Protein AF-A0A7V3FTE0-F1 (afdb_monomer_lite)

Radius of gyration: 25.21 Å; chains: 1; bounding box: 65×54×72 Å

Foldseek 3Di:
DDDLVVVCVVLVHDSVLSVVLVVLVVVVVVVQVDPPDDPVLLDADDFFKDKDKDKDADPVLVVVPDVLLVPQVDADPVRHRDDVVCCVPPPVPDRGPRMDMDIDPDMDGGKDWFQLQQAAAEDPSQPSGPAADAVLDDPRYYNDPSCVVGPQKYWHFDDFDPVDKFFAQLFADQCAPVQDAPVNLVVLCVQQVDSVNGDIDTAGAHSHPNPQWGGHNVLSKIKGKFAFDDRPRDYTYKTKMWGSHWHFFFKKKFWKQAFQQAHPNGDGLQKKWKKKWWQPDWDPSQKWAFQPDLQTAQDPPDDQDPVSSVVHDRITNTWMWIFMKAQFWQFAPPVLPPPEPDDGDGDPSNRAQKIKGKIKIQLRLRPNAQAADAGFYWDDDPRDIWGWHDHDSRGRMIMTIDIDRSCQQNVDSTKMWIWRADQFKTWTWIGRDPVGTDTRDMDGSNHGRRTRGIIMIMIIIDRDQCVVRVRHSDHSNSNYGYNRMRMMMINIIMTD

Structure (mmCIF, N/CA/C/O backbone):
data_AF-A0A7V3FTE0-F1
#
_entry.id   AF-A0A7V3FTE0-F1
#
loop_
_atom_site.group_PDB
_atom_site.id
_atom_site.type_symbol
_atom_site.label_atom_id
_atom_site.label_alt_id
_atom_site.label_comp_id
_atom_site.label_asym_id
_atom_site.label_entity_id
_atom_site.label_seq_id
_atom_site.pdbx_PDB_ins_code
_atom_site.Cartn_x
_atom_site.Cartn_y
_atom_site.Cartn_z
_atom_site.occupancy
_atom_site.B_iso_or_equiv
_atom_site.auth_seq_id
_atom_site.auth_comp_id
_atom_site.auth_asym_id
_atom_site.auth_atom_id
_atom_site.pdbx_PDB_model_num
ATOM 1 N N . MET A 1 1 ? 17.289 29.368 9.899 1.00 53.94 1 MET A N 1
ATOM 2 C CA . MET A 1 1 ? 16.329 29.056 8.816 1.00 53.94 1 MET A CA 1
ATOM 3 C C . MET A 1 1 ? 17.113 29.172 7.511 1.00 53.94 1 MET A C 1
ATOM 5 O O . MET A 1 1 ? 17.662 30.242 7.293 1.00 53.94 1 MET A O 1
ATOM 9 N N . LYS A 1 2 ? 17.293 28.088 6.738 1.00 73.38 2 LYS A N 1
ATOM 10 C CA . LYS A 1 2 ? 18.049 28.129 5.463 1.00 73.38 2 LYS A CA 1
ATOM 11 C C . LYS A 1 2 ? 17.337 29.049 4.461 1.00 73.38 2 LYS A C 1
ATOM 13 O O . LYS A 1 2 ? 16.102 29.071 4.447 1.00 73.38 2 LYS A O 1
ATOM 18 N N . SER A 1 3 ? 18.085 29.778 3.638 1.00 86.81 3 SER A N 1
ATOM 19 C CA . SER A 1 3 ? 17.516 30.578 2.547 1.00 86.81 3 SER A CA 1
ATOM 20 C C . SER A 1 3 ? 16.879 29.676 1.479 1.00 86.81 3 SER A C 1
ATOM 22 O O . SER A 1 3 ? 17.232 28.503 1.340 1.00 86.81 3 SER A O 1
ATOM 24 N N . ILE A 1 4 ? 15.922 30.205 0.709 1.00 86.44 4 ILE A N 1
ATOM 25 C CA . ILE A 1 4 ? 15.242 29.443 -0.356 1.00 86.44 4 ILE A CA 1
ATOM 26 C C . ILE A 1 4 ? 16.246 28.962 -1.413 1.00 86.44 4 ILE A C 1
ATOM 28 O O . ILE A 1 4 ? 16.144 27.830 -1.874 1.00 86.44 4 ILE A O 1
ATOM 32 N N . THR A 1 5 ? 17.248 29.779 -1.740 1.00 86.88 5 THR A N 1
ATOM 33 C CA . THR A 1 5 ? 18.313 29.430 -2.689 1.00 86.88 5 THR A CA 1
ATOM 34 C C . THR A 1 5 ? 19.170 28.264 -2.196 1.00 86.88 5 THR A C 1
ATOM 36 O O . THR A 1 5 ? 19.509 27.378 -2.977 1.00 86.88 5 THR A O 1
ATOM 39 N N . GLU A 1 6 ? 19.496 28.225 -0.900 1.00 85.69 6 GLU A N 1
ATOM 40 C CA . GLU A 1 6 ? 20.232 27.102 -0.302 1.00 85.69 6 GLU A CA 1
ATOM 41 C C . GLU A 1 6 ? 19.412 25.813 -0.338 1.00 85.69 6 GLU A C 1
ATOM 43 O O . GLU A 1 6 ? 19.941 24.780 -0.742 1.00 85.69 6 GLU A O 1
ATOM 48 N N . LYS A 1 7 ? 18.118 25.884 0.007 1.00 83.56 7 LYS A N 1
ATOM 49 C CA . LYS A 1 7 ? 17.207 24.733 -0.088 1.00 83.56 7 LYS A CA 1
ATOM 50 C C . LYS A 1 7 ? 17.083 24.228 -1.524 1.00 83.56 7 LYS A C 1
ATOM 52 O O . LYS A 1 7 ? 17.249 23.043 -1.760 1.00 83.56 7 LYS A O 1
ATOM 57 N N . ALA A 1 8 ? 16.870 25.119 -2.493 1.00 82.81 8 ALA A N 1
ATOM 58 C CA . ALA A 1 8 ? 16.752 24.737 -3.900 1.00 82.81 8 ALA A CA 1
ATOM 59 C C . ALA A 1 8 ? 18.010 24.006 -4.411 1.00 82.81 8 ALA A C 1
ATOM 61 O O . ALA A 1 8 ? 17.913 23.027 -5.151 1.00 82.81 8 ALA A O 1
ATOM 62 N N . LYS A 1 9 ? 19.198 24.446 -3.971 1.00 84.75 9 LYS A N 1
ATOM 63 C CA . LYS A 1 9 ? 20.474 23.799 -4.300 1.00 84.75 9 LYS A CA 1
ATOM 64 C C . LYS A 1 9 ? 20.607 22.409 -3.668 1.00 84.75 9 LYS A C 1
ATOM 66 O O . LYS A 1 9 ? 21.081 21.495 -4.336 1.00 84.75 9 LYS A O 1
ATOM 71 N N . GLU A 1 10 ? 20.213 22.264 -2.406 1.00 82.31 10 GLU A N 1
ATOM 72 C CA . GLU A 1 10 ? 20.212 20.992 -1.668 1.00 82.31 10 GLU A CA 1
ATOM 73 C C . GLU A 1 10 ? 19.251 19.979 -2.307 1.00 82.31 10 GLU A C 1
ATOM 75 O O . GLU A 1 10 ? 19.654 18.865 -2.628 1.00 82.31 10 GLU A O 1
ATOM 80 N N . GLU A 1 11 ? 18.034 20.421 -2.626 1.00 76.81 11 GLU A N 1
ATOM 81 C CA . GLU A 1 11 ? 16.956 19.619 -3.226 1.00 76.81 11 GLU A CA 1
ATOM 82 C C . GLU A 1 11 ? 17.102 19.417 -4.749 1.00 76.81 11 GLU A C 1
ATOM 84 O O . GLU A 1 11 ? 16.218 18.861 -5.415 1.00 76.81 11 GLU A O 1
ATOM 89 N N . LYS A 1 12 ? 18.212 19.898 -5.335 1.00 81.19 12 LYS A N 1
ATOM 90 C CA . LYS A 1 12 ? 18.517 19.819 -6.775 1.00 81.19 12 LYS A CA 1
ATOM 91 C C . LYS A 1 12 ? 17.317 20.265 -7.630 1.00 81.19 12 LYS A C 1
ATOM 93 O O . LYS A 1 12 ? 16.850 19.545 -8.520 1.00 81.19 12 LYS A O 1
ATOM 98 N N . THR A 1 13 ? 16.776 21.442 -7.324 1.00 79.44 13 THR A N 1
ATOM 99 C CA . THR A 1 13 ? 15.596 22.020 -7.979 1.00 79.44 13 THR A CA 1
ATOM 100 C C . THR A 1 13 ? 15.776 23.517 -8.254 1.00 79.44 13 THR A C 1
ATOM 102 O O . THR A 1 13 ? 16.773 24.111 -7.839 1.00 79.44 13 THR A O 1
ATOM 105 N N . SER A 1 14 ? 14.856 24.142 -8.996 1.00 84.69 14 SER A N 1
ATOM 106 C CA . SER A 1 14 ? 14.912 25.591 -9.231 1.00 84.69 14 SER A CA 1
ATOM 107 C C . SER A 1 14 ? 14.412 26.374 -8.016 1.00 84.69 14 SER A C 1
ATOM 109 O O . SER A 1 14 ? 13.675 25.857 -7.173 1.00 84.69 14 SER A O 1
ATOM 111 N N . VAL A 1 15 ? 14.799 27.647 -7.920 1.00 84.88 15 VAL A N 1
ATOM 112 C CA . VAL A 1 15 ? 14.326 28.534 -6.847 1.00 84.88 15 VAL A CA 1
ATOM 113 C C . VAL A 1 15 ? 12.809 28.704 -6.933 1.00 84.88 15 VAL A C 1
ATOM 115 O O . VAL A 1 15 ? 12.132 28.653 -5.911 1.00 84.88 15 VAL A O 1
ATOM 118 N N . GLU A 1 16 ? 12.267 28.839 -8.141 1.00 84.69 16 GLU A N 1
ATOM 119 C CA . GLU A 1 16 ? 10.833 28.971 -8.399 1.00 84.69 16 GLU A CA 1
ATOM 120 C C . GLU A 1 16 ? 10.062 27.727 -7.946 1.00 84.69 16 GLU A C 1
ATOM 122 O O . GLU A 1 16 ? 9.052 27.850 -7.252 1.00 84.69 16 GLU A O 1
ATOM 127 N N . GLU A 1 17 ? 10.570 26.532 -8.266 1.00 82.50 17 GLU A N 1
ATOM 128 C CA . GLU A 1 17 ? 9.991 25.272 -7.799 1.00 82.50 17 GLU A CA 1
ATOM 129 C C . GLU A 1 17 ? 10.036 25.206 -6.268 1.00 82.50 17 GLU A C 1
ATOM 13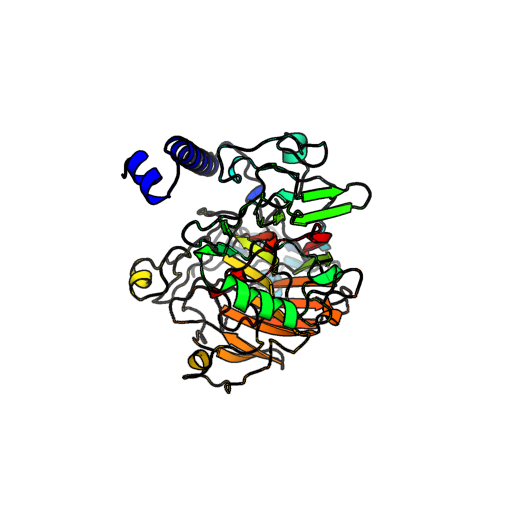1 O O . GLU A 1 17 ? 9.035 24.903 -5.627 1.00 82.50 17 GLU A O 1
ATOM 136 N N . GLN A 1 18 ? 11.160 25.579 -5.649 1.00 83.69 18 GLN A N 1
ATOM 137 C CA . GLN A 1 18 ? 11.281 25.569 -4.192 1.00 83.69 18 GLN A CA 1
ATOM 138 C C . GLN A 1 18 ? 10.329 26.562 -3.502 1.00 83.69 18 GLN A C 1
ATOM 140 O O . GLN A 1 18 ? 9.809 26.262 -2.423 1.00 83.69 18 GLN A O 1
ATOM 145 N N . ILE A 1 19 ? 10.090 27.739 -4.094 1.00 83.81 19 ILE A N 1
ATOM 146 C CA . ILE A 1 19 ? 9.088 28.704 -3.610 1.00 83.81 19 ILE A CA 1
ATOM 147 C C . ILE A 1 19 ? 7.699 28.070 -3.655 1.00 83.81 19 ILE A C 1
ATOM 149 O O . ILE A 1 19 ? 6.973 28.131 -2.662 1.00 83.81 19 ILE A O 1
ATOM 153 N N . TYR A 1 20 ? 7.350 27.441 -4.779 1.00 82.38 20 TYR A N 1
ATOM 154 C CA . TYR A 1 20 ? 6.069 26.766 -4.956 1.00 82.38 20 TYR A CA 1
ATOM 155 C C . TYR A 1 20 ? 5.856 25.669 -3.905 1.00 82.38 20 TYR A C 1
ATOM 157 O O . TYR A 1 20 ? 4.846 25.687 -3.202 1.00 82.38 20 TYR A O 1
ATOM 165 N N . LEU A 1 21 ? 6.837 24.783 -3.710 1.00 80.81 21 LEU A N 1
ATOM 166 C CA . LEU A 1 21 ? 6.766 23.710 -2.712 1.00 80.81 21 LEU A CA 1
ATOM 167 C C . LEU A 1 21 ? 6.628 24.245 -1.279 1.00 80.81 21 LEU A C 1
ATOM 169 O O . LEU A 1 21 ? 5.820 23.736 -0.499 1.00 80.81 21 LEU A O 1
ATOM 173 N N . ASN A 1 22 ? 7.352 25.314 -0.932 1.00 78.88 22 ASN A N 1
ATOM 174 C CA . ASN A 1 22 ? 7.208 25.961 0.375 1.00 78.88 22 ASN A CA 1
ATOM 175 C C . ASN A 1 22 ? 5.813 26.591 0.556 1.00 78.88 22 ASN A C 1
ATOM 177 O O . ASN A 1 22 ? 5.267 26.553 1.660 1.00 78.88 22 ASN A O 1
ATOM 181 N N . ALA A 1 23 ? 5.226 27.159 -0.503 1.00 80.69 23 ALA A N 1
ATOM 182 C CA . ALA A 1 23 ? 3.877 27.719 -0.463 1.00 80.69 23 ALA A CA 1
ATOM 183 C C . ALA A 1 23 ? 2.812 26.625 -0.288 1.00 80.69 23 ALA A C 1
ATOM 185 O O . ALA A 1 23 ? 1.914 26.783 0.539 1.00 80.69 23 ALA A O 1
ATOM 186 N N . LEU A 1 24 ? 2.940 25.495 -0.997 1.00 77.75 24 LEU A N 1
ATOM 187 C CA . LEU A 1 24 ? 2.077 24.324 -0.802 1.00 77.75 24 LEU A CA 1
ATOM 188 C C . LEU A 1 24 ? 2.119 23.831 0.649 1.00 77.75 24 LEU A C 1
ATOM 190 O O . LEU A 1 24 ? 1.070 23.590 1.248 1.00 77.75 24 LEU A O 1
ATOM 194 N N . TRP A 1 25 ? 3.321 23.740 1.227 1.00 77.38 25 TRP A N 1
ATOM 195 C CA . TRP A 1 25 ? 3.509 23.367 2.629 1.00 77.38 25 TRP A CA 1
ATOM 196 C C . TRP A 1 25 ? 2.811 24.347 3.586 1.00 77.38 25 TRP A C 1
ATOM 198 O O . TRP A 1 25 ? 2.084 23.914 4.480 1.00 77.38 25 TRP A O 1
ATOM 208 N N . GLY A 1 26 ? 2.957 25.660 3.361 1.00 75.56 26 GLY A N 1
ATOM 209 C CA . GLY A 1 26 ? 2.301 26.694 4.170 1.00 75.56 26 GLY A CA 1
ATOM 210 C C . GLY A 1 26 ? 0.771 26.629 4.113 1.00 75.56 26 GLY A C 1
ATOM 211 O O . GLY A 1 26 ? 0.114 26.667 5.151 1.00 75.56 26 GLY A O 1
ATOM 212 N N . ILE A 1 27 ? 0.199 26.441 2.918 1.00 77.00 27 ILE A N 1
ATOM 213 C CA . ILE A 1 27 ? -1.252 26.262 2.733 1.00 77.00 27 ILE A CA 1
ATOM 214 C C . ILE A 1 27 ? -1.741 25.001 3.464 1.00 77.00 27 ILE A C 1
ATOM 216 O O . ILE A 1 27 ? -2.809 25.007 4.083 1.00 77.00 27 ILE A O 1
ATOM 220 N N . GLY A 1 28 ? -0.962 23.916 3.408 1.00 72.50 28 GLY A N 1
ATOM 221 C CA . GLY A 1 28 ? -1.243 22.684 4.144 1.00 72.50 28 GLY A CA 1
ATOM 222 C C . GLY A 1 28 ? -1.301 22.901 5.660 1.00 72.50 28 GLY A C 1
ATOM 223 O O . GLY A 1 28 ? -2.259 22.470 6.303 1.00 72.50 28 GLY A O 1
ATOM 224 N N . ASP A 1 29 ? -0.326 23.619 6.223 1.00 70.38 29 ASP A N 1
ATOM 225 C CA . ASP A 1 29 ? -0.271 23.947 7.657 1.00 70.38 29 ASP A CA 1
ATOM 226 C C . ASP A 1 29 ? -1.434 24.865 8.088 1.00 70.38 29 ASP A C 1
ATOM 228 O O . ASP A 1 29 ? -2.090 24.610 9.103 1.00 70.38 29 ASP A O 1
ATOM 232 N N . GLU A 1 30 ? -1.793 25.877 7.291 1.00 69.62 30 GLU A N 1
ATOM 233 C CA . GLU A 1 30 ? -2.951 26.739 7.575 1.00 69.62 30 GLU A CA 1
ATOM 234 C C . GLU A 1 30 ? -4.277 25.966 7.582 1.00 69.62 30 GLU A C 1
ATOM 236 O O . GLU A 1 30 ? -5.108 26.146 8.483 1.00 69.62 30 GLU A O 1
ATOM 241 N N . LYS A 1 31 ? -4.463 25.048 6.622 1.00 70.62 31 LYS A N 1
ATOM 242 C CA . LYS A 1 31 ? -5.631 24.156 6.569 1.00 70.62 31 LYS A CA 1
ATOM 243 C C . LYS A 1 31 ? -5.780 23.343 7.859 1.00 70.62 31 LYS A C 1
ATOM 245 O O . LYS A 1 31 ? -6.907 23.101 8.290 1.00 70.62 31 LYS A O 1
ATOM 250 N N . GLN A 1 32 ? -4.677 22.953 8.503 1.00 65.44 32 GLN A N 1
ATOM 251 C CA . GLN A 1 32 ? -4.719 22.227 9.776 1.00 65.44 32 GLN A CA 1
ATOM 252 C C . GLN A 1 32 ? -5.134 23.093 10.964 1.00 65.44 32 GLN A C 1
ATOM 254 O O . GLN A 1 32 ? -5.821 22.605 11.866 1.00 65.44 32 GLN A O 1
ATOM 259 N N . ARG A 1 33 ? -4.734 24.367 10.972 1.00 64.88 33 ARG A N 1
ATOM 260 C CA . ARG A 1 33 ? -4.964 25.290 12.094 1.00 64.88 33 ARG A CA 1
ATOM 261 C C . ARG A 1 33 ? -6.344 25.939 12.063 1.00 64.88 33 ARG A C 1
ATOM 263 O O . ARG A 1 33 ? -6.845 26.365 13.107 1.00 64.88 33 ARG A O 1
ATOM 270 N N . SER A 1 34 ? -6.978 26.006 10.893 1.00 61.53 34 SER A N 1
ATOM 271 C CA . SER A 1 34 ? -8.284 26.643 10.745 1.00 61.53 34 SER A CA 1
ATOM 272 C C . SER A 1 34 ? -9.402 25.846 11.429 1.00 61.53 34 SER A C 1
ATOM 274 O O . SER A 1 34 ? -9.851 24.800 10.955 1.00 61.53 34 SER A O 1
ATOM 276 N N . LYS A 1 35 ? -9.910 26.384 12.545 1.00 60.22 35 LYS A N 1
ATOM 277 C CA . LYS A 1 35 ? -11.116 25.886 13.236 1.00 60.22 35 LYS A CA 1
ATOM 278 C C . LYS A 1 35 ? -12.422 26.267 12.523 1.00 60.22 35 LYS A C 1
ATOM 280 O O . LYS A 1 35 ? -13.477 25.767 12.896 1.00 60.22 35 LYS A O 1
ATOM 285 N N . ALA A 1 36 ? -12.360 27.142 11.515 1.00 57.59 36 ALA A N 1
ATOM 286 C CA . ALA A 1 36 ? -13.529 27.658 10.798 1.00 57.59 36 ALA A CA 1
ATOM 287 C C . ALA A 1 36 ? -14.113 26.663 9.774 1.00 57.59 36 ALA A C 1
ATOM 289 O O . ALA A 1 36 ? -15.206 26.884 9.257 1.00 57.59 36 ALA A O 1
ATOM 290 N N . VAL A 1 37 ? -13.408 25.564 9.478 1.00 61.91 37 VAL A N 1
ATOM 291 C CA . VAL A 1 37 ? -13.810 24.575 8.469 1.00 61.91 37 VAL A CA 1
ATOM 292 C C . VAL A 1 37 ? -14.254 23.273 9.139 1.00 61.91 37 VAL A C 1
ATOM 294 O O . VAL A 1 37 ? -13.552 22.703 9.974 1.00 61.91 37 VAL A O 1
ATOM 297 N N . ASN A 1 38 ? -15.428 22.762 8.753 1.00 64.69 38 ASN A N 1
ATOM 298 C CA . ASN A 1 38 ? -15.899 21.444 9.180 1.00 64.69 38 ASN A CA 1
ATOM 299 C C . ASN A 1 38 ? -15.010 20.346 8.572 1.00 64.69 38 ASN A C 1
ATOM 301 O O . ASN A 1 38 ? -15.183 19.949 7.419 1.00 64.69 38 ASN A O 1
ATOM 305 N N . ASN A 1 39 ? -14.083 19.827 9.373 1.00 71.25 39 ASN A N 1
ATOM 306 C CA . ASN A 1 39 ? -13.119 18.805 8.976 1.00 71.25 39 ASN A CA 1
ATOM 307 C C . ASN A 1 39 ? -13.742 17.396 8.934 1.00 71.25 39 ASN A C 1
ATOM 309 O O . ASN A 1 39 ? -13.311 16.491 9.647 1.00 71.25 39 ASN A O 1
ATOM 313 N N . ARG A 1 40 ? -14.772 17.192 8.100 1.00 73.00 40 ARG A N 1
ATOM 314 C CA . ARG A 1 40 ? -15.473 15.896 7.971 1.00 73.00 40 ARG A CA 1
ATOM 315 C C . ARG A 1 40 ? -14.528 14.738 7.644 1.00 73.00 40 ARG A C 1
ATOM 317 O O . ARG A 1 40 ? -14.759 13.637 8.118 1.00 73.00 40 ARG A O 1
ATOM 324 N N . PHE A 1 41 ? -13.453 15.005 6.905 1.00 73.94 41 PHE A N 1
ATOM 325 C CA . PHE A 1 41 ? -12.423 14.024 6.553 1.00 73.94 41 PHE A CA 1
ATOM 326 C C . PHE A 1 41 ? -11.646 13.464 7.758 1.00 73.94 41 PHE A C 1
ATOM 328 O O . PHE A 1 41 ? -11.025 12.419 7.621 1.00 73.94 41 PHE A O 1
ATOM 335 N N . LYS A 1 42 ? -11.675 14.133 8.923 1.00 82.12 42 LYS A N 1
ATOM 336 C CA . LYS A 1 42 ? -11.067 13.653 10.182 1.00 82.12 42 LYS A CA 1
ATOM 337 C C . LYS A 1 42 ? -11.977 12.691 10.950 1.00 82.12 42 LYS A C 1
ATOM 339 O O . LYS A 1 42 ? -11.596 12.179 11.996 1.00 82.12 42 LYS A O 1
ATOM 344 N N . ARG A 1 43 ? -13.221 12.507 10.498 1.00 82.25 43 ARG A N 1
ATOM 345 C CA . ARG A 1 43 ? -14.167 11.582 11.124 1.00 82.25 43 ARG A CA 1
ATOM 346 C C . ARG A 1 43 ? -13.908 10.195 10.556 1.00 82.25 43 ARG A C 1
ATOM 348 O O . ARG A 1 43 ? -13.986 10.032 9.344 1.00 82.25 43 ARG A O 1
ATOM 355 N N . ASN A 1 44 ? -13.679 9.225 11.432 1.00 84.88 44 ASN A N 1
ATOM 356 C CA . ASN A 1 44 ? -13.585 7.817 11.064 1.00 84.88 44 ASN A CA 1
ATOM 357 C C . ASN A 1 44 ? -15.001 7.238 10.868 1.00 84.88 44 ASN A C 1
ATOM 359 O O . ASN A 1 44 ? -15.733 7.122 11.863 1.00 84.88 44 ASN A O 1
ATOM 363 N N . PRO A 1 45 ? -15.424 6.886 9.639 1.00 87.88 45 PRO A N 1
ATOM 364 C CA . PRO A 1 45 ? -16.683 6.187 9.434 1.00 87.88 45 PRO A CA 1
ATOM 365 C C . PRO A 1 45 ? -16.590 4.799 10.074 1.00 87.88 45 PRO A C 1
ATOM 367 O O . PRO A 1 45 ? -15.675 4.029 9.801 1.00 87.88 45 PRO A O 1
ATOM 370 N N . ARG A 1 46 ? -17.535 4.478 10.956 1.00 86.81 46 ARG A N 1
ATOM 371 C CA . ARG A 1 46 ? -17.522 3.216 11.695 1.00 86.81 46 ARG A CA 1
ATOM 372 C C . ARG A 1 46 ? -18.316 2.157 10.927 1.00 86.81 46 ARG A C 1
ATOM 374 O O . ARG A 1 46 ? -19.525 2.298 10.744 1.00 86.81 46 ARG A O 1
ATOM 381 N N . VAL A 1 47 ? -17.628 1.111 10.491 1.00 91.94 47 VAL A N 1
ATOM 382 C CA . VAL A 1 47 ? -18.208 -0.092 9.876 1.00 91.94 47 VAL A CA 1
ATOM 383 C C . VAL A 1 47 ? -18.246 -1.234 10.894 1.00 91.94 47 VAL A C 1
ATOM 385 O O . VAL A 1 47 ? -17.694 -1.105 11.990 1.00 91.94 47 VAL A O 1
ATOM 388 N N . GLY A 1 48 ? -18.951 -2.309 10.561 1.00 91.25 48 GLY A N 1
ATOM 389 C CA . GLY A 1 48 ? -19.019 -3.524 11.361 1.00 91.25 48 GLY A CA 1
ATOM 390 C C . GLY A 1 48 ? -20.430 -3.864 11.821 1.00 91.25 48 GLY A C 1
ATOM 391 O O . GLY A 1 48 ? -21.432 -3.374 11.293 1.00 91.25 48 GLY A O 1
ATOM 392 N N . VAL A 1 49 ? -20.500 -4.748 12.812 1.00 92.56 49 VAL A N 1
ATOM 393 C CA . VAL A 1 49 ? -21.755 -5.245 13.380 1.00 92.56 49 VAL A CA 1
ATOM 394 C C . VAL A 1 49 ? -22.028 -4.534 14.700 1.00 92.56 49 VAL A C 1
ATOM 396 O O . VAL A 1 49 ? -21.215 -4.586 15.619 1.00 92.56 49 VAL A O 1
ATOM 399 N N . TYR A 1 50 ? -23.184 -3.884 14.790 1.00 92.56 50 TYR A N 1
ATOM 400 C CA . TYR A 1 50 ? -23.632 -3.146 15.962 1.00 92.56 50 TYR A CA 1
ATOM 401 C C . TYR A 1 50 ? -24.691 -3.936 16.718 1.00 92.56 50 TYR A C 1
ATOM 403 O O . TYR A 1 50 ? -25.717 -4.327 16.148 1.00 92.56 50 TYR A O 1
ATOM 411 N N . ASP A 1 51 ? -24.440 -4.111 18.011 1.00 94.00 51 ASP A N 1
ATOM 412 C CA . ASP A 1 51 ? -25.399 -4.609 18.987 1.00 94.00 51 ASP A CA 1
ATOM 413 C C . ASP A 1 51 ? -26.137 -3.434 19.645 1.00 94.00 51 ASP A C 1
ATOM 415 O O . ASP A 1 51 ? -25.571 -2.357 19.847 1.00 94.00 51 ASP A O 1
ATOM 419 N N . PHE A 1 52 ? -27.407 -3.641 19.998 1.00 95.19 52 PHE A N 1
ATOM 420 C CA . PHE A 1 52 ? -28.242 -2.621 20.637 1.00 95.19 52 PHE A CA 1
ATOM 421 C C . PHE A 1 52 ? -28.708 -3.101 22.003 1.00 95.19 52 PHE A C 1
ATOM 423 O O . PHE A 1 52 ? -29.279 -4.183 22.121 1.00 95.19 52 PHE A O 1
ATOM 430 N N . MET A 1 53 ? -28.508 -2.268 23.020 1.00 94.44 53 MET A N 1
ATOM 431 C CA . MET A 1 53 ? -28.972 -2.512 24.380 1.00 94.44 53 MET A CA 1
ATOM 432 C C . MET A 1 53 ? -29.858 -1.348 24.818 1.00 94.44 53 MET A C 1
ATOM 434 O O . MET A 1 53 ? -29.446 -0.190 24.745 1.00 94.44 53 MET A O 1
ATOM 438 N N . LEU A 1 54 ? -31.073 -1.660 25.263 1.00 94.44 54 LEU A N 1
ATOM 439 C CA . LEU A 1 54 ? -31.975 -0.708 25.895 1.00 94.44 54 LEU A CA 1
ATOM 440 C C . LEU A 1 54 ? -31.882 -0.886 27.407 1.00 94.44 54 LEU A C 1
ATOM 442 O O . LEU A 1 54 ? -32.094 -1.982 27.923 1.00 94.44 54 LEU A O 1
ATOM 446 N N . VAL A 1 55 ? -31.600 0.208 28.105 1.00 92.69 55 VAL A N 1
ATOM 447 C CA . VAL A 1 55 ? -31.617 0.258 29.564 1.00 92.69 55 VAL A CA 1
ATOM 448 C C . VAL A 1 55 ? -32.743 1.187 29.986 1.00 92.69 55 VAL A C 1
ATOM 450 O O . VAL A 1 55 ? -32.744 2.366 29.634 1.00 92.69 55 VAL A O 1
ATOM 453 N N . VAL A 1 56 ? -33.705 0.650 30.730 1.00 93.06 56 VAL A N 1
ATOM 454 C CA . VAL A 1 56 ? -34.803 1.412 31.329 1.00 93.06 56 VAL A CA 1
ATOM 455 C C . VAL A 1 56 ? -34.600 1.396 32.833 1.00 93.06 56 VAL A C 1
ATOM 457 O O . VAL A 1 56 ? -34.526 0.328 33.429 1.00 93.06 56 VAL A O 1
ATOM 460 N N . THR A 1 57 ? -34.486 2.570 33.444 1.00 91.69 57 THR A N 1
ATOM 461 C CA . THR A 1 57 ? -34.189 2.718 34.874 1.00 91.69 57 THR A CA 1
ATOM 462 C C . THR A 1 57 ? -35.134 3.725 35.520 1.00 91.69 57 THR A C 1
ATOM 464 O O . THR A 1 57 ? -35.684 4.598 34.840 1.00 91.69 57 THR A O 1
ATOM 467 N N . SER A 1 58 ? -35.340 3.607 36.830 1.00 92.00 58 SER A N 1
ATOM 468 C CA . SER A 1 58 ? -36.111 4.578 37.603 1.00 92.00 58 SER A CA 1
ATOM 469 C C . SER A 1 58 ? -35.263 5.808 37.975 1.00 92.00 58 SER A C 1
ATOM 471 O O . SER A 1 58 ? -34.030 5.741 37.993 1.00 92.00 58 SER A O 1
ATOM 473 N N . PRO A 1 59 ? -35.890 6.941 38.347 1.00 90.62 59 PRO A N 1
ATOM 474 C CA . PRO A 1 59 ? -35.169 8.084 38.912 1.00 90.62 59 PRO A CA 1
ATOM 475 C C . PRO A 1 59 ? -34.383 7.769 40.195 1.00 90.62 59 PRO A C 1
ATOM 477 O O . PRO A 1 59 ? -33.442 8.486 40.520 1.00 90.62 59 PRO A O 1
ATOM 480 N N . GLU A 1 60 ? -34.759 6.724 40.935 1.00 89.25 60 GLU A N 1
ATOM 481 C CA . GLU A 1 60 ? -34.019 6.283 42.121 1.00 89.25 60 GLU A CA 1
ATOM 482 C C . GLU A 1 60 ? -32.708 5.593 41.723 1.00 89.25 60 GLU A C 1
ATOM 484 O O . GLU A 1 60 ? -31.637 5.914 42.239 1.00 89.25 60 GLU A O 1
ATOM 489 N N . ASP A 1 61 ? -32.781 4.670 40.767 1.00 91.00 61 ASP A N 1
ATOM 490 C CA . ASP A 1 61 ? -31.640 3.859 40.354 1.00 91.00 61 ASP A CA 1
ATOM 491 C C . ASP A 1 61 ? -30.664 4.624 39.462 1.00 91.00 61 ASP A C 1
ATOM 493 O O . ASP A 1 61 ? -29.458 4.398 39.543 1.00 91.00 61 ASP A O 1
ATOM 497 N N . ILE A 1 62 ? -31.133 5.603 38.681 1.00 89.94 62 ILE A N 1
ATOM 498 C CA . ILE A 1 62 ? -30.241 6.427 37.853 1.00 89.94 62 ILE A CA 1
ATOM 499 C C . ILE A 1 62 ? -29.192 7.188 38.681 1.00 89.94 62 ILE A C 1
ATOM 501 O O . ILE A 1 62 ? -28.110 7.494 38.176 1.00 89.94 62 ILE A O 1
ATOM 505 N N . GLY A 1 63 ? -29.496 7.492 39.949 1.00 88.69 63 GLY A N 1
ATOM 506 C CA . GLY A 1 63 ? -28.563 8.113 40.892 1.00 88.69 63 GLY A CA 1
ATOM 507 C C . GLY A 1 63 ? -27.483 7.159 41.411 1.00 88.69 63 GLY A C 1
ATOM 508 O O . GLY A 1 63 ? -26.430 7.623 41.840 1.00 88.69 63 GLY A O 1
ATOM 509 N N . LYS A 1 64 ? -27.726 5.845 41.344 1.00 90.88 64 LYS A N 1
ATOM 510 C CA . LYS A 1 64 ? -26.795 4.784 41.764 1.00 90.88 64 LYS A CA 1
ATOM 511 C C . LYS A 1 64 ? -25.848 4.369 40.632 1.00 90.88 64 LYS A C 1
ATOM 513 O O . LYS A 1 64 ? -24.774 3.838 40.893 1.00 90.88 64 LYS A O 1
ATOM 518 N N . ILE A 1 65 ? -26.220 4.630 39.376 1.00 91.75 65 ILE A N 1
ATOM 519 C CA . ILE A 1 65 ? -25.359 4.376 38.215 1.00 91.75 65 ILE A CA 1
ATOM 520 C C . ILE A 1 65 ? -24.164 5.350 38.252 1.00 91.75 65 ILE A C 1
ATOM 522 O O . ILE A 1 65 ? -24.389 6.566 38.269 1.00 91.75 65 ILE A O 1
ATOM 526 N N . PRO A 1 66 ? -22.907 4.859 38.201 1.00 91.88 66 PRO A N 1
ATOM 527 C CA . PRO A 1 66 ? -21.723 5.713 38.180 1.00 91.88 66 PRO A CA 1
ATOM 528 C C . PRO A 1 66 ? -21.773 6.758 37.060 1.00 91.88 66 PRO A C 1
ATOM 530 O O . PRO A 1 66 ? -22.221 6.480 35.942 1.00 91.88 66 PRO A O 1
ATOM 533 N N . MET A 1 67 ? -21.295 7.971 37.341 1.00 92.69 67 MET A N 1
ATOM 534 C CA . MET A 1 67 ? -21.347 9.072 36.373 1.00 92.69 67 MET A CA 1
ATOM 535 C C . MET A 1 67 ? -20.550 8.762 35.108 1.00 92.69 67 MET A C 1
ATOM 537 O O . MET A 1 67 ? -20.991 9.114 34.023 1.00 92.69 67 MET A O 1
ATOM 541 N N . GLU A 1 68 ? -19.444 8.039 35.226 1.00 93.44 68 GLU A N 1
ATOM 542 C CA . GLU A 1 68 ? -18.619 7.572 34.112 1.00 93.44 68 GLU A CA 1
ATOM 543 C C . GLU A 1 68 ? -19.280 6.488 33.239 1.00 93.44 68 GLU A C 1
ATOM 545 O O . GLU A 1 68 ? -18.833 6.240 32.122 1.00 93.44 68 GLU A O 1
ATOM 550 N N . VAL A 1 69 ? -20.365 5.859 33.707 1.00 91.88 69 VAL A N 1
ATOM 551 C CA . VAL A 1 69 ? -21.219 4.982 32.882 1.00 91.88 69 VAL A CA 1
ATOM 552 C C . VAL A 1 69 ? -22.278 5.804 32.144 1.00 91.88 69 VAL A C 1
ATOM 554 O O . VAL A 1 69 ? -22.624 5.497 31.003 1.00 91.88 69 VAL A O 1
ATOM 557 N N . ARG A 1 70 ? -22.800 6.855 32.791 1.00 89.88 70 ARG A N 1
ATOM 558 C CA . ARG A 1 70 ? -23.822 7.760 32.233 1.00 89.88 70 ARG A CA 1
ATOM 559 C C . ARG A 1 70 ? -23.242 8.732 31.207 1.00 89.88 70 ARG A C 1
ATOM 561 O O . ARG A 1 70 ? -23.906 9.058 30.228 1.00 89.88 70 ARG A O 1
ATOM 568 N N . ASP A 1 71 ? -22.019 9.184 31.445 1.00 91.56 71 ASP A N 1
ATOM 569 C CA . ASP A 1 71 ? -21.233 10.047 30.577 1.00 91.56 71 ASP A CA 1
ATOM 570 C C . ASP A 1 71 ? -19.889 9.375 30.277 1.00 91.56 71 ASP A C 1
ATOM 572 O O . ASP A 1 71 ? -18.937 9.434 31.058 1.00 91.56 71 ASP A O 1
ATOM 576 N N . ILE A 1 72 ? -19.819 8.753 29.099 1.00 91.12 72 ILE A N 1
ATOM 577 C CA . ILE A 1 72 ? -18.650 8.005 28.616 1.00 91.12 72 ILE A CA 1
ATOM 578 C C . ILE A 1 72 ? -17.414 8.880 28.355 1.00 91.12 72 ILE A C 1
ATOM 580 O O . ILE A 1 72 ? -16.367 8.362 27.968 1.00 91.12 72 ILE A O 1
ATOM 584 N N . GLN A 1 73 ? -17.521 10.202 28.514 1.00 92.81 73 GLN A N 1
ATOM 585 C CA . GLN A 1 73 ? -16.377 11.112 28.445 1.00 92.81 73 GLN A CA 1
ATOM 586 C C . GLN A 1 73 ? -15.588 11.146 29.758 1.00 92.81 73 GLN A C 1
ATOM 588 O O . GLN A 1 73 ? -14.435 11.585 29.768 1.00 92.81 73 GLN A O 1
ATOM 593 N N . LEU A 1 74 ? -16.185 10.685 30.860 1.00 94.06 74 LEU A N 1
ATOM 594 C CA . LEU A 1 74 ? -15.565 10.690 32.176 1.00 94.06 74 LEU A CA 1
ATOM 595 C C . LEU A 1 74 ? -14.782 9.398 32.425 1.00 94.06 74 LEU A C 1
ATOM 597 O O . LEU A 1 74 ? -15.131 8.312 31.964 1.00 94.06 74 LEU A O 1
ATOM 601 N N . LYS A 1 75 ? -13.699 9.536 33.187 1.00 93.25 75 LYS A N 1
ATOM 602 C CA . LYS A 1 75 ? -12.911 8.416 33.701 1.00 93.25 75 LYS A CA 1
ATOM 603 C C . LYS A 1 75 ? -13.290 8.149 35.151 1.00 93.25 75 LYS A C 1
ATOM 605 O O . LYS A 1 75 ? -13.634 9.077 35.882 1.00 93.25 75 LYS A O 1
ATOM 610 N N . ASN A 1 76 ? -13.165 6.896 35.568 1.00 90.25 76 ASN A N 1
ATOM 611 C CA . ASN A 1 76 ? -13.285 6.514 36.967 1.00 90.25 76 ASN A CA 1
ATOM 612 C C . ASN A 1 76 ? -12.064 6.993 37.786 1.00 90.25 76 ASN A C 1
ATOM 614 O O . ASN A 1 76 ? -11.122 7.595 37.260 1.00 90.25 76 ASN A O 1
ATOM 618 N N . LYS A 1 77 ? -12.059 6.692 39.090 1.00 91.69 77 LYS A N 1
ATOM 619 C CA . LYS A 1 77 ? -10.982 7.081 40.025 1.00 91.69 77 LYS A CA 1
ATOM 620 C C . LYS A 1 77 ? -9.604 6.521 39.652 1.00 91.69 77 LYS A C 1
ATOM 622 O O . LYS A 1 77 ? -8.597 7.152 39.955 1.00 91.69 77 LYS A O 1
ATOM 627 N N . ASP A 1 78 ? -9.567 5.403 38.934 1.00 92.19 78 ASP A N 1
ATOM 628 C CA . ASP A 1 78 ? -8.340 4.759 38.452 1.00 92.19 78 ASP A CA 1
ATOM 629 C C . ASP A 1 78 ? -7.911 5.279 37.069 1.00 92.19 78 ASP A C 1
ATOM 631 O O . ASP A 1 78 ? -7.054 4.693 36.411 1.00 92.19 78 ASP A O 1
ATOM 635 N N . SER A 1 79 ? -8.504 6.385 36.601 1.00 89.62 79 SER A N 1
ATOM 636 C CA . SER A 1 79 ? -8.257 6.979 35.280 1.00 89.62 79 SER A CA 1
ATOM 637 C C . SER A 1 79 ? -8.626 6.081 34.088 1.00 89.62 79 SER A C 1
ATOM 639 O O . SER A 1 79 ? -8.142 6.307 32.969 1.00 89.62 79 SER A O 1
ATOM 641 N N . ASN A 1 80 ? -9.527 5.119 34.301 1.00 89.62 80 ASN A N 1
ATOM 642 C CA . ASN A 1 80 ? -10.036 4.203 33.285 1.00 89.62 80 ASN A CA 1
ATOM 643 C C . ASN A 1 80 ? -11.419 4.633 32.782 1.00 89.62 80 ASN A C 1
ATOM 645 O O . ASN A 1 80 ? -12.234 5.162 33.535 1.00 89.62 80 ASN A O 1
ATOM 649 N N . PHE A 1 81 ? -11.702 4.374 31.507 1.00 92.50 81 PHE A N 1
ATOM 650 C CA . PHE A 1 81 ? -13.057 4.493 30.967 1.00 92.50 81 PHE A CA 1
ATOM 651 C C . PHE A 1 81 ? -13.863 3.236 31.304 1.00 92.50 81 PHE A C 1
ATOM 653 O O . PHE A 1 81 ? -13.336 2.126 31.211 1.00 92.50 81 PHE A O 1
ATOM 660 N N . ILE A 1 82 ? -15.141 3.399 31.654 1.00 90.94 82 ILE A N 1
ATOM 661 C CA . ILE A 1 82 ? -16.053 2.273 31.878 1.00 90.94 82 ILE A CA 1
ATOM 662 C C . ILE A 1 82 ? -16.905 2.072 30.628 1.00 90.94 82 ILE A C 1
ATOM 664 O O . ILE A 1 82 ? -17.506 3.009 30.114 1.00 90.94 82 ILE A O 1
ATOM 668 N N . ASN A 1 83 ? -16.954 0.838 30.125 1.00 91.38 83 ASN A N 1
ATOM 669 C CA . ASN A 1 83 ? -17.818 0.480 29.006 1.00 91.38 83 ASN A CA 1
ATOM 670 C C . ASN A 1 83 ? -19.259 0.266 29.515 1.00 91.38 83 ASN A C 1
ATOM 672 O O . ASN A 1 83 ? -19.477 -0.701 30.253 1.00 91.38 83 ASN A O 1
ATOM 676 N N . PRO A 1 84 ? -20.251 1.077 29.092 1.00 92.38 84 PRO A N 1
ATOM 677 C CA . PRO A 1 84 ? -21.629 0.922 29.555 1.00 92.38 84 PRO A CA 1
ATOM 678 C C . PRO A 1 84 ? -22.233 -0.450 29.238 1.00 92.38 84 PRO A C 1
ATOM 680 O O . PRO A 1 84 ? -22.952 -1.000 30.065 1.00 92.38 84 PRO A O 1
ATOM 683 N N . PHE A 1 85 ? -21.897 -1.047 28.087 1.00 92.50 85 PHE A N 1
ATOM 684 C CA . PHE A 1 85 ? -22.325 -2.412 27.749 1.00 92.50 85 PHE A CA 1
ATOM 685 C C . PHE A 1 85 ? -21.831 -3.423 28.783 1.00 92.50 85 PHE A C 1
ATOM 687 O O . PHE A 1 85 ? -22.605 -4.234 29.281 1.00 92.50 85 PHE A O 1
ATOM 694 N N . GLY A 1 86 ? -20.545 -3.352 29.134 1.00 91.44 86 GLY A N 1
ATOM 695 C CA . GLY A 1 86 ? -19.956 -4.242 30.132 1.00 91.44 86 GLY A CA 1
ATOM 696 C C . GLY A 1 86 ? -20.560 -4.042 31.524 1.00 91.44 86 GLY A C 1
ATOM 697 O O . GLY A 1 86 ? -20.818 -5.020 32.224 1.00 91.44 86 GLY A O 1
ATOM 698 N N . TYR A 1 87 ? -20.836 -2.791 31.900 1.00 92.50 87 TYR A N 1
ATOM 699 C CA . TYR A 1 87 ? -21.440 -2.462 33.189 1.00 92.50 87 TYR A CA 1
ATOM 700 C C . TYR A 1 87 ? -22.833 -3.088 33.350 1.00 92.50 87 TYR A C 1
ATOM 702 O O . TYR A 1 87 ? -23.052 -3.853 34.287 1.00 92.50 87 TYR A O 1
ATOM 710 N N . PHE A 1 88 ? -23.754 -2.827 32.417 1.00 92.31 88 PHE A N 1
ATOM 711 C CA . PHE A 1 88 ? -25.141 -3.301 32.523 1.00 92.31 88 PHE A CA 1
ATOM 712 C C . PHE A 1 88 ? -25.311 -4.806 32.288 1.00 92.31 88 PHE A C 1
ATOM 714 O O . PHE A 1 88 ? -26.297 -5.380 32.737 1.00 92.31 88 PHE A O 1
ATOM 721 N N . LEU A 1 89 ? -24.383 -5.458 31.582 1.00 89.38 89 LEU A N 1
ATOM 722 C CA . LEU A 1 89 ? -24.457 -6.905 31.357 1.00 89.38 89 LEU A CA 1
ATOM 723 C C . LEU A 1 89 ? -23.835 -7.723 32.494 1.00 89.38 89 LEU A C 1
ATOM 725 O O . LEU A 1 89 ? -24.279 -8.844 32.738 1.00 89.38 89 LEU A O 1
ATOM 729 N N . TYR A 1 90 ? -22.806 -7.199 33.171 1.00 85.69 90 TYR A N 1
ATOM 730 C CA . TYR A 1 90 ? -21.982 -8.013 34.074 1.00 85.69 90 TYR A CA 1
ATOM 731 C C . TYR A 1 90 ? -21.766 -7.421 35.469 1.00 85.69 90 TYR A C 1
ATOM 733 O O . TYR A 1 90 ? -21.446 -8.172 36.387 1.00 85.69 90 TYR A O 1
ATOM 741 N N . GLN A 1 91 ? -21.905 -6.105 35.652 1.00 76.62 91 GLN A N 1
ATOM 742 C CA . GLN A 1 91 ? -21.530 -5.416 36.898 1.00 76.62 91 GLN A CA 1
ATOM 743 C C . GLN A 1 91 ? -22.718 -4.809 37.652 1.00 76.62 91 GLN A C 1
ATOM 745 O O . GLN A 1 91 ? -22.598 -4.541 38.842 1.00 76.62 91 GLN A O 1
ATOM 750 N N . SER A 1 92 ? -23.872 -4.621 37.007 1.00 69.94 92 SER A N 1
ATOM 751 C CA . SER A 1 92 ? -25.077 -4.042 37.627 1.00 69.94 92 SER A CA 1
ATOM 752 C C . SER A 1 92 ? -25.779 -4.960 38.633 1.00 69.94 92 SER A C 1
ATOM 754 O O . SER A 1 92 ? -26.750 -4.547 39.271 1.00 69.94 92 SER A O 1
ATOM 756 N N . ASN A 1 93 ? -25.333 -6.210 38.764 1.00 59.22 93 ASN A N 1
ATOM 757 C CA . ASN A 1 93 ? -26.037 -7.242 39.516 1.00 59.22 93 ASN A CA 1
ATOM 758 C C . ASN A 1 93 ? -25.849 -7.054 41.027 1.00 59.22 93 ASN A C 1
ATOM 760 O O . ASN A 1 93 ? -24.940 -7.643 41.609 1.00 59.22 93 ASN A O 1
ATOM 764 N N . ASN A 1 94 ? -26.696 -6.194 41.614 1.00 58.78 94 ASN A N 1
ATOM 765 C CA . ASN A 1 94 ? -27.390 -6.334 42.913 1.00 58.78 94 ASN A CA 1
ATOM 766 C C . ASN A 1 94 ? -27.892 -4.990 43.492 1.00 58.78 94 ASN A C 1
ATOM 768 O O . ASN A 1 94 ? -28.592 -5.001 44.501 1.00 58.78 94 ASN A O 1
ATOM 772 N N . GLU A 1 95 ? -27.566 -3.841 42.886 1.00 73.12 95 GLU A N 1
ATOM 773 C CA . GLU A 1 95 ? -27.911 -2.517 43.450 1.00 73.12 95 GLU A CA 1
ATOM 774 C C . GLU A 1 95 ? -29.020 -1.762 42.691 1.00 73.12 95 GLU A C 1
ATOM 776 O O . GLU A 1 95 ? -29.615 -0.827 43.235 1.00 73.12 95 GLU A O 1
ATOM 781 N N . LEU A 1 96 ? -29.329 -2.170 41.455 1.00 86.69 96 LEU A N 1
ATOM 782 C CA . LEU A 1 96 ? -30.287 -1.499 40.567 1.00 86.69 96 LEU A CA 1
ATOM 783 C C . LEU A 1 96 ? -31.599 -2.295 40.431 1.00 86.69 96 LEU A C 1
ATOM 785 O O . LEU A 1 96 ? -31.906 -2.850 39.375 1.00 86.69 96 LEU A O 1
ATOM 789 N N . ASN A 1 97 ? -32.365 -2.375 41.522 1.00 84.50 97 ASN A N 1
ATOM 790 C CA . ASN A 1 97 ? -33.571 -3.213 41.629 1.00 84.50 97 ASN A CA 1
ATOM 791 C C . ASN A 1 97 ? -34.702 -2.839 40.651 1.00 84.50 97 ASN A C 1
ATOM 793 O O . ASN A 1 97 ? -35.548 -3.673 40.343 1.00 84.50 97 ASN A O 1
ATOM 797 N N . ASN A 1 98 ? -34.721 -1.597 40.170 1.00 89.44 98 ASN A N 1
ATOM 798 C CA . ASN A 1 98 ? -35.718 -1.027 39.265 1.00 89.44 98 ASN A CA 1
ATOM 799 C C . ASN A 1 98 ? -35.104 -0.671 37.901 1.00 89.44 98 ASN A C 1
ATOM 801 O O . ASN A 1 98 ? -35.543 0.272 37.232 1.00 89.44 98 ASN A O 1
ATOM 805 N N . THR A 1 99 ? -34.065 -1.403 37.495 1.00 90.81 99 THR A N 1
ATOM 806 C CA . THR A 1 99 ? -33.418 -1.249 36.192 1.00 90.81 99 THR A CA 1
ATOM 807 C C . THR A 1 99 ? -33.576 -2.513 35.364 1.00 90.81 99 THR A C 1
ATOM 809 O O . THR A 1 99 ? -33.178 -3.602 35.766 1.00 90.81 99 THR A O 1
ATOM 812 N N . HIS A 1 100 ? -34.134 -2.353 34.169 1.00 91.50 100 HIS A N 1
ATOM 813 C CA . HIS A 1 100 ? -34.309 -3.418 33.197 1.00 91.50 100 HIS A CA 1
ATOM 814 C C . HIS A 1 100 ? -33.355 -3.216 32.027 1.00 91.50 100 HIS A C 1
ATOM 816 O O . HIS A 1 100 ? -33.289 -2.136 31.434 1.00 91.50 100 HIS A O 1
ATOM 822 N N . VAL A 1 101 ? -32.641 -4.282 31.682 1.00 92.50 101 VAL A N 1
ATOM 823 C CA . VAL A 1 101 ? -31.703 -4.320 30.563 1.00 92.50 101 VAL A CA 1
ATOM 824 C C . VAL A 1 101 ? -32.249 -5.288 29.524 1.00 92.50 101 VAL A C 1
ATOM 826 O O . VAL A 1 101 ? -32.503 -6.452 29.825 1.00 92.50 101 VAL A O 1
ATOM 829 N N . LEU A 1 102 ? -32.434 -4.805 28.299 1.00 93.81 102 LEU A N 1
ATOM 830 C CA . LEU A 1 102 ? -32.845 -5.614 27.159 1.00 93.81 102 LEU A CA 1
ATOM 831 C C . LEU A 1 102 ? -31.773 -5.530 26.075 1.00 93.81 102 LEU A C 1
ATOM 833 O O . LEU A 1 102 ? -31.520 -4.458 25.523 1.00 93.81 102 LEU A O 1
ATOM 837 N N . LEU A 1 103 ? -31.171 -6.669 25.744 1.00 94.38 103 LEU A N 1
ATOM 838 C CA . LEU A 1 103 ? -30.281 -6.791 24.596 1.00 94.38 103 LEU A CA 1
ATOM 839 C C . LEU A 1 103 ? -31.097 -7.214 23.370 1.00 94.38 103 LEU A C 1
ATOM 841 O O . LEU A 1 103 ? -31.831 -8.198 23.411 1.00 94.38 103 LEU A O 1
ATOM 845 N N . SER A 1 104 ? -30.983 -6.463 22.279 1.00 95.38 104 SER A N 1
ATOM 846 C CA . SER A 1 104 ? -31.626 -6.798 21.009 1.00 95.38 104 SER A CA 1
ATOM 847 C C . SER A 1 104 ? -30.967 -8.021 20.374 1.00 95.38 104 SER A C 1
ATOM 849 O O . SER A 1 104 ? -29.752 -8.052 20.197 1.00 95.38 104 SER A O 1
ATOM 851 N N . GLU A 1 105 ? -31.772 -8.985 19.925 1.00 95.06 105 GLU A N 1
ATOM 852 C CA . GLU A 1 105 ? -31.300 -10.084 19.069 1.00 95.06 105 GLU A CA 1
ATOM 853 C C . GLU A 1 105 ? -30.972 -9.606 17.644 1.00 95.06 105 GLU A C 1
ATOM 855 O O . GLU A 1 105 ? -30.163 -10.210 16.938 1.00 95.06 105 GLU A O 1
ATOM 860 N N . LYS A 1 106 ? -31.591 -8.500 17.204 1.00 95.81 106 LYS A N 1
ATOM 861 C CA . LYS A 1 106 ? -31.301 -7.879 15.908 1.00 95.81 106 LYS A CA 1
ATOM 862 C C . LYS A 1 106 ? -30.016 -7.069 15.996 1.00 95.81 106 LYS A C 1
ATOM 864 O O . LYS A 1 106 ? -29.894 -6.198 16.860 1.00 95.81 106 LYS A O 1
ATOM 869 N N . LYS A 1 107 ? -29.128 -7.301 15.032 1.00 95.56 107 LYS A N 1
ATOM 870 C CA . LYS A 1 107 ? -27.878 -6.563 14.840 1.00 95.56 107 LYS A CA 1
ATOM 871 C C . LYS A 1 107 ? -27.951 -5.716 13.575 1.00 95.56 107 LYS A C 1
ATOM 873 O O . LYS A 1 107 ? -28.608 -6.103 12.608 1.00 95.56 107 LYS A O 1
ATOM 878 N N . LEU A 1 108 ? -27.264 -4.578 13.567 1.00 94.50 108 LEU A N 1
ATOM 879 C CA . LEU A 1 108 ? -27.094 -3.757 12.367 1.00 94.50 108 LEU A CA 1
ATOM 880 C C . LEU A 1 108 ? -25.704 -4.014 11.789 1.00 94.50 108 LEU A C 1
ATOM 882 O O . LEU A 1 108 ? -24.710 -3.731 12.447 1.00 94.50 108 LEU A O 1
ATOM 886 N N . GLN A 1 109 ? -25.630 -4.515 10.559 1.00 94.44 109 GLN A N 1
ATOM 887 C CA . GLN A 1 109 ? -24.372 -4.622 9.823 1.00 94.44 109 GLN A CA 1
ATOM 888 C C . GLN A 1 109 ? -24.212 -3.397 8.922 1.00 94.44 109 GLN A C 1
ATOM 890 O O . GLN A 1 109 ? -25.069 -3.116 8.084 1.00 94.44 109 GLN A O 1
ATOM 895 N N . VAL A 1 110 ? -23.114 -2.668 9.098 1.00 94.75 110 VAL A N 1
ATOM 896 C CA . VAL A 1 110 ? -22.773 -1.483 8.309 1.00 94.75 110 VAL A CA 1
ATOM 897 C C . VAL A 1 110 ? -21.490 -1.763 7.547 1.00 94.75 110 VAL A C 1
ATOM 899 O O . VAL A 1 110 ? -20.485 -2.130 8.146 1.00 94.75 110 VAL A O 1
ATOM 902 N N . LYS A 1 111 ? -21.506 -1.528 6.236 1.00 95.69 111 LYS A N 1
ATOM 903 C CA . LYS A 1 111 ? -20.309 -1.565 5.395 1.00 95.69 111 LYS A CA 1
ATOM 904 C C . LYS A 1 111 ? -20.189 -0.298 4.564 1.00 95.69 111 LYS A C 1
ATOM 906 O O . LYS A 1 111 ? -21.198 0.286 4.166 1.00 95.69 111 LYS A O 1
ATOM 911 N N . ALA A 1 112 ? -18.960 0.109 4.278 1.00 96.06 112 ALA A N 1
ATOM 912 C CA . ALA A 1 112 ? -18.677 1.161 3.315 1.00 96.06 112 ALA A CA 1
ATOM 913 C C . ALA A 1 112 ? -18.450 0.525 1.941 1.00 96.06 112 ALA A C 1
ATOM 915 O O . ALA A 1 112 ? -17.600 -0.348 1.804 1.00 96.06 112 ALA A O 1
ATOM 916 N N . VAL A 1 113 ? -19.194 0.963 0.925 1.00 96.94 113 VAL A N 1
ATOM 917 C CA . VAL A 1 113 ? -19.001 0.544 -0.473 1.00 96.94 113 VAL A CA 1
ATOM 918 C C . VAL A 1 113 ? -18.619 1.772 -1.279 1.00 96.94 113 VAL A C 1
ATOM 920 O O . VAL A 1 113 ? -19.332 2.777 -1.250 1.00 96.94 113 VAL A O 1
ATOM 923 N N . PHE A 1 114 ? -17.492 1.697 -1.979 1.00 97.06 114 PHE A N 1
ATOM 924 C CA . PHE A 1 114 ? -16.978 2.829 -2.735 1.00 97.06 114 PHE A CA 1
ATOM 925 C C . PHE A 1 114 ? -17.548 2.860 -4.158 1.00 97.06 114 PHE A C 1
ATOM 927 O O . PHE A 1 114 ? -17.505 1.867 -4.883 1.00 97.06 114 PHE A O 1
ATOM 934 N N . ASP A 1 115 ? -18.039 4.023 -4.589 1.00 97.50 115 ASP A N 1
ATOM 935 C CA . ASP A 1 115 ? -18.464 4.267 -5.966 1.00 97.50 115 ASP A CA 1
ATOM 936 C C . ASP A 1 115 ? -17.254 4.609 -6.842 1.00 97.50 115 ASP A C 1
ATOM 938 O O . ASP A 1 115 ? -16.837 5.766 -6.962 1.00 97.50 115 ASP A O 1
ATOM 942 N N . LEU A 1 116 ? -16.716 3.584 -7.500 1.00 98.12 116 LEU A N 1
ATOM 943 C CA . LEU A 1 116 ? -15.605 3.687 -8.451 1.00 98.12 116 LEU A CA 1
ATOM 944 C C . LEU A 1 116 ? -15.937 4.543 -9.690 1.00 98.12 116 LEU A C 1
ATOM 946 O O . LEU A 1 116 ? -15.035 4.963 -10.412 1.00 98.12 116 LEU A O 1
ATOM 950 N N . GLY A 1 117 ? -17.223 4.809 -9.942 1.00 97.50 117 GLY A N 1
ATOM 951 C CA . GLY A 1 117 ? -17.719 5.668 -11.017 1.00 97.50 117 GLY A CA 1
ATOM 952 C C . GLY A 1 117 ? -17.922 7.135 -10.627 1.00 97.50 117 GLY A C 1
ATOM 953 O O . GLY A 1 117 ? -18.307 7.937 -11.478 1.00 97.50 117 GLY A O 1
ATOM 954 N N . SER A 1 118 ? -17.681 7.499 -9.362 1.00 97.00 118 SER A N 1
ATOM 955 C CA . SER A 1 118 ? -17.885 8.865 -8.846 1.00 97.00 118 SER A CA 1
ATOM 956 C C . SER A 1 118 ? -16.862 9.892 -9.360 1.00 97.00 118 SER A C 1
ATOM 958 O O . SER A 1 118 ? -17.003 11.090 -9.100 1.00 97.00 118 SER A O 1
ATOM 960 N N . GLY A 1 119 ? -15.868 9.440 -10.126 1.00 98.12 119 GLY A N 1
ATOM 961 C CA . GLY A 1 119 ? -14.777 10.243 -10.656 1.00 98.12 119 GLY A CA 1
ATOM 962 C C . GLY A 1 119 ? -13.531 10.247 -9.768 1.00 98.12 119 GLY A C 1
ATOM 963 O O . GLY A 1 119 ? -13.492 9.646 -8.693 1.00 98.12 119 GLY A O 1
ATOM 964 N N . ILE A 1 120 ? -12.494 10.933 -10.242 1.00 98.56 120 ILE A N 1
ATOM 965 C CA . ILE A 1 120 ? -11.188 11.078 -9.595 1.00 98.56 120 ILE A CA 1
ATOM 966 C C . ILE A 1 120 ? -10.908 12.567 -9.412 1.00 98.56 120 ILE A C 1
ATOM 968 O O . ILE A 1 120 ? -10.801 13.321 -10.375 1.00 98.56 120 ILE A O 1
ATOM 972 N N . TYR A 1 121 ? -10.766 13.008 -8.169 1.00 98.00 121 TYR A N 1
ATOM 973 C CA . TYR A 1 121 ? -10.388 14.387 -7.888 1.00 98.00 121 TYR A CA 1
ATOM 974 C C . TYR A 1 121 ? -8.873 14.589 -8.047 1.00 98.00 121 TYR A C 1
ATOM 976 O O . TYR A 1 121 ? -8.073 13.804 -7.536 1.00 98.00 121 TYR A O 1
ATOM 984 N N . VAL A 1 122 ? -8.467 15.670 -8.708 1.00 96.75 122 VAL A N 1
ATOM 985 C CA . VAL A 1 122 ? -7.063 16.092 -8.777 1.00 96.75 122 VAL A CA 1
ATOM 986 C C . VAL A 1 122 ? -6.790 17.088 -7.655 1.00 96.75 122 VAL A C 1
ATOM 988 O O . VAL A 1 122 ? -7.210 18.244 -7.707 1.00 96.75 122 VAL A O 1
ATOM 991 N N . ASP A 1 123 ? -6.071 16.637 -6.627 1.00 91.25 123 ASP A N 1
ATOM 992 C CA . ASP A 1 123 ? -5.616 17.501 -5.540 1.00 91.25 123 ASP A CA 1
ATOM 993 C C . ASP A 1 123 ? -4.312 18.199 -5.931 1.00 91.25 123 ASP A C 1
ATOM 995 O O . ASP A 1 123 ? -3.235 17.608 -5.851 1.00 91.25 123 ASP A O 1
ATOM 999 N N . LYS A 1 124 ? -4.402 19.469 -6.335 1.00 86.00 124 LYS A N 1
ATOM 1000 C CA . LYS A 1 124 ? -3.232 20.273 -6.727 1.00 86.00 124 LYS A CA 1
ATOM 1001 C C . LYS A 1 124 ? -2.138 20.306 -5.672 1.00 86.00 124 LYS A C 1
ATOM 1003 O O . LYS A 1 124 ? -0.973 20.361 -6.035 1.00 86.00 124 LYS A O 1
ATOM 1008 N N . LEU A 1 125 ? -2.502 20.272 -4.389 1.00 83.31 125 LEU A N 1
ATOM 1009 C CA . LEU A 1 125 ? -1.522 20.332 -3.305 1.00 83.31 125 LEU A CA 1
ATOM 1010 C C . LEU A 1 125 ? -0.679 19.054 -3.220 1.00 83.31 125 LEU A C 1
ATOM 1012 O O . LEU A 1 125 ? 0.390 19.067 -2.624 1.00 83.31 125 LEU A O 1
ATOM 1016 N N . SER A 1 126 ? -1.154 17.960 -3.821 1.00 85.31 126 SER A N 1
ATOM 1017 C CA . SER A 1 126 ? -0.417 16.698 -3.908 1.00 85.31 126 SER A CA 1
ATOM 1018 C C . SER A 1 126 ? 0.483 16.600 -5.142 1.00 85.31 126 SER A C 1
ATOM 1020 O O . SER A 1 126 ? 1.308 15.694 -5.218 1.00 85.31 126 SER A O 1
ATOM 1022 N N . ILE A 1 127 ? 0.362 17.524 -6.102 1.00 86.88 127 ILE A N 1
ATOM 1023 C CA . ILE A 1 127 ? 1.229 17.560 -7.281 1.00 86.88 127 ILE A CA 1
ATOM 1024 C C . ILE A 1 127 ? 2.539 18.232 -6.868 1.00 86.88 127 ILE A C 1
ATOM 1026 O O . ILE A 1 127 ? 2.628 19.452 -6.776 1.00 86.88 127 ILE A O 1
ATOM 1030 N N . ASN A 1 128 ? 3.572 17.430 -6.624 1.00 76.44 128 ASN A N 1
ATOM 1031 C CA . ASN A 1 128 ? 4.898 17.895 -6.200 1.00 76.44 128 ASN A CA 1
ATOM 1032 C C . ASN A 1 128 ? 5.720 18.498 -7.368 1.00 76.44 128 ASN A C 1
ATOM 1034 O O . ASN A 1 128 ? 6.881 18.135 -7.562 1.00 76.44 128 ASN A O 1
ATOM 1038 N N . LYS A 1 129 ? 5.072 19.304 -8.227 1.00 79.88 129 LYS A N 1
ATOM 1039 C CA . LYS A 1 129 ? 5.638 19.952 -9.424 1.00 79.88 129 LYS A CA 1
ATOM 1040 C C . LYS A 1 129 ? 4.892 21.256 -9.733 1.00 79.88 129 LYS A C 1
ATOM 1042 O O . LYS A 1 129 ? 3.665 21.237 -9.829 1.00 79.88 129 LYS A O 1
ATOM 1047 N N . SER A 1 130 ? 5.606 22.354 -9.989 1.00 75.38 130 SER A N 1
ATOM 1048 C CA . SER A 1 130 ? 4.988 23.633 -10.398 1.00 75.38 130 SER A CA 1
ATOM 1049 C C . SER A 1 130 ? 4.459 23.637 -11.837 1.00 75.38 130 SER A C 1
ATOM 1051 O O . SER A 1 130 ? 3.541 24.394 -12.157 1.00 75.38 130 SER A O 1
ATOM 1053 N N . GLN A 1 131 ? 5.016 22.788 -12.706 1.00 81.00 131 GLN A N 1
ATOM 1054 C CA . GLN A 1 131 ? 4.638 22.687 -14.115 1.00 81.00 131 GLN A CA 1
ATOM 1055 C C . GLN A 1 131 ? 3.894 21.379 -14.393 1.00 81.00 131 GLN A C 1
ATOM 1057 O O . GLN A 1 131 ? 4.458 20.291 -14.281 1.00 81.00 131 GLN A O 1
ATOM 1062 N N . PHE A 1 132 ? 2.628 21.501 -14.786 1.00 89.75 132 PHE A N 1
ATOM 1063 C CA . PHE A 1 132 ? 1.798 20.407 -15.283 1.00 89.75 132 PHE A CA 1
ATOM 1064 C C . PHE A 1 132 ? 0.748 20.950 -16.260 1.00 89.75 132 PHE A C 1
ATOM 1066 O O . PHE A 1 132 ? 0.355 22.117 -16.190 1.00 89.75 132 PHE A O 1
ATOM 1073 N N . THR A 1 133 ? 0.288 20.104 -17.178 1.00 92.75 133 THR A N 1
ATOM 1074 C CA . THR A 1 133 ? -0.765 20.447 -18.146 1.00 92.75 133 THR A CA 1
ATOM 1075 C C . THR A 1 133 ? -2.119 19.921 -17.678 1.00 92.75 133 THR A C 1
ATOM 1077 O O . THR A 1 133 ? -2.192 19.040 -16.823 1.00 92.75 133 THR A O 1
ATOM 1080 N N . LYS A 1 134 ? -3.211 20.456 -18.231 1.00 94.56 134 LYS A N 1
ATOM 1081 C CA . LYS A 1 134 ? -4.585 20.024 -17.912 1.00 94.56 134 LYS A CA 1
ATOM 1082 C C . LYS A 1 134 ? -5.281 19.351 -19.094 1.00 94.56 134 LYS A C 1
ATOM 1084 O O . LYS A 1 134 ? -6.491 19.163 -19.062 1.00 94.56 134 LYS A O 1
ATOM 1089 N N . ASP A 1 135 ? -4.526 18.984 -20.124 1.00 97.25 135 ASP A N 1
ATOM 1090 C CA . ASP A 1 135 ? -5.065 18.533 -21.413 1.00 97.25 135 ASP A CA 1
ATOM 1091 C C . ASP A 1 135 ? -5.870 17.230 -21.301 1.00 97.25 135 ASP A C 1
ATOM 1093 O O . ASP A 1 135 ? -6.780 16.994 -22.089 1.00 97.25 135 ASP A O 1
ATOM 1097 N N . ALA A 1 136 ? -5.573 16.396 -20.298 1.00 97.25 136 ALA A N 1
ATOM 1098 C CA . ALA A 1 136 ? -6.302 15.159 -20.024 1.00 97.25 136 ALA A CA 1
ATOM 1099 C C . ALA A 1 136 ? -7.503 15.331 -19.071 1.00 97.25 136 ALA A C 1
ATOM 1101 O O . ALA A 1 136 ? -8.176 14.346 -18.750 1.00 97.25 136 ALA A O 1
ATOM 1102 N N . TYR A 1 137 ? -7.795 16.552 -18.603 1.00 97.50 137 TYR A N 1
ATOM 1103 C CA . TYR A 1 137 ? -8.954 16.792 -17.744 1.00 97.50 137 TYR A CA 1
ATOM 1104 C C . TYR A 1 137 ? -10.244 16.485 -18.495 1.00 97.50 137 TYR A C 1
ATOM 1106 O O . TYR A 1 137 ? -10.437 16.856 -19.650 1.00 97.50 137 TYR A O 1
ATOM 1114 N N . ASN A 1 138 ? -11.169 15.838 -17.801 1.00 96.62 138 ASN A N 1
ATOM 1115 C CA . ASN A 1 138 ? -12.479 15.507 -18.337 1.00 96.62 138 ASN A CA 1
ATOM 1116 C C . ASN A 1 138 ? -13.527 15.514 -17.218 1.00 96.62 138 ASN A C 1
ATOM 1118 O O . ASN A 1 138 ? -13.225 15.803 -16.062 1.00 96.62 138 ASN A O 1
ATOM 1122 N N . THR A 1 139 ? -14.780 15.200 -17.537 1.00 96.00 139 THR A N 1
ATOM 1123 C CA . THR A 1 139 ? -15.893 15.240 -16.570 1.00 96.00 139 THR A CA 1
ATOM 1124 C C . THR A 1 139 ? -15.750 14.241 -15.417 1.00 96.00 139 THR A C 1
ATOM 1126 O O . THR A 1 139 ? -16.322 14.454 -14.350 1.00 96.00 139 THR A O 1
ATOM 1129 N N . SER A 1 140 ? -14.978 13.169 -15.605 1.00 97.06 140 SER A N 1
ATOM 1130 C CA . SER A 1 140 ? -14.730 12.131 -14.600 1.00 97.06 140 SER A CA 1
ATOM 1131 C C . SER A 1 140 ? -13.404 12.297 -13.856 1.00 97.06 140 SER A C 1
ATOM 1133 O O . SER A 1 140 ? -13.200 11.632 -12.845 1.00 97.06 140 SER A O 1
ATOM 1135 N N . CYS A 1 141 ? -12.512 13.181 -14.308 1.00 98.25 141 CYS A N 1
ATOM 1136 C CA . CYS A 1 141 ? -11.253 13.464 -13.629 1.00 98.25 141 CYS A CA 1
ATOM 1137 C C . CYS A 1 141 ? -10.798 14.909 -13.866 1.00 98.25 141 CYS A C 1
ATOM 1139 O O . CYS A 1 141 ? -10.526 15.298 -15.002 1.00 98.25 141 CYS A O 1
ATOM 1141 N N . ASN A 1 142 ? -10.752 15.707 -12.795 1.00 96.81 142 ASN A N 1
ATOM 1142 C CA . ASN A 1 142 ? -10.311 17.106 -12.769 1.00 96.81 142 ASN A CA 1
ATOM 1143 C C . ASN A 1 142 ? -10.245 17.635 -11.314 1.00 96.81 142 ASN A C 1
ATOM 1145 O O . ASN A 1 142 ? -10.490 16.913 -10.347 1.00 96.81 142 ASN A O 1
ATOM 1149 N N . GLU A 1 143 ? -9.926 18.919 -11.158 1.00 94.00 143 GLU A N 1
ATOM 1150 C CA . GLU A 1 143 ? -9.801 19.648 -9.878 1.00 94.00 143 GLU A CA 1
ATOM 1151 C C . GLU A 1 143 ? -11.065 20.438 -9.462 1.00 94.00 143 GLU A C 1
ATOM 1153 O O . GLU A 1 143 ? -11.019 21.286 -8.573 1.00 94.00 143 GLU A O 1
ATOM 1158 N N . GLY A 1 144 ? -12.183 20.238 -10.156 1.00 90.56 144 GLY A N 1
ATOM 1159 C CA . GLY A 1 144 ? -13.405 21.021 -10.016 1.00 90.56 144 GLY A CA 1
ATOM 1160 C C . GLY A 1 144 ? -14.205 20.705 -8.751 1.00 90.56 144 GLY A C 1
ATOM 1161 O O . GLY A 1 144 ? -14.116 19.621 -8.171 1.00 90.56 144 GLY A O 1
ATOM 1162 N N . VAL A 1 145 ? -15.053 21.658 -8.353 1.00 88.56 145 VAL A N 1
ATOM 1163 C CA . VAL A 1 145 ? -15.885 21.586 -7.135 1.00 88.56 145 VAL A CA 1
ATOM 1164 C C . VAL A 1 145 ? -16.816 20.370 -7.133 1.00 88.56 145 VAL A C 1
ATOM 1166 O O . VAL A 1 145 ? -17.052 19.770 -6.086 1.00 88.56 145 VAL A O 1
ATOM 1169 N N . GLU A 1 146 ? -17.329 19.973 -8.298 1.00 93.25 146 GLU A N 1
ATOM 1170 C CA . GLU A 1 146 ? -18.190 18.796 -8.410 1.00 93.25 146 GLU A CA 1
ATOM 1171 C C . GLU A 1 146 ? -17.456 17.523 -7.963 1.00 93.25 146 GLU A C 1
ATOM 1173 O O . GLU A 1 146 ? -17.922 16.831 -7.056 1.00 93.25 146 GLU A O 1
ATOM 1178 N N . LEU A 1 147 ? -16.276 17.248 -8.533 1.00 95.00 147 LEU A N 1
ATOM 1179 C CA . LEU A 1 147 ? -15.455 16.100 -8.141 1.00 95.00 147 LEU A CA 1
ATOM 1180 C C . LEU A 1 147 ? -14.923 16.246 -6.718 1.00 95.00 147 LEU A C 1
ATOM 1182 O O . LEU A 1 147 ? -14.905 15.265 -5.979 1.00 95.00 147 LEU A O 1
ATOM 1186 N N . TYR A 1 148 ? -14.588 17.457 -6.274 1.00 91.38 148 TYR A N 1
ATOM 1187 C CA . TYR A 1 148 ? -14.238 17.691 -4.876 1.00 91.38 148 TYR A CA 1
ATOM 1188 C C . TYR A 1 148 ? -15.342 17.221 -3.912 1.00 91.38 148 TYR A C 1
ATOM 1190 O O . TYR A 1 148 ? -15.030 16.650 -2.866 1.00 91.38 148 TYR A O 1
ATOM 1198 N N . ASN A 1 149 ? -16.617 17.397 -4.260 1.00 87.31 149 ASN A N 1
ATOM 1199 C CA . ASN A 1 149 ? -17.733 17.020 -3.393 1.00 87.31 149 ASN A CA 1
ATOM 1200 C C . ASN A 1 149 ? -18.149 15.548 -3.517 1.00 87.31 149 ASN A C 1
ATOM 1202 O O . ASN A 1 149 ? -18.549 14.962 -2.513 1.00 87.31 149 ASN A O 1
ATOM 1206 N N . LYS A 1 150 ? -18.076 14.954 -4.717 1.00 93.31 150 LYS A N 1
ATOM 1207 C CA . LYS A 1 150 ? -18.615 13.602 -4.963 1.00 93.31 150 LYS A CA 1
ATOM 1208 C C . LYS A 1 150 ? -17.567 12.499 -5.117 1.00 93.31 150 LYS A C 1
ATOM 1210 O O . LYS A 1 150 ? -17.863 11.357 -4.779 1.00 93.31 150 LYS A O 1
ATOM 1215 N N . ALA A 1 151 ? -16.376 12.809 -5.638 1.00 96.56 151 ALA A N 1
ATOM 1216 C CA . ALA A 1 151 ? -15.382 11.789 -5.956 1.00 96.56 151 ALA A CA 1
ATOM 1217 C C . ALA A 1 151 ? -14.860 11.149 -4.673 1.00 96.56 151 ALA A C 1
ATOM 1219 O O . ALA A 1 151 ? -14.433 11.842 -3.748 1.00 96.56 151 ALA A O 1
ATOM 1220 N N . GLN A 1 152 ? -14.843 9.825 -4.625 1.00 96.25 152 GLN A N 1
ATOM 1221 C CA . GLN A 1 152 ? -14.322 9.096 -3.468 1.00 96.25 152 GLN A CA 1
ATOM 1222 C C . GLN A 1 152 ? -12.837 8.749 -3.602 1.00 96.25 152 GLN A C 1
ATOM 1224 O O . GLN A 1 152 ? -12.236 8.259 -2.647 1.00 96.25 152 GLN A O 1
ATOM 1229 N N . PHE A 1 153 ? -12.244 9.061 -4.756 1.00 98.25 153 PHE A N 1
ATOM 1230 C CA . PHE A 1 153 ? -10.840 8.832 -5.072 1.00 98.25 153 PHE A CA 1
ATOM 1231 C C . PHE A 1 153 ? -10.159 10.111 -5.540 1.00 98.25 153 PHE A C 1
ATOM 1233 O O . PHE A 1 153 ? -10.799 11.048 -6.029 1.00 98.25 153 PHE A O 1
ATOM 1240 N N . LYS A 1 154 ? -8.840 10.133 -5.390 1.00 97.56 154 LYS A N 1
ATOM 1241 C CA . LYS A 1 154 ? -7.942 11.124 -5.973 1.00 97.56 154 LYS A CA 1
ATOM 1242 C C . LYS A 1 154 ? -6.781 10.432 -6.676 1.00 97.56 154 LYS A C 1
ATOM 1244 O O . LYS A 1 154 ? -6.414 9.315 -6.310 1.00 97.56 154 LYS A O 1
ATOM 1249 N N . GLN A 1 155 ? -6.193 11.101 -7.662 1.00 97.62 155 GLN A N 1
ATOM 1250 C CA . GLN A 1 155 ? -4.926 10.642 -8.225 1.00 97.62 155 GLN A CA 1
ATOM 1251 C C . GLN A 1 155 ? -3.841 10.740 -7.148 1.00 97.62 155 GLN A C 1
ATOM 1253 O O . GLN A 1 155 ? -3.758 11.745 -6.441 1.00 97.62 155 GLN A O 1
ATOM 1258 N N . TYR A 1 156 ? -3.033 9.691 -7.011 1.00 96.62 156 TYR A N 1
ATOM 1259 C CA . TYR A 1 156 ? -1.892 9.686 -6.108 1.00 96.62 156 TYR A CA 1
ATOM 1260 C C . TYR A 1 156 ? -0.610 9.993 -6.878 1.00 96.62 156 TYR A C 1
ATOM 1262 O O . TYR A 1 156 ? -0.228 9.277 -7.807 1.00 96.62 156 TYR A O 1
ATOM 1270 N N . PHE A 1 157 ? 0.052 11.074 -6.478 1.00 94.56 157 PHE A N 1
ATOM 1271 C CA . PHE A 1 157 ? 1.357 11.462 -6.988 1.00 94.56 157 PHE A CA 1
ATOM 1272 C C . PHE A 1 157 ? 2.414 11.022 -5.980 1.00 94.56 157 PHE A C 1
ATOM 1274 O O . PHE A 1 157 ? 2.509 11.569 -4.884 1.00 94.56 157 PHE A O 1
ATOM 1281 N N . HIS A 1 158 ? 3.188 10.011 -6.362 1.00 92.38 158 HIS A N 1
ATOM 1282 C CA . HIS A 1 158 ? 4.298 9.497 -5.572 1.00 92.38 158 HIS A CA 1
ATOM 1283 C C . HIS A 1 158 ? 5.332 10.594 -5.322 1.00 92.38 158 HIS A C 1
ATOM 1285 O O . HIS A 1 158 ? 5.617 11.409 -6.209 1.00 92.38 158 HIS A O 1
ATOM 1291 N N . ASN A 1 159 ? 5.929 10.575 -4.132 1.00 86.88 159 ASN A N 1
ATOM 1292 C CA . ASN A 1 159 ? 7.145 11.333 -3.905 1.00 86.88 159 ASN A CA 1
ATOM 1293 C C . ASN A 1 159 ? 8.297 10.637 -4.639 1.00 86.88 159 ASN A C 1
ATOM 1295 O O . ASN A 1 159 ? 8.517 9.445 -4.444 1.00 86.88 159 ASN A O 1
ATOM 1299 N N . ILE A 1 160 ? 9.007 11.372 -5.491 1.00 85.25 160 ILE A N 1
ATOM 1300 C CA . ILE A 1 160 ? 10.135 10.833 -6.249 1.00 85.25 160 ILE A CA 1
ATOM 1301 C C . ILE A 1 160 ? 11.418 11.180 -5.512 1.00 85.25 160 ILE A C 1
ATOM 1303 O O . ILE A 1 160 ? 11.774 12.354 -5.404 1.00 85.25 160 ILE A O 1
ATOM 1307 N N . ASP A 1 161 ? 12.126 10.155 -5.056 1.00 78.31 161 ASP A N 1
ATOM 1308 C CA . ASP A 1 161 ? 13.454 10.316 -4.486 1.00 78.31 161 ASP A CA 1
ATOM 1309 C C . ASP A 1 161 ? 14.477 10.617 -5.597 1.00 78.31 161 ASP A C 1
ATOM 1311 O O . ASP A 1 161 ? 14.747 9.798 -6.481 1.00 78.31 161 ASP A O 1
ATOM 1315 N N . LYS A 1 162 ? 15.029 11.834 -5.569 1.00 79.00 162 LYS A N 1
ATOM 1316 C CA . LYS A 1 162 ? 15.995 12.329 -6.560 1.00 79.00 162 LYS A CA 1
ATOM 1317 C C . LYS A 1 162 ? 17.436 11.899 -6.279 1.00 79.00 162 LYS A C 1
ATOM 1319 O O . LYS A 1 162 ? 18.315 12.173 -7.106 1.00 79.00 162 LYS A O 1
ATOM 1324 N N . ASP A 1 163 ? 17.702 11.230 -5.164 1.00 74.75 163 ASP A N 1
ATOM 1325 C CA . ASP A 1 163 ? 19.007 10.624 -4.916 1.00 74.75 163 ASP A CA 1
ATOM 1326 C C . ASP A 1 163 ? 19.165 9.301 -5.676 1.00 74.75 163 ASP A C 1
ATOM 1328 O O . ASP A 1 163 ? 20.282 8.928 -6.048 1.00 74.75 163 ASP A O 1
ATOM 1332 N N . PHE A 1 164 ? 18.053 8.682 -6.085 1.00 77.38 164 PHE A N 1
ATOM 1333 C CA . PHE A 1 164 ? 18.053 7.500 -6.942 1.00 77.38 164 PHE A CA 1
ATOM 1334 C C . PHE A 1 164 ? 17.928 7.857 -8.426 1.00 77.38 164 PHE A C 1
ATOM 1336 O O . PHE A 1 164 ? 16.851 8.068 -8.980 1.00 77.38 164 PHE A O 1
ATOM 1343 N N . THR A 1 165 ? 19.072 7.886 -9.113 1.00 84.81 165 THR A N 1
ATOM 1344 C CA . THR A 1 165 ? 19.110 7.978 -10.579 1.00 84.81 165 THR A CA 1
ATOM 1345 C C . THR A 1 165 ? 19.058 6.590 -11.210 1.00 84.81 165 THR A C 1
ATOM 1347 O O . THR A 1 165 ? 19.905 5.743 -10.922 1.00 84.81 165 THR A O 1
ATOM 1350 N N . VAL A 1 166 ? 18.141 6.390 -12.155 1.00 87.25 166 VAL A N 1
ATOM 1351 C CA . VAL A 1 166 ? 18.041 5.164 -12.952 1.00 87.25 166 VAL A CA 1
ATOM 1352 C C . VAL A 1 166 ? 18.888 5.304 -14.217 1.00 87.25 166 VAL A C 1
ATOM 1354 O O . VAL A 1 166 ? 18.859 6.327 -14.903 1.00 87.25 166 VAL A O 1
ATOM 1357 N N . TYR A 1 167 ? 19.639 4.255 -14.543 1.00 92.19 167 TYR A N 1
ATOM 1358 C CA . TYR A 1 167 ? 20.395 4.149 -15.790 1.00 92.19 167 TYR A CA 1
ATOM 1359 C C . TYR A 1 167 ? 19.809 2.984 -16.574 1.00 92.19 167 TYR A C 1
ATOM 1361 O O . TYR A 1 167 ? 20.314 1.869 -16.473 1.00 92.19 167 TYR A O 1
ATOM 1369 N N . ASN A 1 168 ? 18.728 3.233 -17.312 1.00 94.25 168 ASN A N 1
ATOM 1370 C CA . ASN A 1 168 ? 17.942 2.184 -17.952 1.00 94.25 168 ASN A CA 1
ATOM 1371 C C . ASN A 1 168 ? 18.484 1.823 -19.339 1.00 94.25 168 ASN A C 1
ATOM 1373 O O . ASN A 1 168 ? 18.941 2.693 -20.081 1.00 94.25 168 ASN A O 1
ATOM 1377 N N . VAL A 1 169 ? 18.378 0.559 -19.743 1.00 95.75 169 VAL A N 1
ATOM 1378 C CA . VAL A 1 169 ? 18.640 0.160 -21.134 1.00 95.75 169 VAL A CA 1
ATOM 1379 C C . VAL A 1 169 ? 17.732 0.949 -22.094 1.00 95.75 169 VAL A C 1
ATOM 1381 O O . VAL A 1 169 ? 16.523 1.023 -21.853 1.00 95.75 169 VAL A O 1
ATOM 1384 N N . PRO A 1 170 ? 18.272 1.566 -23.163 1.00 95.81 170 PRO A N 1
ATOM 1385 C CA . PRO A 1 170 ? 17.514 2.392 -24.106 1.00 95.81 170 PRO A CA 1
ATOM 1386 C C . PRO A 1 170 ? 16.793 1.524 -25.151 1.00 95.81 170 PRO A C 1
ATOM 1388 O O . PRO A 1 170 ? 16.918 1.727 -26.356 1.00 95.81 170 PRO A O 1
ATOM 1391 N N . GLU A 1 171 ? 16.077 0.507 -24.683 1.00 96.94 171 GLU A N 1
ATOM 1392 C CA . GLU A 1 171 ? 15.360 -0.474 -25.497 1.00 96.94 171 GLU A CA 1
ATOM 1393 C C . GLU A 1 171 ? 13.877 -0.444 -25.122 1.00 96.94 171 GLU A C 1
ATOM 1395 O O . GLU A 1 171 ? 13.535 -0.267 -23.953 1.00 96.94 171 GLU A O 1
ATOM 1400 N N . ILE A 1 172 ? 12.998 -0.627 -26.107 1.00 97.38 172 ILE A N 1
ATOM 1401 C CA . ILE A 1 172 ? 11.540 -0.653 -25.923 1.00 97.38 172 ILE A CA 1
ATOM 1402 C C . ILE A 1 172 ? 11.041 -2.050 -26.270 1.00 97.38 172 ILE A C 1
ATOM 1404 O O . ILE A 1 172 ? 11.297 -2.526 -27.380 1.00 97.38 172 ILE A O 1
ATOM 1408 N N . ARG A 1 173 ? 10.353 -2.717 -25.340 1.00 97.31 173 ARG A N 1
ATOM 1409 C CA . ARG A 1 173 ? 9.783 -4.061 -25.540 1.00 97.31 173 ARG A CA 1
ATOM 1410 C C . ARG A 1 173 ? 8.444 -4.198 -24.825 1.00 97.31 173 ARG A C 1
ATOM 1412 O O . ARG A 1 173 ? 8.198 -3.550 -23.810 1.00 97.31 173 ARG A O 1
ATOM 1419 N N . ASP A 1 174 ? 7.580 -5.051 -25.359 1.00 96.31 174 ASP A N 1
ATOM 1420 C CA . ASP A 1 174 ? 6.403 -5.544 -24.643 1.00 96.31 174 ASP A CA 1
ATOM 1421 C C . ASP A 1 174 ? 6.802 -6.833 -23.909 1.00 96.31 174 ASP A C 1
ATOM 1423 O O . ASP A 1 174 ? 6.740 -7.921 -24.474 1.00 96.31 174 ASP A O 1
ATOM 1427 N N . VAL A 1 175 ? 7.309 -6.704 -22.676 1.00 96.69 175 VAL A N 1
ATOM 1428 C CA . VAL A 1 175 ? 7.949 -7.823 -21.954 1.00 96.69 175 VAL A CA 1
ATOM 1429 C C . VAL A 1 175 ? 7.029 -9.037 -21.843 1.00 96.69 175 VAL A C 1
ATOM 1431 O O . VAL A 1 175 ? 7.449 -10.156 -22.140 1.00 96.69 175 VAL A O 1
ATOM 1434 N N . THR A 1 176 ? 5.777 -8.821 -21.447 1.00 94.44 176 THR A N 1
ATOM 1435 C CA . THR A 1 176 ? 4.803 -9.899 -21.265 1.00 94.44 176 THR A CA 1
ATOM 1436 C C . THR A 1 176 ? 4.155 -10.301 -22.589 1.00 94.44 176 THR A C 1
ATOM 1438 O O . THR A 1 176 ? 4.100 -11.491 -22.899 1.00 94.44 176 THR A O 1
ATOM 1441 N N . GLY A 1 177 ? 3.736 -9.339 -23.421 1.00 93.56 177 GLY A N 1
ATOM 1442 C CA . GLY A 1 177 ? 2.985 -9.621 -24.646 1.00 93.56 177 GLY A CA 1
ATOM 1443 C C . GLY A 1 177 ? 3.813 -10.171 -25.813 1.00 93.56 177 GLY A C 1
ATOM 1444 O O . GLY A 1 177 ? 3.302 -10.986 -26.581 1.00 93.56 177 GLY A O 1
ATOM 1445 N N . GLU A 1 178 ? 5.083 -9.776 -25.952 1.00 94.69 178 GLU A N 1
ATOM 1446 C CA . GLU A 1 178 ? 6.007 -10.300 -26.980 1.00 94.69 178 GLU A CA 1
ATOM 1447 C C . GLU A 1 178 ? 6.881 -11.450 -26.463 1.00 94.69 178 GLU A C 1
ATOM 1449 O O . GLU A 1 178 ? 7.637 -12.038 -27.233 1.00 94.69 178 GLU A O 1
ATOM 1454 N N . ASN A 1 179 ? 6.745 -11.806 -25.181 1.00 94.62 179 ASN A N 1
ATOM 1455 C CA . ASN A 1 179 ? 7.561 -12.802 -24.496 1.00 94.62 179 ASN A CA 1
ATOM 1456 C C . ASN A 1 179 ? 9.068 -12.489 -24.529 1.00 94.62 179 ASN A C 1
ATOM 1458 O O . ASN A 1 179 ? 9.863 -13.252 -25.076 1.00 94.62 179 ASN A O 1
ATOM 1462 N N . PHE A 1 180 ? 9.463 -11.383 -23.900 1.00 96.81 180 PHE A N 1
ATOM 1463 C CA . PHE A 1 180 ? 10.874 -11.059 -23.703 1.00 96.81 180 PHE A CA 1
ATOM 1464 C C . PHE A 1 180 ? 11.568 -12.147 -22.871 1.00 96.81 180 PHE A C 1
ATOM 1466 O O . PHE A 1 180 ? 11.113 -12.510 -21.780 1.00 96.81 180 PHE A O 1
ATOM 1473 N N . THR A 1 181 ? 12.657 -12.680 -23.412 1.00 97.31 181 THR A N 1
ATOM 1474 C CA . THR A 1 181 ? 13.328 -13.882 -22.907 1.00 97.31 181 THR A CA 1
ATOM 1475 C C . THR A 1 181 ? 14.510 -13.564 -21.996 1.00 97.31 181 THR A C 1
ATOM 1477 O O . THR A 1 181 ? 15.120 -12.492 -22.059 1.00 97.31 181 THR A O 1
ATOM 1480 N N . LYS A 1 182 ? 14.913 -14.539 -21.178 1.00 96.56 182 LYS A N 1
ATOM 1481 C CA . LYS A 1 182 ? 16.135 -14.471 -20.365 1.00 96.56 182 LYS A CA 1
ATOM 1482 C C . LYS A 1 182 ? 17.383 -14.270 -21.225 1.00 96.56 182 LYS A C 1
ATOM 1484 O O . LYS A 1 182 ? 18.286 -13.528 -20.845 1.00 96.56 182 LYS A O 1
ATOM 1489 N N . ALA A 1 183 ? 17.429 -14.878 -22.412 1.00 97.19 183 ALA A N 1
ATOM 1490 C CA . ALA A 1 183 ? 18.536 -14.708 -23.352 1.00 97.19 183 ALA A CA 1
ATOM 1491 C C . ALA A 1 183 ? 18.650 -13.259 -23.859 1.00 97.19 183 ALA A C 1
ATOM 1493 O O . ALA A 1 183 ? 19.756 -12.718 -23.964 1.00 97.19 183 ALA A O 1
ATOM 1494 N N . GLU A 1 184 ? 17.522 -12.604 -24.132 1.00 97.69 184 GLU A N 1
ATOM 1495 C CA . GLU A 1 184 ? 17.503 -11.186 -24.493 1.00 97.69 184 GLU A CA 1
ATOM 1496 C C . GLU A 1 184 ? 17.889 -10.295 -23.309 1.00 97.69 184 GLU A C 1
ATOM 1498 O O . GLU A 1 184 ? 18.694 -9.379 -23.482 1.00 97.69 184 GLU A O 1
ATOM 1503 N N . TYR A 1 185 ? 17.403 -10.597 -22.101 1.00 97.25 185 TYR A N 1
ATOM 1504 C CA . TYR A 1 185 ? 17.824 -9.907 -20.878 1.00 97.25 185 TYR A CA 1
ATOM 1505 C C . TYR A 1 185 ? 19.347 -9.969 -20.682 1.00 97.25 185 TYR A C 1
ATOM 1507 O O . TYR A 1 185 ? 19.997 -8.941 -20.481 1.00 97.25 185 TYR A O 1
ATOM 1515 N N . GLU A 1 186 ? 19.952 -11.149 -20.824 1.00 97.50 186 GLU A N 1
ATOM 1516 C CA . GLU A 1 186 ? 21.407 -11.308 -20.733 1.00 97.50 186 GLU A CA 1
ATOM 1517 C C . GLU A 1 186 ? 22.151 -10.618 -21.885 1.00 97.50 186 GLU A C 1
ATOM 1519 O O . GLU A 1 186 ? 23.244 -10.078 -21.694 1.00 97.50 186 GLU A O 1
ATOM 1524 N N . THR A 1 187 ? 21.550 -10.563 -23.075 1.00 97.75 187 THR A N 1
ATOM 1525 C CA . THR A 1 187 ? 22.083 -9.783 -24.201 1.00 97.75 187 THR A CA 1
ATOM 1526 C C . THR A 1 187 ? 22.104 -8.294 -23.868 1.00 97.75 187 THR A C 1
ATOM 1528 O O . THR A 1 187 ? 23.119 -7.633 -24.093 1.00 97.75 187 THR A O 1
ATOM 1531 N N . PHE A 1 188 ? 21.036 -7.761 -23.269 1.00 97.50 188 PHE A N 1
ATOM 1532 C CA . PHE A 1 188 ? 20.989 -6.375 -22.807 1.00 97.50 188 PHE A CA 1
ATOM 1533 C C . PHE A 1 188 ? 22.012 -6.116 -21.704 1.00 97.50 188 PHE A C 1
ATOM 1535 O O . PHE A 1 188 ? 22.731 -5.121 -21.774 1.00 97.50 188 PHE A O 1
ATOM 1542 N N . ARG A 1 189 ? 22.155 -7.022 -20.731 1.00 96.44 189 ARG A N 1
ATOM 1543 C CA . ARG A 1 189 ? 23.164 -6.891 -19.669 1.00 96.44 189 ARG A CA 1
ATOM 1544 C C . ARG A 1 189 ? 24.584 -6.794 -20.207 1.00 96.44 189 ARG A C 1
ATOM 1546 O O . ARG A 1 189 ? 25.346 -5.951 -19.740 1.00 96.44 189 ARG A O 1
ATOM 1553 N N . LYS A 1 190 ? 24.928 -7.622 -21.196 1.00 97.19 190 LYS A N 1
ATOM 1554 C CA . LYS A 1 190 ? 26.251 -7.614 -21.837 1.00 97.19 190 LYS A CA 1
ATOM 1555 C C . LYS A 1 190 ? 26.452 -6.369 -22.703 1.00 97.19 190 LYS A C 1
ATOM 1557 O O . LYS A 1 190 ? 27.468 -5.693 -22.573 1.00 97.19 190 LYS A O 1
ATOM 1562 N N . LYS A 1 191 ? 25.473 -6.041 -23.555 1.00 97.62 191 LYS A N 1
ATOM 1563 C CA . LYS A 1 191 ? 25.521 -4.889 -24.474 1.00 97.62 191 LYS A CA 1
ATOM 1564 C C . LYS A 1 191 ? 25.595 -3.556 -23.725 1.00 97.62 191 LYS A C 1
ATOM 1566 O O . LYS A 1 191 ? 26.328 -2.667 -24.144 1.00 97.62 191 LYS A O 1
ATOM 1571 N N . TYR A 1 192 ? 24.866 -3.433 -22.615 1.00 96.69 192 TYR A N 1
ATOM 1572 C CA . TYR A 1 192 ? 24.702 -2.195 -21.851 1.00 96.69 192 TYR A CA 1
ATOM 1573 C C . TYR A 1 192 ? 25.383 -2.230 -20.478 1.00 96.69 192 TYR A C 1
ATOM 1575 O O . TYR A 1 192 ? 24.864 -1.695 -19.492 1.00 96.69 192 TYR A O 1
ATOM 1583 N N . GLN A 1 193 ? 26.532 -2.900 -20.381 1.00 94.38 193 GLN A N 1
ATOM 1584 C CA . GLN A 1 193 ? 27.230 -3.100 -19.109 1.00 94.38 193 GLN A CA 1
ATOM 1585 C C . GLN A 1 193 ? 27.649 -1.776 -18.438 1.00 94.38 193 GLN A C 1
ATOM 1587 O O . GLN A 1 193 ? 27.547 -1.645 -17.215 1.00 94.38 193 GLN A O 1
ATOM 1592 N N . THR A 1 194 ? 28.044 -0.765 -19.222 1.00 93.69 194 THR A N 1
ATOM 1593 C CA . THR A 1 194 ? 28.500 0.541 -18.715 1.00 93.69 194 THR A CA 1
ATOM 1594 C C . THR A 1 194 ? 27.341 1.524 -18.526 1.00 93.69 194 THR A C 1
ATOM 1596 O O . THR A 1 194 ? 26.327 1.445 -19.222 1.00 93.69 194 THR A O 1
ATOM 1599 N N . LYS A 1 195 ? 27.468 2.477 -17.591 1.00 91.12 195 LYS A N 1
ATOM 1600 C CA . LYS A 1 195 ? 26.411 3.471 -17.316 1.00 91.12 195 LYS A CA 1
ATOM 1601 C C . LYS A 1 195 ? 26.181 4.410 -18.502 1.00 91.12 195 LYS A C 1
ATOM 1603 O O . LYS A 1 195 ? 25.048 4.800 -18.748 1.00 91.12 195 LYS A O 1
ATOM 1608 N N . GLU A 1 196 ? 27.234 4.722 -19.250 1.00 93.69 196 GLU A N 1
ATOM 1609 C CA . GLU A 1 196 ? 27.242 5.646 -20.391 1.00 93.69 196 GLU A CA 1
ATOM 1610 C C . GLU A 1 196 ? 26.468 5.085 -21.588 1.00 93.69 196 GLU A C 1
ATOM 1612 O O . GLU A 1 196 ? 25.961 5.835 -22.415 1.00 93.69 196 GLU A O 1
ATOM 1617 N N . SER A 1 197 ? 26.342 3.758 -21.665 1.00 93.94 197 SER A N 1
ATOM 1618 C CA . SER A 1 197 ? 25.543 3.078 -22.687 1.00 93.94 197 SER A CA 1
ATOM 1619 C C . SER A 1 197 ? 24.035 3.075 -22.385 1.00 93.94 197 SER A C 1
ATOM 1621 O O . SER A 1 197 ? 23.242 2.600 -23.199 1.00 93.94 197 SER A O 1
ATOM 1623 N N . ARG A 1 198 ? 23.627 3.583 -21.213 1.00 94.38 198 ARG A N 1
ATOM 1624 C CA . ARG A 1 198 ? 22.251 3.546 -20.704 1.00 94.38 198 ARG A CA 1
ATOM 1625 C C . ARG A 1 198 ? 21.635 4.943 -20.645 1.00 94.38 198 ARG A C 1
ATOM 1627 O O . ARG A 1 198 ? 22.322 5.942 -20.448 1.00 94.38 198 ARG A O 1
ATOM 1634 N N . ALA A 1 199 ? 20.316 5.013 -20.788 1.00 92.81 199 ALA A N 1
ATOM 1635 C CA . ALA A 1 199 ? 19.564 6.250 -20.640 1.00 92.81 199 ALA A CA 1
ATOM 1636 C C . ALA A 1 199 ? 19.498 6.643 -19.157 1.00 92.81 199 ALA A C 1
ATOM 1638 O O . ALA A 1 199 ? 18.883 5.949 -18.344 1.00 92.81 199 ALA A O 1
ATOM 1639 N N . LYS A 1 200 ? 20.140 7.761 -18.807 1.00 92.00 200 LYS A N 1
ATOM 1640 C CA . LYS A 1 200 ? 20.046 8.365 -17.475 1.00 92.00 200 LYS A CA 1
ATOM 1641 C C . LYS A 1 200 ? 18.694 9.057 -17.322 1.00 92.00 200 LYS A C 1
ATOM 1643 O O . LYS A 1 200 ? 18.349 9.916 -18.129 1.00 92.00 200 LYS A O 1
ATOM 1648 N N . MET A 1 201 ? 17.958 8.721 -16.271 1.00 90.31 201 MET A N 1
ATOM 1649 C CA . MET A 1 201 ? 16.645 9.294 -15.986 1.00 90.31 201 MET A CA 1
ATOM 1650 C C . MET A 1 201 ? 16.285 9.160 -14.503 1.00 90.31 201 MET A C 1
ATOM 1652 O O . MET A 1 201 ? 16.929 8.427 -13.754 1.00 90.31 201 MET A O 1
ATOM 1656 N N . TYR A 1 202 ? 15.213 9.831 -14.101 1.00 88.88 202 TYR A N 1
ATOM 1657 C CA . TYR A 1 202 ? 14.509 9.562 -12.851 1.00 88.88 202 TYR A CA 1
ATOM 1658 C C . TYR A 1 202 ? 13.184 8.886 -13.182 1.00 88.88 202 TYR A C 1
ATOM 1660 O O . TYR A 1 202 ? 12.575 9.197 -14.212 1.00 88.88 202 TYR A O 1
ATOM 1668 N N . VAL A 1 203 ? 12.723 7.978 -12.321 1.00 90.31 203 VAL A N 1
ATOM 1669 C CA . VAL A 1 203 ? 11.309 7.595 -12.380 1.00 90.31 203 VAL A CA 1
ATOM 1670 C C . VAL A 1 203 ? 10.486 8.837 -12.051 1.00 90.31 203 VAL A C 1
ATOM 1672 O O . VAL A 1 203 ? 10.924 9.718 -11.319 1.00 90.31 203 VAL A O 1
ATOM 1675 N N . SER A 1 204 ? 9.321 8.964 -12.664 1.00 91.00 204 SER A N 1
ATOM 1676 C CA . SER A 1 204 ? 8.514 10.173 -12.576 1.00 91.00 204 SER A CA 1
ATOM 1677 C C . SER A 1 204 ? 7.070 9.849 -12.223 1.00 91.00 204 SER A C 1
ATOM 1679 O O . SER A 1 204 ? 6.662 8.695 -12.167 1.00 91.00 204 SER A O 1
ATOM 1681 N N . THR A 1 205 ? 6.289 10.884 -11.968 1.00 93.12 205 THR A N 1
ATOM 1682 C CA . THR A 1 205 ? 4.827 10.849 -12.000 1.00 93.12 205 THR A CA 1
ATOM 1683 C C . THR A 1 205 ? 4.347 11.670 -13.190 1.00 93.12 205 THR A C 1
ATOM 1685 O O . THR A 1 205 ? 5.082 12.548 -13.665 1.00 93.12 205 THR A O 1
ATOM 1688 N N . SER A 1 206 ? 3.123 11.407 -13.651 1.00 91.94 206 SER A N 1
ATOM 1689 C CA . SER A 1 206 ? 2.547 12.101 -14.804 1.00 91.94 206 SER A CA 1
ATOM 1690 C C . SER A 1 206 ? 2.586 13.625 -14.646 1.00 91.94 206 SER A C 1
ATOM 1692 O O . SER A 1 206 ? 2.254 14.164 -13.591 1.00 91.94 206 SER A O 1
ATOM 1694 N N . ASP A 1 207 ? 2.983 14.313 -15.712 1.00 90.06 207 ASP A N 1
ATOM 1695 C CA . ASP A 1 207 ? 2.956 15.773 -15.867 1.00 90.06 207 ASP A CA 1
ATOM 1696 C C . ASP A 1 207 ? 1.607 16.293 -16.400 1.00 90.06 207 ASP A C 1
ATOM 1698 O O . ASP A 1 207 ? 1.414 17.496 -16.576 1.00 90.06 207 ASP A O 1
ATOM 1702 N N . CYS A 1 208 ? 0.665 15.386 -16.652 1.00 94.38 208 CYS A N 1
ATOM 1703 C CA . CYS A 1 208 ? -0.683 15.666 -17.117 1.00 94.38 208 CYS A CA 1
ATOM 1704 C C . CYS A 1 208 ? -1.656 14.840 -16.257 1.00 94.38 208 CYS A C 1
ATOM 1706 O O . CYS A 1 208 ? -1.904 13.670 -16.567 1.00 94.38 208 CYS A O 1
ATOM 1708 N N . PRO A 1 209 ? -2.168 15.377 -15.131 1.00 95.50 209 PRO A N 1
ATOM 1709 C CA . PRO A 1 209 ? -3.115 14.649 -14.292 1.00 95.50 209 PRO A CA 1
ATOM 1710 C C . PRO A 1 209 ? -4.303 14.140 -15.111 1.00 95.50 209 PRO A C 1
ATOM 1712 O O . PRO A 1 209 ? -4.672 14.749 -16.113 1.00 95.50 209 PRO A O 1
ATOM 1715 N N . CYS A 1 210 ? -4.897 13.026 -14.684 1.00 97.19 210 CYS A N 1
ATOM 1716 C CA . CYS A 1 210 ? -5.946 12.289 -15.405 1.00 97.19 210 CYS A CA 1
ATOM 1717 C C . CYS A 1 210 ? -5.500 11.554 -16.676 1.00 97.19 210 CYS A C 1
ATOM 1719 O O . CYS A 1 210 ? -6.279 10.786 -17.230 1.00 97.19 210 CYS A O 1
ATOM 1721 N N . LYS A 1 211 ? -4.252 11.715 -17.133 1.00 97.00 211 LYS A N 1
ATOM 1722 C CA . LYS A 1 211 ? -3.744 10.959 -18.286 1.00 97.00 211 LYS A CA 1
ATOM 1723 C C . LYS A 1 211 ? -3.546 9.475 -17.981 1.00 97.00 211 LYS A C 1
ATOM 1725 O O . LYS A 1 211 ? -3.808 8.628 -18.825 1.00 97.00 211 LYS A O 1
ATOM 1730 N N . THR A 1 212 ? -3.046 9.168 -16.787 1.00 97.69 212 THR A N 1
ATOM 1731 C CA . THR A 1 212 ? -2.667 7.807 -16.374 1.00 97.69 212 THR A CA 1
ATOM 1732 C C . THR A 1 212 ? -3.703 7.143 -15.476 1.00 97.69 212 THR A C 1
ATOM 1734 O O . THR A 1 212 ? -3.515 6.000 -15.065 1.00 97.69 212 THR A O 1
ATOM 1737 N N . VAL A 1 213 ? -4.801 7.832 -15.163 1.00 98.44 213 VAL A N 1
ATOM 1738 C CA . VAL A 1 213 ? -5.883 7.303 -14.332 1.00 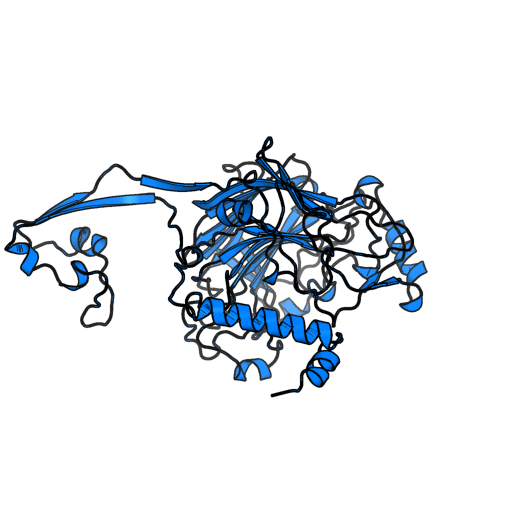98.44 213 VAL A CA 1
ATOM 1739 C C . VAL A 1 213 ? -7.236 7.663 -14.922 1.00 98.44 213 VAL A C 1
ATOM 1741 O O . VAL A 1 213 ? -7.427 8.770 -15.413 1.00 98.44 213 VAL A O 1
ATOM 1744 N N . ASN A 1 214 ? -8.194 6.745 -14.852 1.00 98.25 214 ASN A N 1
ATOM 1745 C CA . ASN A 1 214 ? -9.529 6.961 -15.403 1.00 98.25 214 ASN A CA 1
ATOM 1746 C C . ASN A 1 214 ? -10.614 6.369 -14.500 1.00 98.25 214 ASN A C 1
ATOM 1748 O O . ASN A 1 214 ? -10.417 5.304 -13.919 1.00 98.25 214 ASN A O 1
ATOM 1752 N N . SER A 1 215 ? -11.771 7.032 -14.430 1.00 98.31 215 SER A N 1
ATOM 1753 C CA . SER A 1 215 ? -12.975 6.525 -13.766 1.00 98.31 215 SER A CA 1
ATOM 1754 C C . SER A 1 215 ? -14.087 6.347 -14.789 1.00 98.31 215 SER A C 1
ATOM 1756 O O . SER A 1 215 ? -14.483 7.285 -15.475 1.00 98.31 215 SER A O 1
ATOM 1758 N N . ASN A 1 216 ? -14.601 5.125 -14.902 1.00 97.62 216 ASN A N 1
ATOM 1759 C CA . ASN A 1 216 ? -15.712 4.811 -15.786 1.00 97.62 216 ASN A CA 1
ATOM 1760 C C . ASN A 1 216 ? -16.992 4.634 -14.964 1.00 97.62 216 ASN A C 1
ATOM 1762 O O . ASN A 1 216 ? -17.135 3.668 -14.213 1.00 97.62 216 ASN A O 1
ATOM 1766 N N . ASN A 1 217 ? -17.935 5.562 -15.133 1.00 95.12 217 ASN A N 1
ATOM 1767 C CA . ASN A 1 217 ? -19.203 5.539 -14.410 1.00 95.12 217 ASN A CA 1
ATOM 1768 C C . ASN A 1 217 ? -20.142 4.406 -14.862 1.00 95.12 217 ASN A C 1
ATOM 1770 O O . ASN A 1 217 ? -20.870 3.854 -14.043 1.00 95.12 217 ASN A O 1
ATOM 1774 N N . THR A 1 218 ? -20.110 4.024 -16.140 1.00 95.69 218 THR A N 1
ATOM 1775 C CA . THR A 1 218 ? -20.969 2.962 -16.684 1.00 95.69 218 THR A CA 1
ATOM 1776 C C . THR A 1 218 ? -20.541 1.590 -16.182 1.00 95.69 218 THR A C 1
ATOM 1778 O O . THR A 1 218 ? -21.372 0.817 -15.720 1.00 95.69 218 THR A O 1
ATOM 1781 N N . SER A 1 219 ? -19.242 1.290 -16.237 1.00 96.00 219 SER A N 1
ATOM 1782 C CA . SER A 1 219 ? -18.704 0.005 -15.782 1.00 96.00 219 SER A CA 1
ATOM 1783 C C . SER A 1 219 ? -18.319 -0.006 -14.302 1.00 96.00 219 SER A C 1
ATOM 1785 O O . SER A 1 219 ? -17.793 -1.015 -13.847 1.00 96.00 219 SER A O 1
ATOM 1787 N N . LYS A 1 220 ? -18.495 1.115 -13.584 1.00 97.31 220 LYS A N 1
ATOM 1788 C CA . LYS A 1 220 ? -18.093 1.306 -12.179 1.00 97.31 220 LYS A CA 1
ATOM 1789 C C . LYS A 1 220 ? -16.674 0.792 -11.903 1.00 97.31 220 LYS A C 1
ATOM 1791 O O . LYS A 1 220 ? -16.464 -0.061 -11.051 1.00 97.31 220 LYS A O 1
ATOM 1796 N N . LYS A 1 221 ? -15.700 1.317 -12.653 1.00 98.00 221 LYS A N 1
ATOM 1797 C CA . LYS A 1 221 ? -14.301 0.858 -12.647 1.00 98.00 221 LYS A CA 1
ATOM 1798 C C . LYS A 1 221 ? -13.330 2.029 -12.575 1.00 98.00 221 LYS A C 1
ATOM 1800 O O . LYS A 1 221 ? -13.549 3.040 -13.244 1.00 98.00 221 LYS A O 1
ATOM 1805 N N . LEU A 1 222 ? -12.229 1.844 -11.851 1.00 98.75 222 LEU A N 1
ATOM 1806 C CA . LEU A 1 222 ? -11.045 2.698 -11.957 1.00 98.75 222 LEU A CA 1
ATOM 1807 C C . LEU A 1 222 ? -9.946 1.967 -12.730 1.00 98.75 222 LEU A C 1
ATOM 1809 O O . LEU A 1 222 ? -9.770 0.761 -12.563 1.00 98.75 222 LEU A O 1
ATOM 1813 N N . SER A 1 223 ? -9.190 2.695 -13.544 1.00 98.56 223 SER A N 1
ATOM 1814 C CA . SER A 1 223 ? -8.034 2.162 -14.269 1.00 98.56 223 SER A CA 1
ATOM 1815 C C . SER A 1 223 ? -6.791 2.992 -13.974 1.00 98.56 223 SER A C 1
ATOM 1817 O O . SER A 1 223 ? -6.877 4.216 -13.874 1.00 98.56 223 SER A O 1
ATOM 1819 N N . MET A 1 224 ? -5.649 2.319 -13.869 1.00 98.56 224 MET A N 1
ATOM 1820 C CA . MET A 1 224 ? -4.311 2.896 -13.760 1.00 98.56 224 MET A CA 1
ATOM 1821 C C . MET A 1 224 ? -3.499 2.438 -14.970 1.00 98.56 224 MET A C 1
ATOM 1823 O O . MET A 1 224 ? -3.524 1.264 -15.320 1.00 98.56 224 MET A O 1
ATOM 1827 N N . THR A 1 225 ? -2.835 3.368 -15.648 1.00 98.38 225 THR A N 1
ATOM 1828 C CA . THR A 1 225 ? -2.124 3.115 -16.904 1.00 98.38 225 THR A CA 1
ATOM 1829 C C . THR A 1 225 ? -0.704 3.632 -16.803 1.00 98.38 225 THR A C 1
ATOM 1831 O O . THR A 1 225 ? -0.484 4.843 -16.811 1.00 98.38 225 THR A O 1
ATOM 1834 N N . VAL A 1 226 ? 0.262 2.717 -16.744 1.00 97.81 226 VAL A N 1
ATOM 1835 C CA . VAL A 1 226 ? 1.667 3.060 -16.975 1.00 97.81 226 VAL A CA 1
ATOM 1836 C C . VAL A 1 226 ? 1.857 3.188 -18.490 1.00 97.81 226 VAL A C 1
ATOM 1838 O O . VAL A 1 226 ? 1.658 2.196 -19.196 1.00 97.81 226 VAL A O 1
ATOM 1841 N N . PRO A 1 227 ? 2.197 4.383 -19.003 1.00 96.88 227 PRO A N 1
ATOM 1842 C CA . PRO A 1 227 ? 2.152 4.656 -20.432 1.00 96.88 227 PRO A CA 1
ATOM 1843 C C . PRO A 1 227 ? 3.293 3.975 -21.193 1.00 96.88 227 PRO A C 1
ATOM 1845 O O . PRO A 1 227 ? 4.423 3.890 -20.705 1.00 96.88 227 PRO A O 1
ATOM 1848 N N . ALA A 1 228 ? 3.007 3.582 -22.431 1.00 96.81 228 ALA A N 1
ATOM 1849 C CA . ALA A 1 228 ? 4.004 3.201 -23.417 1.00 96.81 228 ALA A CA 1
ATOM 1850 C C . ALA A 1 228 ? 5.003 4.338 -23.694 1.00 96.81 228 ALA A C 1
ATOM 1852 O O . ALA A 1 228 ? 4.721 5.532 -23.523 1.00 96.81 228 ALA A O 1
ATOM 1853 N N . VAL A 1 229 ? 6.188 3.953 -24.164 1.00 95.75 229 VAL A N 1
ATOM 1854 C CA . VAL A 1 229 ? 7.308 4.860 -24.422 1.00 95.75 229 VAL A CA 1
ATOM 1855 C C . VAL A 1 229 ? 7.696 4.830 -25.894 1.00 95.75 229 VAL A C 1
ATOM 1857 O O . VAL A 1 229 ? 7.852 3.769 -26.495 1.00 95.75 229 VAL A O 1
ATOM 1860 N N . GLU A 1 230 ? 7.902 6.016 -26.461 1.00 92.81 230 GLU A N 1
ATOM 1861 C CA . GLU A 1 230 ? 8.438 6.199 -27.810 1.00 92.81 230 GLU A CA 1
ATOM 1862 C C . GLU A 1 230 ? 9.971 6.343 -27.777 1.00 92.81 230 GLU A C 1
ATOM 1864 O O . GLU A 1 230 ? 10.515 6.893 -26.809 1.00 92.81 230 GLU A O 1
ATOM 1869 N N . PRO A 1 231 ? 10.689 5.915 -28.835 1.00 90.62 231 PRO A N 1
ATOM 1870 C CA . PRO A 1 231 ? 12.132 6.110 -28.931 1.00 90.62 231 PRO A CA 1
ATOM 1871 C C . PRO A 1 231 ? 12.529 7.576 -28.721 1.00 90.62 231 PRO A C 1
ATOM 1873 O O . PRO A 1 231 ? 11.949 8.484 -29.312 1.00 90.62 231 PRO A O 1
ATOM 1876 N N . GLY A 1 232 ? 13.524 7.813 -27.865 1.00 86.44 232 GLY A N 1
ATOM 1877 C CA . GLY A 1 232 ? 14.000 9.162 -27.537 1.00 86.44 232 GLY A CA 1
ATOM 1878 C C . GLY A 1 232 ? 13.182 9.900 -26.470 1.00 86.44 232 GLY A C 1
ATOM 1879 O O . GLY A 1 232 ? 13.646 10.921 -25.971 1.00 86.44 232 GLY A O 1
ATOM 1880 N N . LYS A 1 233 ? 12.021 9.375 -26.050 1.00 91.00 233 LYS A N 1
ATOM 1881 C CA . LYS A 1 233 ? 11.197 9.923 -24.955 1.00 91.00 233 LYS A CA 1
ATOM 1882 C C . LYS A 1 233 ? 11.273 9.042 -23.705 1.00 91.00 233 LYS A C 1
ATOM 1884 O O . LYS A 1 233 ? 10.257 8.598 -23.178 1.00 91.00 233 LYS A O 1
ATOM 1889 N N . TRP A 1 234 ? 12.494 8.764 -23.252 1.00 92.00 234 TRP A N 1
ATOM 1890 C CA . TRP A 1 234 ? 12.795 7.828 -22.165 1.00 92.00 234 TRP A CA 1
ATOM 1891 C C . TRP A 1 234 ? 12.172 8.251 -20.835 1.00 92.00 234 TRP A C 1
ATOM 1893 O O . TRP A 1 234 ? 12.662 9.160 -20.166 1.00 92.00 234 TRP A O 1
ATOM 1903 N N . ARG A 1 235 ? 11.097 7.569 -20.436 1.00 91.62 235 ARG A N 1
ATOM 1904 C CA . ARG A 1 235 ? 10.435 7.795 -19.151 1.00 91.62 235 ARG A CA 1
ATOM 1905 C C . ARG A 1 235 ? 9.829 6.517 -18.595 1.00 91.62 235 ARG A C 1
ATOM 1907 O O . ARG A 1 235 ? 9.425 5.630 -19.333 1.00 91.62 235 ARG A O 1
ATOM 1914 N N . LYS A 1 236 ? 9.736 6.463 -17.277 1.00 93.56 236 LYS A N 1
ATOM 1915 C CA . LYS A 1 236 ? 9.022 5.456 -16.500 1.00 93.56 236 LYS A CA 1
ATOM 1916 C C . LYS A 1 236 ? 8.204 6.246 -15.491 1.00 93.56 236 LYS A C 1
ATOM 1918 O O . LYS A 1 236 ? 8.730 7.172 -14.866 1.00 93.56 236 LYS A O 1
ATOM 1923 N N . GLU A 1 237 ? 6.917 5.942 -15.407 1.00 94.44 237 GLU A N 1
ATOM 1924 C CA . GLU A 1 237 ? 5.988 6.649 -14.531 1.00 94.44 237 GLU A CA 1
ATOM 1925 C C . GLU A 1 237 ? 5.466 5.694 -13.456 1.00 94.44 237 GLU A C 1
ATOM 1927 O O . GLU A 1 237 ? 4.974 4.616 -13.791 1.00 94.44 237 GLU A O 1
ATOM 1932 N N . HIS A 1 238 ? 5.583 6.085 -12.184 1.00 95.50 238 HIS A N 1
ATOM 1933 C CA . HIS A 1 238 ? 4.761 5.523 -11.116 1.00 95.50 238 HIS A CA 1
ATOM 1934 C C . HIS A 1 238 ? 3.337 6.053 -11.279 1.00 95.50 238 HIS A C 1
ATOM 1936 O O . HIS A 1 238 ? 3.128 7.248 -11.531 1.00 95.50 238 HIS A O 1
ATOM 1942 N N . VAL A 1 239 ? 2.352 5.181 -11.102 1.00 97.25 239 VAL A N 1
ATOM 1943 C CA . VAL A 1 239 ? 0.933 5.527 -11.236 1.00 97.25 239 VAL A CA 1
ATOM 1944 C C . VAL A 1 239 ? 0.198 5.056 -9.999 1.00 97.25 239 VAL A C 1
ATOM 1946 O O . VAL A 1 239 ? 0.465 3.965 -9.505 1.00 97.25 239 VAL A O 1
ATOM 1949 N N . GLY A 1 240 ? -0.712 5.880 -9.481 1.00 97.62 240 GLY A N 1
ATOM 1950 C CA . GLY A 1 240 ? -1.479 5.499 -8.309 1.00 97.62 240 GLY A CA 1
ATOM 1951 C C . GLY A 1 240 ? -2.801 6.230 -8.142 1.00 97.62 240 GLY A C 1
ATOM 1952 O O . GLY A 1 240 ? -3.024 7.325 -8.668 1.00 97.62 240 GLY A O 1
ATOM 1953 N N . LEU A 1 241 ? -3.664 5.611 -7.348 1.00 98.38 241 LEU A N 1
ATOM 1954 C CA . LEU A 1 241 ? -4.935 6.139 -6.874 1.00 98.38 241 LEU A CA 1
ATOM 1955 C C . LEU A 1 241 ? -4.979 6.034 -5.352 1.00 98.38 241 LEU A C 1
ATOM 1957 O O . LEU A 1 241 ? -4.483 5.075 -4.770 1.00 98.38 241 LEU A O 1
ATOM 1961 N N . SER A 1 242 ? -5.611 7.014 -4.716 1.00 97.88 242 SER A N 1
ATOM 1962 C CA . SER A 1 242 ? -5.869 7.014 -3.279 1.00 97.88 242 SER A CA 1
ATOM 1963 C C . SER A 1 242 ? -7.354 7.222 -3.027 1.00 97.88 242 SER A C 1
ATOM 1965 O O . SER A 1 242 ? -8.004 7.977 -3.760 1.00 97.88 242 SER A O 1
ATOM 1967 N N . SER A 1 243 ? -7.911 6.601 -1.988 1.00 97.19 243 SER A N 1
ATOM 1968 C CA . SER A 1 243 ? -9.224 7.005 -1.491 1.00 97.19 243 SER A CA 1
ATOM 1969 C C . SER A 1 243 ? -9.186 8.466 -1.012 1.00 97.19 243 SER A C 1
ATOM 1971 O O . SER A 1 243 ? -8.139 9.096 -0.869 1.00 97.19 243 SER A O 1
ATOM 1973 N N . ARG A 1 244 ? -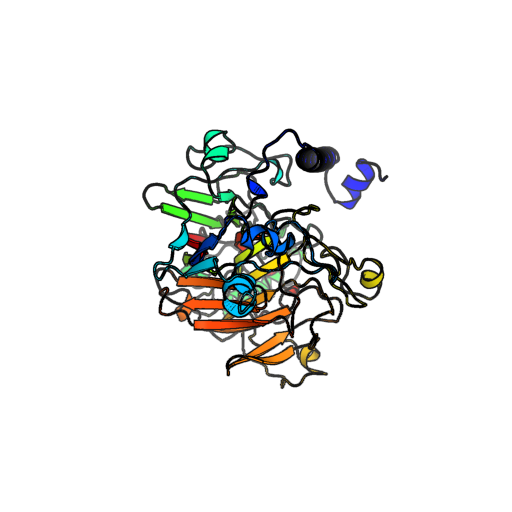10.355 9.057 -0.769 1.00 93.62 244 ARG A N 1
ATOM 1974 C CA . ARG A 1 244 ? -10.501 10.367 -0.100 1.00 93.62 244 ARG A CA 1
ATOM 1975 C C . ARG A 1 244 ? -11.129 10.262 1.287 1.00 93.62 244 ARG A C 1
ATOM 1977 O O . ARG A 1 244 ? -11.244 11.264 1.988 1.00 93.62 244 ARG A O 1
ATOM 1984 N N . ILE A 1 245 ? -11.507 9.048 1.668 1.00 92.94 245 ILE A N 1
ATOM 1985 C CA . ILE A 1 245 ? -12.104 8.699 2.949 1.00 92.94 245 ILE A CA 1
ATOM 1986 C C . ILE A 1 245 ? -11.159 7.717 3.631 1.00 92.94 245 ILE A C 1
ATOM 1988 O O . ILE A 1 245 ? -10.801 6.697 3.032 1.00 92.94 245 ILE A O 1
ATOM 1992 N N . GLY A 1 246 ? -10.755 8.056 4.852 1.00 94.50 246 GLY A N 1
ATOM 1993 C CA . GLY A 1 246 ? -9.888 7.225 5.671 1.00 94.50 246 GLY A CA 1
ATOM 1994 C C . GLY A 1 246 ? -10.667 6.507 6.755 1.00 94.50 246 GLY A C 1
ATOM 1995 O O . GLY A 1 246 ? -11.727 6.962 7.185 1.00 94.50 246 GLY A O 1
ATOM 1996 N N . PHE A 1 247 ? -10.122 5.378 7.182 1.00 96.62 247 PHE A N 1
ATOM 1997 C CA . PHE A 1 247 ? -10.726 4.497 8.170 1.00 96.62 247 PHE A CA 1
ATOM 1998 C C . PHE A 1 247 ? -9.695 4.136 9.233 1.00 96.62 247 PHE A C 1
ATOM 2000 O O . PHE A 1 247 ? -8.487 4.149 8.987 1.00 96.62 247 PHE A O 1
ATOM 2007 N N . THR A 1 248 ? -10.175 3.814 10.429 1.00 95.69 248 THR A N 1
ATOM 2008 C CA . THR A 1 248 ? -9.370 3.135 11.447 1.00 95.69 248 THR A CA 1
ATOM 2009 C C . THR A 1 248 ? -9.959 1.759 11.688 1.00 95.69 248 THR A C 1
ATOM 2011 O O . THR A 1 248 ? -11.090 1.677 12.177 1.00 95.69 248 THR A O 1
ATOM 2014 N N . TYR A 1 249 ? -9.160 0.727 11.407 1.00 96.25 249 TYR A N 1
ATOM 2015 C CA . TYR A 1 249 ? -9.539 -0.687 11.394 1.00 96.25 249 TYR A CA 1
ATOM 2016 C C . TYR A 1 249 ? -10.572 -1.048 10.319 1.00 96.25 249 TYR A C 1
ATOM 2018 O O . TYR A 1 249 ? -11.124 -0.180 9.643 1.00 96.25 249 TYR A O 1
ATOM 2026 N N . GLY A 1 250 ? -10.812 -2.350 10.177 1.00 96.06 250 GLY A N 1
ATOM 2027 C CA . GLY A 1 250 ? -11.806 -2.928 9.275 1.00 96.06 250 GLY A CA 1
ATOM 2028 C C . GLY A 1 250 ? -11.203 -3.959 8.329 1.00 96.06 250 GLY A C 1
ATOM 2029 O O . GLY A 1 250 ? -9.983 -4.141 8.260 1.00 96.06 250 GLY A O 1
ATOM 2030 N N . LYS A 1 251 ? -12.076 -4.635 7.584 1.00 97.31 251 LYS A N 1
ATOM 2031 C CA . LYS A 1 251 ? -11.701 -5.533 6.488 1.00 97.31 251 LYS A CA 1
ATOM 2032 C C . LYS A 1 251 ? -11.774 -4.783 5.173 1.00 97.31 251 LYS A C 1
ATOM 2034 O O . LYS A 1 251 ? -12.849 -4.621 4.606 1.00 97.31 251 LYS A O 1
ATOM 2039 N N . PHE A 1 252 ? -10.627 -4.333 4.688 1.00 98.50 252 PHE A N 1
ATOM 2040 C CA . PHE A 1 252 ? -10.499 -3.633 3.418 1.00 98.50 252 PHE A CA 1
ATOM 2041 C C . PHE A 1 252 ? -10.416 -4.667 2.309 1.00 98.50 252 PHE A C 1
ATOM 2043 O O . PHE A 1 252 ? -9.397 -5.343 2.185 1.00 98.50 252 PHE A O 1
ATOM 2050 N N . ARG A 1 253 ? -11.478 -4.801 1.514 1.00 98.25 253 ARG A N 1
ATOM 2051 C CA . ARG A 1 253 ? -11.568 -5.811 0.463 1.00 98.25 253 ARG A CA 1
ATOM 2052 C C . ARG A 1 253 ? -11.712 -5.156 -0.902 1.00 98.25 253 ARG A C 1
ATOM 2054 O O . ARG A 1 253 ? -12.676 -4.436 -1.156 1.00 98.25 253 ARG A O 1
ATOM 2061 N N . ALA A 1 254 ? -10.770 -5.443 -1.792 1.00 98.38 254 ALA A N 1
ATOM 2062 C CA . ALA A 1 254 ? -10.731 -4.897 -3.140 1.00 98.38 254 ALA A CA 1
ATOM 2063 C C . ALA A 1 254 ? -10.737 -6.016 -4.185 1.00 98.38 254 ALA A C 1
ATOM 2065 O O . ALA A 1 254 ? -9.978 -6.976 -4.075 1.00 98.38 254 ALA A O 1
ATOM 2066 N N . LYS A 1 255 ? -11.572 -5.875 -5.216 1.00 98.38 255 LYS A N 1
ATOM 2067 C CA . LYS A 1 255 ? -11.548 -6.717 -6.419 1.00 98.38 255 LYS A CA 1
ATOM 2068 C C . LYS A 1 255 ? -10.669 -6.026 -7.451 1.00 98.38 255 LYS A C 1
ATOM 2070 O O . LYS A 1 255 ? -11.034 -4.955 -7.940 1.00 98.38 255 LYS A O 1
ATOM 2075 N N . ILE A 1 256 ? -9.520 -6.610 -7.762 1.00 98.19 256 ILE A N 1
ATOM 2076 C CA . ILE A 1 256 ? -8.476 -5.967 -8.561 1.00 98.19 256 ILE A CA 1
ATOM 2077 C C . ILE A 1 256 ? -8.050 -6.895 -9.694 1.00 98.19 256 ILE A C 1
ATOM 2079 O O . ILE A 1 256 ? -7.875 -8.098 -9.504 1.00 98.19 256 ILE A O 1
ATOM 2083 N N . LYS A 1 257 ? -7.845 -6.318 -10.874 1.00 97.56 257 LYS A N 1
ATOM 2084 C CA . LYS A 1 257 ? -7.113 -6.933 -11.975 1.00 97.56 257 LYS A CA 1
ATOM 2085 C C . LYS A 1 257 ? -5.791 -6.195 -12.131 1.00 97.56 257 LYS A C 1
ATOM 2087 O O . LYS A 1 257 ? -5.728 -5.157 -12.789 1.00 97.56 257 LYS A O 1
ATOM 2092 N N . PHE A 1 258 ? -4.744 -6.703 -11.492 1.00 96.06 258 PHE A N 1
ATOM 2093 C CA . PHE A 1 258 ? -3.397 -6.199 -11.735 1.00 96.06 258 PHE A CA 1
ATOM 2094 C C . PHE A 1 258 ? -2.865 -6.705 -13.086 1.00 96.06 258 PHE A C 1
ATOM 2096 O O . PHE A 1 258 ? -3.260 -7.787 -13.529 1.00 96.06 258 PHE A O 1
ATOM 2103 N N . PRO A 1 259 ? -1.990 -5.939 -13.758 1.00 95.06 259 PRO A N 1
ATOM 2104 C CA . PRO A 1 259 ? -1.345 -6.376 -14.988 1.00 95.06 259 PRO A CA 1
ATOM 2105 C C . PRO A 1 259 ? -0.425 -7.572 -14.732 1.00 95.06 259 PRO A C 1
ATOM 2107 O O . PRO A 1 259 ? 0.264 -7.628 -13.712 1.00 95.06 259 PRO A O 1
ATOM 2110 N N . GLU A 1 260 ? -0.352 -8.488 -15.698 1.00 94.00 260 GLU A N 1
ATOM 2111 C CA . GLU A 1 260 ? 0.648 -9.556 -15.689 1.00 94.00 260 GLU A CA 1
ATOM 2112 C C . GLU A 1 260 ? 2.064 -8.979 -15.562 1.00 94.00 260 GLU A C 1
ATOM 2114 O O . GLU A 1 260 ? 2.428 -8.017 -16.240 1.00 94.00 260 GLU A O 1
ATOM 2119 N N . MET A 1 261 ? 2.867 -9.587 -14.688 1.00 93.75 261 MET A N 1
ATOM 2120 C CA . MET A 1 261 ? 4.223 -9.134 -14.377 1.00 93.75 261 MET A CA 1
ATOM 2121 C C . MET A 1 261 ? 5.339 -9.934 -15.054 1.00 93.75 261 MET A C 1
ATOM 2123 O O . MET A 1 261 ? 6.441 -9.404 -15.181 1.00 93.75 261 MET A O 1
ATOM 2127 N N . LEU A 1 262 ? 5.095 -11.189 -15.449 1.00 95.56 262 LEU A N 1
ATOM 2128 C CA . LEU A 1 262 ? 6.120 -12.085 -15.992 1.00 95.56 262 LEU A CA 1
ATOM 2129 C C . LEU A 1 262 ? 5.850 -12.428 -17.461 1.00 95.56 262 LEU A C 1
ATOM 2131 O O . LEU A 1 262 ? 4.706 -12.633 -17.857 1.00 95.56 262 LEU A O 1
ATOM 2135 N N . SER A 1 263 ? 6.913 -12.511 -18.262 1.00 95.75 263 SER A N 1
ATOM 2136 C CA . SER A 1 263 ? 6.875 -13.158 -19.577 1.00 95.75 263 SER A CA 1
ATOM 2137 C C . SER A 1 263 ? 6.726 -14.681 -19.437 1.00 95.75 263 SER A C 1
ATOM 2139 O O . SER A 1 263 ? 6.883 -15.233 -18.346 1.00 95.75 263 SER A O 1
ATOM 2141 N N . LYS A 1 264 ? 6.484 -15.397 -20.545 1.00 93.88 264 LYS A N 1
ATOM 2142 C CA . LYS A 1 264 ? 6.430 -16.875 -20.534 1.00 93.88 264 LYS A CA 1
ATOM 2143 C C . LYS A 1 264 ? 7.781 -17.509 -20.198 1.00 93.88 264 LYS A C 1
ATOM 2145 O O . LYS A 1 264 ? 7.823 -18.667 -19.800 1.00 93.88 264 LYS A O 1
ATOM 2150 N N . ASP A 1 265 ? 8.870 -16.758 -20.356 1.00 95.25 265 ASP A N 1
ATOM 2151 C CA . ASP A 1 265 ? 10.214 -17.139 -19.919 1.00 95.25 265 ASP A CA 1
ATOM 2152 C C . ASP A 1 265 ? 10.570 -16.536 -18.543 1.00 95.25 265 ASP A C 1
ATOM 2154 O O . ASP A 1 265 ? 11.738 -16.353 -18.214 1.00 95.25 265 ASP A O 1
ATOM 2158 N N . ASN A 1 266 ? 9.564 -16.217 -17.720 1.00 94.88 266 ASN A N 1
ATOM 2159 C CA . ASN A 1 266 ? 9.693 -15.759 -16.332 1.00 94.88 266 ASN A CA 1
ATOM 2160 C C . ASN A 1 266 ? 10.471 -14.446 -16.140 1.00 94.88 266 ASN A C 1
ATOM 2162 O O . ASN A 1 266 ? 10.983 -14.189 -15.044 1.00 94.88 266 ASN A O 1
ATOM 2166 N N . VAL A 1 267 ? 10.562 -13.601 -17.172 1.00 95.75 267 VAL A N 1
ATOM 2167 C CA . VAL A 1 267 ? 11.219 -12.292 -17.071 1.00 95.75 267 VAL A CA 1
ATOM 2168 C C . VAL A 1 267 ? 10.235 -11.246 -16.572 1.00 95.75 267 VAL A C 1
ATOM 2170 O O . VAL A 1 267 ? 9.141 -11.101 -17.113 1.00 95.75 267 VAL A O 1
ATOM 2173 N N . TRP A 1 268 ? 10.631 -10.506 -15.540 1.00 95.00 268 TRP A N 1
ATOM 2174 C CA . TRP A 1 268 ? 9.820 -9.443 -14.952 1.00 95.00 268 TRP A CA 1
ATOM 2175 C C . TRP A 1 268 ? 9.728 -8.213 -15.860 1.00 95.00 268 TRP A C 1
ATOM 2177 O O . TRP A 1 268 ? 10.726 -7.770 -16.424 1.00 95.00 268 TRP A O 1
ATOM 2187 N N . ASN A 1 269 ? 8.539 -7.620 -15.959 1.00 94.38 269 ASN A N 1
ATOM 2188 C CA . ASN A 1 269 ? 8.302 -6.382 -16.706 1.00 94.38 269 ASN A CA 1
ATOM 2189 C C . ASN A 1 269 ? 8.734 -5.100 -15.970 1.00 94.38 269 ASN A C 1
ATOM 2191 O O . ASN A 1 269 ? 8.642 -4.019 -16.548 1.00 94.38 269 ASN A O 1
ATOM 2195 N N . GLY A 1 270 ? 9.219 -5.207 -14.728 1.00 92.56 270 GLY A N 1
ATOM 2196 C CA . GLY A 1 270 ? 9.741 -4.087 -13.938 1.00 92.56 270 GLY A CA 1
ATOM 2197 C C . GLY A 1 270 ? 8.710 -3.351 -13.078 1.00 92.56 270 GLY A C 1
ATOM 2198 O O . GLY A 1 270 ? 9.092 -2.401 -12.392 1.00 92.56 270 GLY A O 1
ATOM 2199 N N . ILE A 1 271 ? 7.435 -3.759 -13.109 1.00 93.94 271 ILE A N 1
ATOM 2200 C CA . ILE A 1 271 ? 6.359 -3.169 -12.302 1.00 93.94 271 ILE A CA 1
ATOM 2201 C C . ILE A 1 271 ? 6.096 -4.006 -11.054 1.00 93.94 271 ILE A C 1
ATOM 2203 O O . ILE A 1 271 ? 5.842 -5.205 -11.156 1.00 93.94 271 ILE A O 1
ATOM 2207 N N . THR A 1 272 ? 6.094 -3.350 -9.900 1.00 94.25 272 THR A N 1
ATOM 2208 C CA . THR A 1 272 ? 5.472 -3.817 -8.661 1.00 94.25 272 THR A CA 1
ATOM 2209 C C . THR A 1 272 ? 4.037 -3.318 -8.608 1.00 94.25 272 THR A C 1
ATOM 2211 O O . THR A 1 272 ? 3.772 -2.153 -8.903 1.00 94.25 272 THR A O 1
ATOM 2214 N N . ASN A 1 273 ? 3.112 -4.190 -8.225 1.00 96.38 273 ASN A N 1
ATOM 2215 C CA . ASN A 1 273 ? 1.720 -3.823 -7.989 1.00 96.38 273 ASN A CA 1
ATOM 2216 C C . ASN A 1 273 ? 1.440 -3.829 -6.489 1.00 96.38 273 ASN A C 1
ATOM 2218 O O . ASN A 1 273 ? 1.839 -4.782 -5.821 1.00 96.38 273 ASN A O 1
ATOM 2222 N N . ALA A 1 274 ? 0.722 -2.831 -5.972 1.00 96.69 274 ALA A N 1
ATOM 2223 C CA . ALA A 1 274 ? 0.373 -2.795 -4.555 1.00 96.69 274 ALA A CA 1
ATOM 2224 C C . ALA A 1 274 ? -1.067 -2.340 -4.289 1.00 96.69 274 ALA A C 1
ATOM 2226 O O . ALA A 1 274 ? -1.619 -1.469 -4.971 1.00 96.69 274 ALA A O 1
ATOM 2227 N N . PHE A 1 275 ? -1.656 -2.935 -3.251 1.00 97.88 275 PHE A N 1
ATOM 2228 C CA . PHE A 1 275 ? -2.882 -2.503 -2.584 1.00 97.88 275 PHE A CA 1
ATOM 2229 C C . PHE A 1 275 ? -2.553 -2.294 -1.108 1.00 97.88 275 PHE A C 1
ATOM 2231 O O . PHE A 1 275 ? -2.238 -3.243 -0.406 1.00 97.88 275 PHE A O 1
ATOM 2238 N N . TRP A 1 276 ? -2.573 -1.063 -0.627 1.00 97.62 276 TRP A N 1
ATOM 2239 C CA . TRP A 1 276 ? -1.970 -0.757 0.668 1.00 97.62 276 TRP A CA 1
ATOM 2240 C C . TRP A 1 276 ? -2.736 0.327 1.411 1.00 97.62 276 TRP A C 1
ATOM 2242 O O . TRP A 1 276 ? -3.607 0.996 0.849 1.00 97.62 276 TRP A O 1
ATOM 2252 N N . LEU A 1 277 ? -2.460 0.458 2.706 1.00 98.69 277 LEU A N 1
ATOM 2253 C CA . LEU A 1 277 ? -3.041 1.481 3.566 1.00 98.69 277 LEU A CA 1
ATOM 2254 C C . LEU A 1 277 ? -1.945 2.452 3.988 1.00 98.69 277 LEU A C 1
ATOM 2256 O O . LEU A 1 277 ? -0.918 2.017 4.493 1.00 98.69 277 LEU A O 1
ATOM 2260 N N . LEU A 1 278 ? -2.179 3.752 3.830 1.00 97.94 278 LEU A N 1
ATOM 2261 C CA . LEU A 1 278 ? -1.228 4.806 4.185 1.00 97.94 278 LEU A CA 1
ATOM 2262 C C . LEU A 1 278 ? -1.884 5.805 5.135 1.00 97.94 278 LEU A C 1
ATOM 2264 O O . LEU A 1 278 ? -3.020 6.216 4.899 1.00 97.94 278 LEU A O 1
ATOM 2268 N N . PHE A 1 279 ? -1.186 6.229 6.189 1.00 96.50 279 PHE A N 1
ATOM 2269 C CA . PHE A 1 279 ? -1.666 7.279 7.093 1.00 96.50 279 PHE A CA 1
ATOM 2270 C C . PHE A 1 279 ? -2.229 8.475 6.318 1.00 96.50 279 PHE A C 1
ATOM 2272 O O . PHE A 1 279 ? -1.657 8.948 5.337 1.00 96.50 279 PHE A O 1
ATOM 2279 N N . GLN A 1 280 ? -3.391 8.959 6.748 1.00 93.31 280 GLN A N 1
ATOM 2280 C CA . GLN A 1 280 ? -4.101 9.971 5.976 1.00 93.31 280 GLN A CA 1
ATOM 2281 C C . GLN A 1 280 ? -3.362 11.305 5.900 1.00 93.31 280 GLN A C 1
ATOM 2283 O O . GLN A 1 280 ? -3.433 11.993 4.880 1.00 93.31 280 GLN A O 1
ATOM 2288 N N . GLU A 1 281 ? -2.716 11.695 6.995 1.00 89.44 281 GLU A N 1
ATOM 2289 C CA . GLU A 1 281 ? -2.022 12.970 7.106 1.00 89.44 281 GLU A CA 1
ATOM 2290 C C . GLU A 1 281 ? -1.095 13.000 8.323 1.00 89.44 281 GLU A C 1
ATOM 2292 O O . GLU A 1 281 ? -1.385 12.356 9.338 1.00 89.44 281 GLU A O 1
ATOM 2297 N N . ASP A 1 282 ? -0.011 13.777 8.231 1.00 89.62 282 ASP A N 1
ATOM 2298 C CA . ASP A 1 282 ? 0.885 14.037 9.356 1.00 89.62 282 ASP A CA 1
ATOM 2299 C C . ASP A 1 282 ? 0.336 15.190 10.200 1.00 89.62 282 ASP A C 1
ATOM 2301 O O . ASP A 1 282 ? 0.562 16.363 9.907 1.00 89.62 282 ASP A O 1
ATOM 2305 N N . ALA A 1 283 ? -0.467 14.858 11.210 1.00 88.00 283 ALA A N 1
ATOM 2306 C CA . ALA A 1 283 ? -1.151 15.841 12.037 1.00 88.00 283 ALA A CA 1
ATOM 2307 C C . ALA A 1 283 ? -1.474 15.283 13.427 1.00 88.00 283 ALA A C 1
ATOM 2309 O O . ALA A 1 283 ? -1.738 14.094 13.584 1.00 88.00 283 ALA A O 1
ATOM 2310 N N . GLU A 1 284 ? -1.556 16.167 14.430 1.00 88.94 284 GLU A N 1
ATOM 2311 C CA . GLU A 1 284 ? -1.821 15.799 15.834 1.00 88.94 284 GLU A CA 1
ATOM 2312 C C . GLU A 1 284 ? -3.053 14.901 16.020 1.00 88.94 284 GLU A C 1
ATOM 2314 O O . GLU A 1 284 ? -3.032 13.974 16.822 1.00 88.94 284 GLU A O 1
ATOM 2319 N N . TRP A 1 285 ? -4.121 15.140 15.253 1.00 88.88 285 TRP A N 1
ATOM 2320 C CA . TRP A 1 285 ? -5.358 14.355 15.333 1.00 88.88 285 TRP A CA 1
ATOM 2321 C C . TRP A 1 285 ? -5.216 12.927 14.784 1.00 88.88 285 TRP A C 1
ATOM 2323 O O . TRP A 1 285 ? -6.060 12.086 15.082 1.00 88.88 285 TRP A O 1
ATOM 2333 N N . ASN A 1 286 ? -4.182 12.662 13.979 1.00 94.19 286 ASN A N 1
ATOM 2334 C CA . ASN A 1 286 ? -3.939 11.388 13.306 1.00 94.19 286 ASN A CA 1
ATOM 2335 C C . ASN A 1 286 ? -2.685 10.663 13.823 1.00 94.19 286 ASN A C 1
ATOM 2337 O O . ASN A 1 286 ? -2.128 9.789 13.153 1.00 94.19 286 ASN A O 1
ATOM 2341 N N . LYS A 1 287 ? -2.217 11.037 15.012 1.00 95.69 287 LYS A N 1
ATOM 2342 C CA . LYS A 1 287 ? -1.127 10.348 15.692 1.00 95.69 287 LYS A CA 1
ATOM 2343 C C . LYS A 1 287 ? -1.535 8.941 16.123 1.00 95.69 287 LYS A C 1
ATOM 2345 O O . LYS A 1 287 ? -2.671 8.694 16.530 1.00 95.69 287 LYS A O 1
ATOM 2350 N N . ARG A 1 288 ? -0.582 8.013 16.054 1.00 95.31 288 ARG A N 1
ATOM 2351 C CA . ARG A 1 288 ? -0.705 6.660 16.613 1.00 95.31 288 ARG A CA 1
ATOM 2352 C C . ARG A 1 288 ? -0.672 6.713 18.141 1.00 95.31 288 ARG A C 1
ATOM 2354 O O . ARG A 1 288 ? -0.233 7.702 18.730 1.00 95.31 288 ARG A O 1
ATOM 2361 N N . ARG A 1 289 ? -1.098 5.629 18.794 1.00 94.31 289 ARG A N 1
ATOM 2362 C CA . ARG A 1 289 ? -0.883 5.431 20.236 1.00 94.31 289 ARG A CA 1
ATOM 2363 C C . ARG A 1 289 ? 0.600 5.527 20.568 1.00 94.31 289 ARG A C 1
ATOM 2365 O O . ARG A 1 289 ? 1.438 5.139 19.753 1.00 94.31 289 ARG A O 1
ATOM 2372 N N . ASP A 1 290 ? 0.882 6.001 21.772 1.00 97.00 290 ASP A N 1
ATOM 2373 C CA . ASP A 1 290 ? 2.235 6.072 22.306 1.00 97.00 290 ASP A CA 1
ATOM 2374 C C . ASP A 1 290 ? 2.927 4.703 22.258 1.00 97.00 290 ASP A C 1
ATOM 2376 O O . ASP A 1 290 ? 2.319 3.697 22.617 1.00 97.00 290 ASP A O 1
ATOM 2380 N N . CYS A 1 291 ? 4.193 4.691 21.840 1.00 97.25 291 C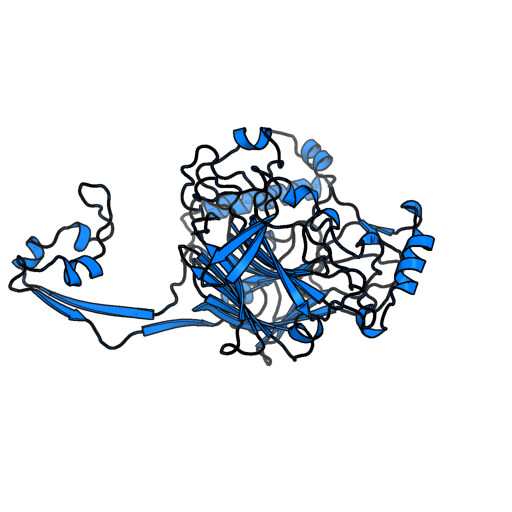YS A N 1
ATOM 2381 C CA . CYS A 1 291 ? 5.129 3.601 22.083 1.00 97.25 291 CYS A CA 1
ATOM 2382 C C . CYS A 1 291 ? 5.850 3.900 23.401 1.00 97.25 291 CYS A C 1
ATOM 2384 O O . CYS A 1 291 ? 6.532 4.921 23.513 1.00 97.25 291 CYS A O 1
ATOM 2386 N N . ASN A 1 292 ? 5.674 3.041 24.403 1.00 95.19 292 ASN A N 1
ATOM 2387 C CA . ASN A 1 292 ? 6.214 3.242 25.754 1.00 95.19 292 ASN A CA 1
ATOM 2388 C C . ASN A 1 292 ? 7.507 2.451 26.017 1.00 95.19 292 ASN A C 1
ATOM 2390 O O . ASN A 1 292 ? 7.942 2.352 27.163 1.00 95.19 292 ASN A O 1
ATOM 2394 N N . ALA A 1 293 ? 8.115 1.886 24.973 1.00 94.25 293 ALA A N 1
ATOM 2395 C CA . ALA A 1 293 ? 9.439 1.280 25.051 1.00 94.25 293 ALA A CA 1
ATOM 2396 C C . ALA A 1 293 ? 10.549 2.342 25.138 1.00 94.25 293 ALA A C 1
ATOM 2398 O O . ALA A 1 293 ? 10.346 3.501 24.776 1.00 94.25 293 ALA A O 1
ATOM 2399 N N . GLU A 1 294 ? 11.740 1.926 25.580 1.00 90.06 294 GLU A N 1
ATOM 2400 C CA . GLU A 1 294 ? 12.937 2.781 25.611 1.00 90.06 294 GLU A CA 1
ATOM 2401 C C . GLU A 1 294 ? 13.278 3.318 24.213 1.00 90.06 294 GLU A C 1
ATOM 2403 O O . GLU A 1 294 ? 13.526 4.510 24.040 1.00 90.06 294 GLU A O 1
ATOM 2408 N N . ILE A 1 295 ? 13.206 2.446 23.202 1.00 92.69 295 ILE A N 1
ATOM 2409 C CA . ILE A 1 295 ? 13.245 2.834 21.794 1.00 92.69 295 ILE A CA 1
ATOM 2410 C C . ILE A 1 295 ? 11.799 2.945 21.300 1.00 92.69 295 ILE A C 1
ATOM 2412 O O . ILE A 1 295 ? 11.143 1.945 20.987 1.00 92.69 295 ILE A O 1
ATOM 2416 N N . ALA A 1 296 ? 11.302 4.183 21.274 1.00 95.88 296 ALA A N 1
ATOM 2417 C CA . ALA A 1 296 ? 9.983 4.522 20.751 1.00 95.88 296 ALA A CA 1
ATOM 2418 C C . ALA A 1 296 ? 9.964 4.504 19.205 1.00 95.88 296 ALA A C 1
ATOM 2420 O O . ALA A 1 296 ? 10.802 3.869 18.571 1.00 95.88 296 ALA A O 1
ATOM 2421 N N . TYR A 1 297 ? 9.024 5.202 18.562 1.00 97.81 297 TYR A N 1
ATOM 2422 C CA . TYR A 1 297 ? 8.965 5.225 17.099 1.00 97.81 297 TYR A CA 1
ATOM 2423 C C . TYR A 1 297 ? 10.122 6.019 16.487 1.00 97.81 297 TYR A C 1
ATOM 2425 O O . TYR A 1 297 ? 10.348 7.173 16.851 1.00 97.81 297 TYR A O 1
ATOM 2433 N N . ILE A 1 298 ? 10.786 5.449 15.487 1.00 97.31 298 ILE A N 1
ATOM 2434 C CA . ILE A 1 298 ? 11.803 6.119 14.675 1.00 97.31 298 ILE A CA 1
ATOM 2435 C C . ILE A 1 298 ? 11.124 6.702 13.423 1.00 97.31 298 ILE A C 1
ATOM 2437 O O . ILE A 1 298 ? 10.529 5.942 12.661 1.00 97.31 298 ILE A O 1
ATOM 2441 N N . PRO A 1 299 ? 11.170 8.026 13.169 1.00 95.50 299 PRO A N 1
ATOM 2442 C CA . PRO A 1 299 ? 10.560 8.622 11.976 1.00 95.50 299 PRO A CA 1
ATOM 2443 C C . PRO A 1 299 ? 11.097 8.046 10.649 1.00 95.50 299 PRO A C 1
ATOM 2445 O O . PRO A 1 299 ? 12.270 7.693 10.549 1.00 95.50 299 PRO A O 1
ATOM 2448 N N . LYS A 1 300 ? 10.254 7.994 9.599 1.00 92.50 300 LYS A N 1
ATOM 2449 C CA . LYS A 1 300 ? 10.604 7.380 8.293 1.00 92.50 300 LYS A CA 1
ATOM 2450 C C . LYS A 1 300 ? 11.841 8.010 7.643 1.00 92.50 300 LYS A C 1
ATOM 2452 O O . LYS A 1 300 ? 12.605 7.299 7.005 1.00 92.50 300 LYS A O 1
ATOM 2457 N N . SER A 1 301 ? 12.035 9.316 7.832 1.00 89.50 301 SER A N 1
ATOM 2458 C CA . SER A 1 301 ? 13.142 10.095 7.264 1.00 89.50 301 SER A CA 1
ATOM 2459 C C . SER A 1 301 ? 14.493 9.881 7.947 1.00 89.50 301 SER A C 1
ATOM 2461 O O . SER A 1 301 ? 15.506 10.302 7.401 1.00 89.50 301 SER A O 1
ATOM 2463 N N . GLU A 1 302 ? 14.524 9.295 9.145 1.00 94.12 302 GLU A N 1
ATOM 2464 C CA . GLU A 1 302 ? 15.787 9.050 9.846 1.00 94.12 302 GLU A CA 1
ATOM 2465 C C . GLU A 1 302 ? 16.595 7.950 9.141 1.00 94.12 302 GLU A C 1
ATOM 2467 O O . GLU A 1 302 ? 16.004 7.079 8.500 1.00 94.12 302 GLU A O 1
ATOM 2472 N N . PRO A 1 303 ? 17.929 7.913 9.262 1.00 91.31 303 PRO A N 1
ATOM 2473 C CA . PRO A 1 303 ? 18.728 6.791 8.768 1.00 91.31 303 PRO A CA 1
ATOM 2474 C C . PRO A 1 303 ? 18.467 5.497 9.564 1.00 91.31 303 PRO A C 1
ATOM 2476 O O . PRO A 1 303 ? 17.914 5.520 10.660 1.00 91.31 303 PRO A O 1
ATOM 2479 N N . ASP A 1 304 ? 18.883 4.343 9.038 1.00 90.56 304 ASP A N 1
ATOM 2480 C CA . ASP A 1 304 ? 18.791 3.048 9.740 1.00 90.56 304 ASP A CA 1
ATOM 2481 C C . ASP A 1 304 ? 20.064 2.753 10.556 1.00 90.56 304 ASP A C 1
ATOM 2483 O O . ASP A 1 304 ? 20.744 1.746 10.347 1.00 90.56 304 ASP A O 1
ATOM 2487 N N . ASN A 1 305 ? 20.422 3.659 11.471 1.00 93.62 305 ASN A N 1
ATOM 2488 C CA . ASN A 1 305 ? 21.632 3.568 12.294 1.00 93.62 305 ASN A CA 1
ATOM 2489 C C . ASN A 1 305 ? 21.402 4.093 13.732 1.00 93.62 305 ASN A C 1
ATOM 2491 O O . ASN A 1 305 ? 20.319 4.564 14.074 1.00 93.62 305 ASN A O 1
ATOM 2495 N N . ASN A 1 306 ? 22.439 4.044 14.579 1.00 91.62 306 ASN A N 1
ATOM 2496 C CA . ASN A 1 306 ? 22.359 4.480 15.983 1.00 91.62 306 ASN A CA 1
ATOM 2497 C C . ASN A 1 306 ? 21.964 5.960 16.162 1.00 91.62 306 ASN A C 1
ATOM 2499 O O . ASN A 1 306 ? 21.493 6.335 17.235 1.00 91.62 306 ASN A O 1
ATOM 2503 N N . GLU A 1 307 ? 22.183 6.824 15.167 1.00 91.88 307 GLU A N 1
ATOM 2504 C CA . GLU A 1 307 ? 21.856 8.251 15.274 1.00 91.88 307 GLU A CA 1
ATOM 2505 C C . GLU A 1 307 ? 20.345 8.474 15.342 1.00 91.88 307 GLU A C 1
ATOM 2507 O O . GLU A 1 307 ? 19.891 9.349 16.081 1.00 91.88 307 GLU A O 1
ATOM 2512 N N . ALA A 1 308 ? 19.573 7.612 14.675 1.00 92.06 308 ALA A N 1
ATOM 2513 C CA . ALA A 1 308 ? 18.117 7.666 14.634 1.00 92.06 308 ALA A CA 1
ATOM 2514 C C . ALA A 1 308 ? 17.463 7.563 16.023 1.00 92.06 308 ALA A C 1
ATOM 2516 O O . ALA A 1 308 ? 16.382 8.107 16.247 1.00 92.06 308 ALA A O 1
ATOM 2517 N N . LEU A 1 309 ? 18.139 6.928 16.990 1.00 89.06 309 LEU A N 1
ATOM 2518 C CA . LEU A 1 309 ? 17.654 6.787 18.367 1.00 89.06 309 LEU A CA 1
ATOM 2519 C C . LEU A 1 309 ? 17.420 8.137 19.053 1.00 89.06 309 LEU A C 1
ATOM 2521 O O . LEU A 1 309 ? 16.451 8.295 19.797 1.00 89.06 309 LEU A O 1
ATOM 2525 N N . LYS A 1 310 ? 18.267 9.131 18.755 1.00 90.69 310 LYS A N 1
ATOM 2526 C CA . LYS A 1 310 ? 18.157 10.497 19.300 1.00 90.69 310 LYS A CA 1
ATOM 2527 C C . LYS A 1 310 ? 16.891 11.213 18.830 1.00 90.69 310 LYS A C 1
ATOM 2529 O O . LYS A 1 310 ? 16.466 12.180 19.455 1.00 90.69 310 LYS A O 1
ATOM 2534 N N . HIS A 1 311 ? 16.311 10.739 17.731 1.00 92.88 311 HIS A N 1
ATOM 2535 C CA . HIS A 1 311 ? 15.132 11.301 17.086 1.00 92.88 311 HIS A CA 1
ATOM 2536 C C . HIS A 1 311 ? 13.885 10.438 17.297 1.00 92.88 311 HIS A C 1
ATOM 2538 O O . HIS A 1 311 ? 12.840 10.734 16.712 1.00 92.88 311 HIS A O 1
ATOM 2544 N N . SER A 1 312 ? 13.972 9.396 18.136 1.00 94.00 312 SER A N 1
ATOM 2545 C CA . SER A 1 312 ? 12.814 8.584 18.495 1.00 94.00 312 SER A CA 1
ATOM 2546 C C . SER A 1 312 ? 11.731 9.442 19.160 1.00 94.00 312 SER A C 1
ATOM 2548 O O . SER A 1 312 ? 11.999 10.374 19.922 1.00 94.00 312 SER A O 1
ATOM 2550 N N . LYS A 1 313 ? 10.474 9.161 18.821 1.00 95.88 313 LYS A N 1
ATOM 2551 C CA . LYS A 1 313 ? 9.304 9.911 19.275 1.00 95.88 313 LYS A CA 1
ATOM 2552 C C . LYS A 1 313 ? 8.307 8.961 19.903 1.00 95.88 313 LYS A C 1
ATOM 2554 O O . LYS A 1 313 ? 7.982 7.919 19.339 1.00 95.88 313 LYS A O 1
ATOM 2559 N N . LYS A 1 314 ? 7.747 9.378 21.039 1.00 96.38 314 LYS A N 1
ATOM 2560 C CA . LYS A 1 314 ? 6.716 8.615 21.748 1.00 96.38 314 LYS A CA 1
ATOM 2561 C C . LYS A 1 314 ? 5.503 8.322 20.862 1.00 96.38 314 LYS A C 1
ATOM 2563 O O . LYS A 1 314 ? 4.955 7.233 20.918 1.00 96.38 314 LYS A O 1
ATOM 2568 N N . SER A 1 315 ? 5.122 9.267 20.006 1.00 95.62 315 SER A N 1
ATOM 2569 C CA . SER A 1 315 ? 4.034 9.108 19.044 1.00 95.62 315 SER A CA 1
ATOM 2570 C C . SER A 1 315 ? 4.326 9.874 17.751 1.00 95.62 315 SER A C 1
ATOM 2572 O O . SER A 1 315 ? 4.927 10.953 17.772 1.00 95.62 315 SER A O 1
ATOM 2574 N N . ILE A 1 316 ? 3.895 9.298 16.628 1.00 96.56 316 ILE A N 1
ATOM 2575 C CA . ILE A 1 316 ? 4.001 9.838 15.268 1.00 96.56 316 ILE A CA 1
ATOM 2576 C C . ILE A 1 316 ? 2.734 9.512 14.473 1.00 96.56 316 ILE A C 1
ATOM 2578 O O . ILE A 1 316 ? 1.970 8.620 14.848 1.00 96.56 316 ILE A O 1
ATOM 2582 N N . SER A 1 317 ? 2.523 10.205 13.356 1.00 96.56 317 SER A N 1
ATOM 2583 C CA . SER A 1 317 ? 1.387 9.953 12.461 1.00 96.56 317 SER A CA 1
ATOM 2584 C C . SER A 1 317 ? 1.670 8.863 11.426 1.00 96.56 317 SER A C 1
ATOM 2586 O O . SER A 1 317 ? 0.738 8.233 10.943 1.00 96.56 317 SER A O 1
ATOM 2588 N N . TYR A 1 318 ? 2.937 8.627 11.065 1.00 97.44 318 TYR A N 1
ATOM 2589 C CA . TYR A 1 318 ? 3.264 7.707 9.976 1.00 97.44 318 TYR A CA 1
ATOM 2590 C C . TYR A 1 318 ? 2.879 6.259 10.317 1.00 97.44 318 TYR A C 1
ATOM 2592 O O . TYR A 1 318 ? 3.327 5.682 11.315 1.00 97.44 318 TYR A O 1
ATOM 2600 N N . SER A 1 319 ? 2.058 5.671 9.460 1.00 97.75 319 SER A N 1
ATOM 2601 C CA . SER A 1 319 ? 1.680 4.262 9.438 1.00 97.75 319 SER A CA 1
ATOM 2602 C C . SER A 1 319 ? 1.439 3.842 7.999 1.00 97.75 319 SER A C 1
ATOM 2604 O O . SER A 1 319 ? 0.980 4.636 7.176 1.00 97.75 319 SER A O 1
ATOM 2606 N N . GLU A 1 320 ? 1.795 2.601 7.710 1.00 98.06 320 GLU A N 1
ATOM 2607 C CA . GLU A 1 320 ? 1.702 2.022 6.381 1.00 98.06 320 GLU A CA 1
ATOM 2608 C C . GLU A 1 320 ? 1.546 0.500 6.531 1.00 98.06 320 GLU A C 1
ATOM 2610 O O . GLU A 1 320 ? 2.238 -0.120 7.346 1.00 98.06 320 GLU A O 1
ATOM 2615 N N . ILE A 1 321 ? 0.571 -0.073 5.825 1.00 98.75 321 ILE A N 1
ATOM 2616 C CA . ILE A 1 321 ? 0.303 -1.513 5.768 1.00 98.75 321 ILE A CA 1
ATOM 2617 C C . ILE A 1 321 ? 0.281 -1.914 4.298 1.00 98.75 321 ILE A C 1
ATOM 2619 O O . ILE A 1 321 ? -0.686 -1.610 3.594 1.00 98.75 321 ILE A O 1
ATOM 2623 N N . ASP A 1 322 ? 1.302 -2.643 3.863 1.00 97.44 322 ASP A N 1
ATOM 2624 C CA . ASP A 1 322 ? 1.500 -2.951 2.451 1.00 97.44 322 ASP A CA 1
ATOM 2625 C C . ASP A 1 322 ? 1.039 -4.352 2.093 1.00 97.44 322 ASP A C 1
ATOM 2627 O O . ASP A 1 322 ? 1.202 -5.307 2.860 1.00 97.44 322 ASP A O 1
ATOM 2631 N N . PHE A 1 323 ? 0.483 -4.465 0.890 1.00 97.38 323 PHE A N 1
ATOM 2632 C CA . PHE A 1 323 ? 0.217 -5.719 0.204 1.00 97.38 323 PHE A CA 1
ATOM 2633 C C . PHE A 1 323 ? 0.775 -5.592 -1.215 1.00 97.38 323 PHE A C 1
ATOM 2635 O O . PHE A 1 323 ? 0.080 -5.137 -2.130 1.00 97.38 323 PHE A O 1
ATOM 2642 N N . GLU A 1 324 ? 2.055 -5.922 -1.384 1.00 95.44 324 GLU A N 1
ATOM 2643 C CA . GLU A 1 324 ? 2.755 -5.746 -2.658 1.00 95.44 324 GLU A CA 1
ATOM 2644 C C . GLU A 1 324 ? 2.965 -7.083 -3.365 1.00 95.44 324 GLU A C 1
ATOM 2646 O O . GLU A 1 324 ? 2.983 -8.164 -2.771 1.00 95.44 324 GLU A O 1
ATOM 2651 N N . ILE A 1 325 ? 3.121 -7.000 -4.679 1.00 95.25 325 ILE A N 1
ATOM 2652 C CA . ILE A 1 325 ? 3.373 -8.134 -5.550 1.00 95.25 325 ILE A CA 1
ATOM 2653 C C . ILE A 1 325 ? 4.639 -7.840 -6.344 1.00 95.25 325 ILE A C 1
ATOM 2655 O O . ILE A 1 325 ? 4.652 -6.924 -7.168 1.00 95.25 325 ILE A O 1
ATOM 2659 N N . VAL A 1 326 ? 5.693 -8.620 -6.105 1.00 93.50 326 VAL A N 1
ATOM 2660 C CA . VAL A 1 326 ? 7.040 -8.381 -6.650 1.00 93.50 326 VAL A CA 1
ATOM 2661 C C . VAL A 1 326 ? 7.656 -9.656 -7.226 1.00 93.50 326 VAL A C 1
ATOM 2663 O O . VAL A 1 326 ? 7.323 -10.767 -6.811 1.00 93.50 326 VAL A O 1
ATOM 2666 N N . LYS A 1 327 ? 8.590 -9.524 -8.178 1.00 93.31 327 LYS A N 1
ATOM 2667 C CA . LYS A 1 327 ? 9.419 -10.652 -8.634 1.00 93.31 327 LYS A CA 1
ATOM 2668 C C . LYS A 1 327 ? 10.722 -10.686 -7.843 1.00 93.31 327 LYS A C 1
ATOM 2670 O O . LYS A 1 327 ? 11.602 -9.865 -8.065 1.00 93.31 327 LYS A O 1
ATOM 2675 N N . GLU A 1 328 ? 10.832 -11.658 -6.946 1.00 92.25 328 GLU A N 1
ATOM 2676 C CA . GLU A 1 328 ? 11.876 -11.710 -5.925 1.00 92.25 328 GLU A CA 1
ATOM 2677 C C . GLU A 1 328 ? 12.111 -13.159 -5.457 1.00 92.25 328 GLU A C 1
ATOM 2679 O O . GLU A 1 328 ? 11.268 -14.024 -5.699 1.00 92.25 328 GLU A O 1
ATOM 2684 N N . SER A 1 329 ? 13.231 -13.435 -4.786 1.00 93.62 329 SER A N 1
ATOM 2685 C CA . SER A 1 329 ? 13.428 -14.674 -4.026 1.00 93.62 329 SER A CA 1
ATOM 2686 C C . SER A 1 329 ? 12.457 -14.762 -2.849 1.00 93.62 329 SER A C 1
ATOM 2688 O O . SER A 1 329 ? 12.232 -13.773 -2.138 1.00 93.62 329 SER A O 1
ATOM 2690 N N . GLN A 1 330 ? 11.936 -15.965 -2.593 1.00 93.31 330 GLN A N 1
ATOM 2691 C CA . GLN A 1 330 ? 11.149 -16.259 -1.393 1.00 93.31 330 GLN A CA 1
ATOM 2692 C C . GLN A 1 330 ? 11.976 -16.090 -0.116 1.00 93.31 330 GLN A C 1
ATOM 2694 O O . GLN A 1 330 ? 11.436 -15.761 0.942 1.00 93.31 330 GLN A O 1
ATOM 2699 N N . TYR A 1 331 ? 13.284 -16.311 -0.203 1.00 93.75 331 TYR A N 1
ATOM 2700 C CA . TYR A 1 331 ? 14.171 -16.265 0.946 1.00 93.75 331 TYR A CA 1
ATOM 2701 C C . TYR A 1 331 ? 14.869 -14.911 1.065 1.00 93.75 331 TYR A C 1
ATOM 2703 O O . TYR A 1 331 ? 14.865 -14.072 0.162 1.00 93.75 331 TYR A O 1
ATOM 2711 N N . TRP A 1 332 ? 15.429 -14.670 2.244 1.00 93.75 332 TRP A N 1
ATOM 2712 C CA . TRP A 1 332 ? 16.197 -13.464 2.534 1.00 93.75 332 TRP A CA 1
ATOM 2713 C C . TRP A 1 332 ? 17.694 -13.716 2.292 1.00 93.75 332 TRP A C 1
ATOM 2715 O O . TRP A 1 332 ? 18.117 -14.872 2.197 1.00 93.75 332 TRP A O 1
ATOM 2725 N N . PRO A 1 333 ? 18.539 -12.672 2.219 1.00 92.88 333 PRO A N 1
ATOM 2726 C CA . PRO A 1 333 ? 19.986 -12.860 2.180 1.00 92.88 333 PRO A CA 1
ATOM 2727 C C . PRO A 1 333 ? 20.484 -13.692 3.367 1.00 92.88 333 PRO A C 1
ATOM 2729 O O . PRO A 1 333 ? 19.974 -13.543 4.478 1.00 92.88 333 PRO 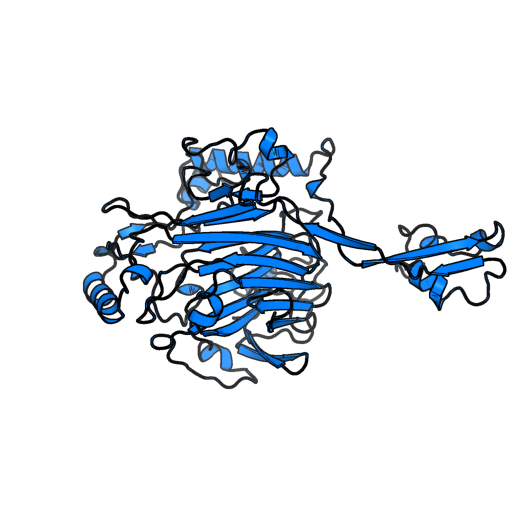A O 1
ATOM 2732 N N . GLN A 1 334 ? 21.530 -14.501 3.167 1.00 93.56 334 GLN A N 1
ATOM 2733 C CA . GLN A 1 334 ? 22.113 -15.364 4.208 1.00 93.56 334 GLN A CA 1
ATOM 2734 C C . GLN A 1 334 ? 22.435 -14.611 5.509 1.00 93.56 334 GLN A C 1
ATOM 2736 O O . GLN A 1 334 ? 22.224 -15.136 6.602 1.00 93.56 334 GLN A O 1
ATOM 2741 N N . THR A 1 335 ? 22.884 -13.359 5.401 1.00 92.88 335 THR A N 1
ATOM 2742 C CA . THR A 1 335 ? 23.178 -12.474 6.540 1.00 92.88 335 THR A CA 1
ATOM 2743 C C . THR A 1 335 ? 21.975 -12.251 7.457 1.00 92.88 335 THR A C 1
ATOM 2745 O O . THR A 1 335 ? 22.150 -12.053 8.656 1.00 92.88 335 THR A O 1
ATOM 2748 N N . SER A 1 336 ? 20.753 -12.366 6.934 1.00 94.69 336 SER A N 1
ATOM 2749 C CA . SER A 1 336 ? 19.515 -12.218 7.704 1.00 94.69 336 SER A CA 1
ATOM 2750 C C . SER A 1 336 ? 19.245 -13.395 8.647 1.00 94.69 336 SER A C 1
ATOM 2752 O O . SER A 1 336 ? 18.399 -13.279 9.526 1.00 94.69 336 SER A O 1
ATOM 2754 N N . TYR A 1 337 ? 19.943 -14.524 8.499 1.00 94.75 337 TYR A N 1
ATOM 2755 C CA . TYR A 1 337 ? 19.705 -15.741 9.285 1.00 94.75 337 TYR A CA 1
ATOM 2756 C C . TYR A 1 337 ? 20.737 -15.964 10.398 1.00 94.75 337 TYR A C 1
ATOM 2758 O O . TYR A 1 337 ? 20.587 -16.904 11.174 1.00 94.75 337 TYR A O 1
ATOM 2766 N N . ALA A 1 338 ? 21.762 -15.109 10.510 1.00 88.94 338 ALA A N 1
ATOM 2767 C CA . ALA A 1 338 ? 22.904 -15.319 11.408 1.00 88.94 338 ALA A CA 1
ATOM 2768 C C . ALA A 1 338 ? 22.510 -15.541 12.882 1.00 88.94 338 ALA A C 1
ATOM 2770 O O . ALA A 1 338 ? 23.131 -16.348 13.563 1.00 88.94 338 ALA A O 1
ATOM 2771 N N . ASN A 1 339 ? 21.448 -14.876 13.348 1.00 82.19 339 ASN A N 1
ATOM 2772 C CA . ASN A 1 339 ? 20.924 -14.994 14.713 1.00 82.19 339 ASN A CA 1
ATOM 2773 C C . ASN A 1 339 ? 19.466 -15.475 14.728 1.00 82.19 339 ASN A C 1
ATOM 2775 O O . ASN A 1 339 ? 18.678 -15.033 15.566 1.00 82.19 339 ASN A O 1
ATOM 2779 N N . SER A 1 340 ? 19.074 -16.326 13.775 1.00 88.62 340 SER A N 1
ATOM 2780 C CA . SER A 1 340 ? 17.684 -16.752 13.596 1.00 88.62 340 SER A CA 1
ATOM 2781 C C . SER A 1 340 ? 17.362 -18.171 14.084 1.00 88.62 340 SER A C 1
ATOM 2783 O O . SER A 1 340 ? 18.224 -19.039 14.133 1.00 88.62 340 SER A O 1
ATOM 2785 N N . ASN A 1 341 ? 16.088 -18.399 14.432 1.00 87.69 341 ASN A N 1
ATOM 2786 C CA . ASN A 1 341 ? 15.493 -19.731 14.568 1.00 87.69 341 ASN A CA 1
ATOM 2787 C C . ASN A 1 341 ? 15.134 -20.361 13.203 1.00 87.69 341 ASN A C 1
ATOM 2789 O O . ASN A 1 341 ? 14.976 -21.577 13.119 1.00 87.69 341 ASN A O 1
ATOM 2793 N N . SER A 1 342 ? 15.023 -19.558 12.143 1.00 90.31 342 SER A N 1
ATOM 2794 C CA . SER A 1 342 ? 14.810 -20.015 10.771 1.00 90.31 342 SER A CA 1
ATOM 2795 C C . SER A 1 342 ? 16.108 -20.533 10.167 1.00 90.31 342 SER A C 1
ATOM 2797 O O . SER A 1 342 ? 17.173 -19.929 10.307 1.00 90.31 342 SER A O 1
ATOM 2799 N N . LYS A 1 343 ? 16.020 -21.618 9.398 1.00 89.75 343 LYS A N 1
ATOM 2800 C CA . LYS A 1 343 ? 17.154 -22.104 8.603 1.00 89.75 343 LYS A CA 1
ATOM 2801 C C . LYS A 1 343 ? 17.247 -21.326 7.296 1.00 89.75 343 LYS A C 1
ATOM 2803 O O . LYS A 1 343 ? 16.250 -21.205 6.585 1.00 89.75 343 LYS A O 1
ATOM 2808 N N . PHE A 1 344 ? 18.450 -20.860 6.964 1.00 92.69 344 PHE A N 1
ATOM 2809 C CA . PHE A 1 344 ? 18.723 -20.277 5.655 1.00 92.69 344 PHE A CA 1
ATOM 2810 C C . PHE A 1 344 ? 18.408 -21.283 4.544 1.00 92.69 344 PHE A C 1
ATOM 2812 O O . PHE A 1 344 ? 18.752 -22.465 4.635 1.00 92.69 344 PHE A O 1
ATOM 2819 N N . LYS A 1 345 ? 17.753 -20.788 3.498 1.00 91.44 345 LYS A N 1
ATOM 2820 C CA . LYS A 1 345 ? 17.439 -21.506 2.267 1.00 91.44 345 LYS A CA 1
ATOM 2821 C C . LYS A 1 345 ? 17.666 -20.562 1.094 1.00 91.44 345 LYS A C 1
ATOM 2823 O O . LYS A 1 345 ? 17.657 -19.344 1.260 1.00 91.44 345 LYS A O 1
ATOM 2828 N N . THR A 1 346 ? 17.846 -21.138 -0.082 1.00 90.12 346 THR A N 1
ATOM 2829 C CA . THR A 1 346 ? 17.898 -20.411 -1.348 1.00 90.12 346 THR A CA 1
ATOM 2830 C C . THR A 1 346 ? 16.896 -21.018 -2.315 1.00 90.12 346 THR A C 1
ATOM 2832 O O . THR A 1 346 ? 16.520 -22.185 -2.196 1.00 90.12 346 THR A O 1
ATOM 2835 N N . ASP A 1 347 ? 16.454 -20.212 -3.269 1.00 90.88 347 ASP A N 1
ATOM 2836 C CA . ASP A 1 347 ? 15.660 -20.641 -4.409 1.00 90.88 347 ASP A CA 1
ATOM 2837 C C . ASP A 1 347 ? 16.355 -20.210 -5.708 1.00 90.88 347 ASP A C 1
ATOM 2839 O O . ASP A 1 347 ? 17.420 -19.586 -5.704 1.00 90.88 347 ASP A O 1
ATOM 2843 N N . ASN A 1 348 ? 15.761 -20.583 -6.840 1.00 91.56 348 ASN A N 1
ATOM 2844 C CA . ASN A 1 348 ? 16.181 -20.098 -8.146 1.00 91.56 348 ASN A CA 1
ATOM 2845 C C . ASN A 1 348 ? 15.132 -19.127 -8.694 1.00 91.56 348 ASN A C 1
ATOM 2847 O O . ASN A 1 348 ? 14.445 -19.426 -9.674 1.00 91.56 348 ASN A O 1
ATOM 2851 N N . ALA A 1 349 ? 15.021 -17.962 -8.049 1.00 90.31 349 ALA A N 1
ATOM 2852 C CA . ALA A 1 349 ? 14.077 -16.908 -8.421 1.00 90.31 349 ALA A CA 1
ATOM 2853 C C . ALA A 1 349 ? 14.190 -16.464 -9.892 1.00 90.31 349 ALA A C 1
ATOM 2855 O O . ALA A 1 349 ? 13.223 -15.975 -10.470 1.00 90.31 349 ALA A O 1
ATOM 2856 N N . TYR A 1 350 ? 15.360 -16.649 -10.515 1.00 91.25 350 TYR A N 1
ATOM 2857 C CA . TYR A 1 350 ? 15.591 -16.364 -11.933 1.00 91.25 350 TYR A CA 1
ATOM 2858 C C . TYR A 1 350 ? 14.878 -17.357 -12.864 1.00 91.25 350 TYR A C 1
ATOM 2860 O O . TYR A 1 350 ? 14.456 -16.991 -13.957 1.00 91.25 350 TYR A O 1
ATOM 2868 N N . ASN A 1 351 ? 14.720 -18.617 -12.446 1.00 89.88 351 ASN A N 1
ATOM 2869 C CA . ASN A 1 351 ? 14.137 -19.665 -13.284 1.00 89.88 351 ASN A CA 1
ATOM 2870 C C . ASN A 1 351 ? 12.701 -20.052 -12.925 1.00 89.88 351 ASN A C 1
ATOM 2872 O O . ASN A 1 351 ? 12.029 -20.624 -13.783 1.00 89.88 351 ASN A O 1
ATOM 2876 N N . ASN A 1 352 ? 12.214 -19.758 -11.718 1.00 91.75 352 ASN A N 1
ATOM 2877 C CA . ASN A 1 352 ? 10.834 -20.069 -11.342 1.00 91.75 352 ASN A CA 1
ATOM 2878 C C . ASN A 1 352 ? 9.827 -19.053 -11.916 1.00 91.75 352 ASN A C 1
ATOM 2880 O O . ASN A 1 352 ? 10.148 -17.896 -12.199 1.00 91.75 352 ASN A O 1
ATOM 2884 N N . ASN A 1 353 ? 8.579 -19.495 -12.052 1.00 94.31 353 ASN A N 1
ATOM 2885 C CA . ASN A 1 353 ? 7.431 -18.670 -12.438 1.00 94.31 353 ASN A CA 1
ATOM 2886 C C . ASN A 1 353 ? 6.704 -18.085 -11.216 1.00 94.31 353 ASN A C 1
ATOM 2888 O O . ASN A 1 353 ? 5.535 -17.713 -11.297 1.00 94.31 353 ASN A O 1
ATOM 2892 N N . GLU A 1 354 ? 7.376 -18.046 -10.069 1.00 95.62 354 GLU A N 1
ATOM 2893 C CA . GLU A 1 354 ? 6.796 -17.545 -8.832 1.00 95.62 354 GLU A CA 1
ATOM 2894 C C . GLU A 1 354 ? 7.013 -16.039 -8.707 1.00 95.62 354 GLU A C 1
ATOM 2896 O O . GLU A 1 354 ? 8.030 -15.481 -9.135 1.00 95.62 354 GLU A O 1
ATOM 2901 N N . ILE A 1 355 ? 6.041 -15.395 -8.087 1.00 94.38 355 ILE A N 1
ATOM 2902 C CA . ILE A 1 355 ? 6.082 -14.022 -7.597 1.00 94.38 355 ILE A CA 1
ATOM 2903 C C . ILE A 1 355 ? 5.917 -14.049 -6.084 1.00 94.38 355 ILE A C 1
ATOM 2905 O O . ILE A 1 355 ? 5.309 -14.965 -5.524 1.00 94.38 355 ILE A O 1
ATOM 2909 N N . MET A 1 356 ? 6.461 -13.043 -5.418 1.00 95.56 356 MET A N 1
ATOM 2910 C CA . MET A 1 356 ? 6.301 -12.890 -3.985 1.00 95.56 356 MET A CA 1
ATOM 2911 C C . MET A 1 356 ? 5.142 -11.952 -3.721 1.00 95.56 356 MET A C 1
ATOM 2913 O O . MET A 1 356 ? 5.115 -10.820 -4.202 1.00 95.56 356 MET A O 1
ATOM 2917 N N . VAL A 1 357 ? 4.195 -12.451 -2.941 1.00 96.12 357 VAL A N 1
ATOM 2918 C CA . VAL A 1 357 ? 3.173 -11.635 -2.310 1.00 96.12 357 VAL A CA 1
ATOM 2919 C C . VAL A 1 357 ? 3.737 -11.203 -0.960 1.00 96.12 357 VAL A C 1
ATOM 2921 O O . VAL A 1 357 ? 3.978 -12.047 -0.089 1.00 96.12 357 VAL A O 1
ATOM 2924 N N . THR A 1 358 ? 4.024 -9.913 -0.818 1.00 96.31 358 THR A N 1
ATOM 2925 C CA . THR A 1 358 ? 4.668 -9.340 0.364 1.00 96.31 358 THR A CA 1
ATOM 2926 C C . THR A 1 358 ? 3.631 -8.704 1.275 1.00 96.31 358 THR A C 1
ATOM 2928 O O . THR A 1 358 ? 2.627 -8.139 0.835 1.00 96.31 358 THR A O 1
ATOM 2931 N N . CYS A 1 359 ? 3.862 -8.842 2.573 1.00 97.56 359 CYS A N 1
ATOM 2932 C CA . CYS A 1 359 ? 3.043 -8.229 3.606 1.00 97.56 359 CYS A CA 1
ATOM 2933 C C . CYS A 1 359 ? 3.973 -7.447 4.515 1.00 97.56 359 CYS A C 1
ATOM 2935 O O . CYS A 1 359 ? 4.866 -8.049 5.116 1.00 97.56 359 CYS A O 1
ATOM 2937 N N . THR A 1 360 ? 3.763 -6.139 4.617 1.00 97.81 360 THR A N 1
ATOM 2938 C CA . THR A 1 360 ? 4.647 -5.256 5.380 1.00 97.81 360 THR A CA 1
ATOM 2939 C C . THR A 1 360 ? 3.827 -4.402 6.331 1.00 97.81 360 THR A C 1
ATOM 2941 O O . THR A 1 360 ? 2.837 -3.796 5.934 1.00 97.81 360 THR A O 1
ATOM 2944 N N . ASN A 1 361 ? 4.228 -4.345 7.599 1.00 98.56 361 ASN A N 1
ATOM 2945 C CA . ASN A 1 361 ? 3.715 -3.361 8.548 1.00 98.56 361 ASN A CA 1
ATOM 2946 C C . ASN A 1 361 ? 4.837 -2.389 8.911 1.00 98.56 361 ASN A C 1
ATOM 2948 O O . ASN A 1 361 ? 5.847 -2.783 9.504 1.00 98.56 361 ASN A O 1
ATOM 2952 N N . TRP A 1 362 ? 4.641 -1.110 8.605 1.00 98.06 362 TRP A N 1
ATOM 2953 C CA . TRP A 1 362 ? 5.519 -0.035 9.052 1.00 98.06 362 TRP A CA 1
ATOM 2954 C C . TRP A 1 362 ? 5.154 0.344 10.484 1.00 98.06 362 TRP A C 1
ATOM 2956 O O . TRP A 1 362 ? 4.435 1.310 10.761 1.00 98.06 362 TRP A O 1
ATOM 2966 N N . ASP A 1 363 ? 5.639 -0.457 11.428 1.00 97.31 363 ASP A N 1
ATOM 2967 C CA . ASP A 1 363 ? 5.520 -0.203 12.866 1.00 97.31 363 ASP A CA 1
ATOM 2968 C C . ASP A 1 363 ? 6.515 0.831 13.397 1.00 97.31 363 ASP A C 1
ATOM 2970 O O . ASP A 1 363 ? 6.532 1.127 14.593 1.00 97.31 363 ASP A O 1
ATOM 2974 N N . MET A 1 364 ? 7.309 1.400 12.491 1.00 97.75 364 MET A N 1
ATOM 2975 C CA . MET A 1 364 ? 8.245 2.488 12.727 1.00 97.75 364 MET A CA 1
ATOM 2976 C C . MET A 1 364 ? 9.285 2.140 13.789 1.00 97.75 364 MET A C 1
ATOM 2978 O O . MET A 1 364 ? 9.721 3.008 14.540 1.00 97.75 364 MET A O 1
ATOM 2982 N N . ALA A 1 365 ? 9.665 0.858 13.838 1.00 96.62 365 ALA A N 1
ATOM 2983 C CA . ALA A 1 365 ? 10.635 0.319 14.782 1.00 96.62 365 ALA A CA 1
ATOM 2984 C C . ALA A 1 365 ? 10.290 0.657 16.240 1.00 96.62 365 ALA A C 1
ATOM 2986 O O . ALA A 1 365 ? 11.173 1.008 17.007 1.00 96.62 365 ALA A O 1
ATOM 2987 N N . CYS A 1 366 ? 9.014 0.576 16.628 1.00 97.00 366 CYS A N 1
ATOM 2988 C CA . CYS A 1 366 ? 8.632 0.620 18.040 1.00 97.00 366 CYS A CA 1
ATOM 2989 C C . CYS A 1 366 ? 8.984 -0.706 18.725 1.00 97.00 366 CYS A C 1
ATOM 2991 O O . CYS A 1 366 ? 8.515 -1.760 18.294 1.00 97.00 366 CYS A O 1
ATOM 2993 N N . HIS A 1 367 ? 9.762 -0.650 19.812 1.00 96.69 367 HIS A N 1
ATOM 2994 C CA . HIS A 1 367 ? 10.240 -1.833 20.554 1.00 96.69 367 HIS A CA 1
ATOM 2995 C C . HIS A 1 367 ? 9.267 -2.312 21.645 1.00 96.69 367 HIS A C 1
ATOM 2997 O O . HIS A 1 367 ? 9.627 -3.123 22.489 1.00 96.69 367 HIS A O 1
ATOM 3003 N N . GLU A 1 368 ? 8.029 -1.816 21.660 1.00 96.25 368 GLU A N 1
ATOM 3004 C CA . GLU A 1 368 ? 6.999 -2.269 22.607 1.00 96.25 368 GLU A CA 1
ATOM 3005 C C . GLU A 1 368 ? 6.554 -3.740 22.428 1.00 96.25 368 GLU A C 1
ATOM 3007 O O . GLU A 1 368 ? 6.253 -4.383 23.438 1.00 96.25 368 GLU A O 1
ATOM 3012 N N . PRO A 1 369 ? 6.498 -4.316 21.206 1.00 97.19 369 PRO A N 1
ATOM 3013 C CA . PRO A 1 369 ? 6.151 -5.724 21.024 1.00 97.19 369 PRO A CA 1
ATOM 3014 C C . PRO A 1 369 ? 7.105 -6.664 21.774 1.00 97.19 369 PRO A C 1
ATOM 3016 O O . PRO A 1 369 ? 8.326 -6.544 21.679 1.00 97.19 369 PRO A O 1
ATOM 3019 N N . LYS A 1 370 ? 6.542 -7.645 22.490 1.00 96.00 370 LYS A N 1
ATOM 3020 C CA . LYS A 1 370 ? 7.290 -8.579 23.355 1.00 96.00 370 LYS A CA 1
ATOM 3021 C C . LYS A 1 370 ? 8.333 -9.412 22.609 1.00 96.00 370 LYS A C 1
ATOM 3023 O O . LYS A 1 370 ? 9.339 -9.801 23.191 1.00 96.00 370 LYS A O 1
ATOM 3028 N N . GLU A 1 371 ? 8.068 -9.706 21.344 1.00 95.50 371 GLU A N 1
ATOM 3029 C CA . GLU A 1 371 ? 8.891 -10.530 20.464 1.00 95.50 371 GLU A CA 1
ATOM 3030 C C . GLU A 1 371 ? 9.497 -9.696 19.325 1.00 95.50 371 GLU A C 1
ATOM 3032 O O . GLU A 1 371 ? 9.710 -10.202 18.221 1.00 95.50 371 GLU A O 1
ATOM 3037 N N . PHE A 1 372 ? 9.793 -8.413 19.580 1.00 95.62 372 PHE A N 1
ATOM 3038 C CA . PHE A 1 372 ? 10.527 -7.579 18.630 1.00 95.62 372 PHE A CA 1
ATOM 3039 C C . PHE A 1 372 ? 11.845 -8.258 18.237 1.00 95.62 372 PHE A C 1
ATOM 3041 O O . PHE A 1 372 ? 12.695 -8.559 19.080 1.00 95.62 372 PHE A O 1
ATOM 3048 N N . ASN A 1 373 ? 12.033 -8.499 16.941 1.00 91.56 373 ASN A N 1
ATOM 3049 C CA . ASN A 1 373 ? 13.177 -9.235 16.428 1.00 91.56 373 ASN A CA 1
ATOM 3050 C C . ASN A 1 373 ? 13.753 -8.613 15.147 1.00 91.56 373 ASN A C 1
ATOM 3052 O O . ASN A 1 373 ? 13.143 -7.771 14.487 1.00 91.56 373 ASN A O 1
ATOM 3056 N N . ILE A 1 374 ? 14.983 -9.028 14.840 1.00 94.88 374 ILE A N 1
ATOM 3057 C CA . ILE A 1 374 ? 15.729 -8.649 13.639 1.00 94.88 374 ILE A CA 1
ATOM 3058 C C . ILE A 1 374 ? 16.196 -9.907 12.904 1.00 94.88 374 ILE A C 1
ATOM 3060 O O . ILE A 1 374 ? 16.333 -10.981 13.501 1.00 94.88 374 ILE A O 1
ATOM 3064 N N . GLY A 1 375 ? 16.475 -9.758 11.614 1.00 95.19 375 GLY A N 1
ATOM 3065 C CA . GLY A 1 375 ? 16.745 -10.866 10.710 1.00 95.19 375 GLY A CA 1
ATOM 3066 C C . GLY A 1 375 ? 15.476 -11.616 10.305 1.00 95.19 375 GLY A C 1
ATOM 3067 O O . GLY A 1 375 ? 14.364 -11.211 10.627 1.00 95.19 375 GLY A O 1
ATOM 3068 N N . ALA A 1 376 ? 15.655 -12.710 9.569 1.00 95.56 376 ALA A N 1
ATOM 3069 C CA . ALA A 1 376 ? 14.588 -13.566 9.062 1.00 95.56 376 ALA A CA 1
ATOM 3070 C C . ALA A 1 376 ? 14.174 -14.574 10.135 1.00 95.56 376 ALA A C 1
ATOM 3072 O O . ALA A 1 376 ? 14.952 -15.488 10.357 1.00 95.56 376 ALA A O 1
ATOM 3073 N N . LYS A 1 377 ? 13.015 -14.445 10.783 1.00 95.50 377 LYS A N 1
ATOM 3074 C CA . LYS A 1 377 ? 12.571 -15.226 11.952 1.00 95.50 377 LYS A CA 1
ATOM 3075 C C . LYS A 1 377 ? 11.244 -15.936 11.699 1.00 95.50 377 LYS A C 1
ATOM 3077 O O . LYS A 1 377 ? 10.294 -15.326 11.216 1.00 95.50 377 LYS A O 1
ATOM 3082 N N . ASP A 1 378 ? 11.163 -17.206 12.078 1.00 95.75 378 ASP A N 1
ATOM 3083 C CA . ASP A 1 378 ? 9.943 -17.995 11.945 1.00 95.75 378 ASP A CA 1
ATOM 3084 C C . ASP A 1 378 ? 9.010 -17.665 13.104 1.00 95.75 378 ASP A C 1
ATOM 3086 O O . ASP A 1 378 ? 9.397 -17.745 14.273 1.00 95.75 378 ASP A O 1
ATOM 3090 N N . TYR A 1 379 ? 7.774 -17.328 12.760 1.00 95.56 379 TYR A N 1
ATOM 3091 C CA . TYR A 1 379 ? 6.709 -16.994 13.689 1.00 95.56 379 TYR A CA 1
ATOM 3092 C C . TYR A 1 379 ? 5.470 -17.817 13.350 1.00 95.56 379 TYR A C 1
ATOM 3094 O O . TYR A 1 379 ? 5.041 -17.862 12.195 1.00 95.56 379 TYR A O 1
ATOM 3102 N N . THR A 1 380 ? 4.920 -18.506 14.350 1.00 95.62 380 THR A N 1
ATOM 3103 C CA . THR A 1 380 ? 3.768 -19.395 14.173 1.00 95.62 380 THR A CA 1
ATOM 3104 C C . THR A 1 380 ? 2.548 -18.812 14.856 1.00 95.62 380 THR A C 1
ATOM 3106 O O . THR A 1 380 ? 2.555 -18.590 16.062 1.00 95.62 380 THR A O 1
ATOM 3109 N N . VAL A 1 381 ? 1.483 -18.622 14.087 1.00 93.94 381 VAL A N 1
ATOM 3110 C CA . VAL A 1 381 ? 0.201 -18.103 14.561 1.00 93.94 381 VAL A CA 1
ATOM 3111 C C . VAL A 1 381 ? -0.921 -18.816 13.824 1.00 93.94 381 VAL A C 1
ATOM 3113 O O . VAL A 1 381 ? -0.803 -19.119 12.635 1.00 93.94 381 VAL A O 1
ATOM 3116 N N . ASP A 1 382 ? -1.988 -19.153 14.545 1.00 89.69 382 ASP A N 1
ATOM 3117 C CA . ASP A 1 382 ? -3.140 -19.890 14.012 1.00 89.69 382 ASP A CA 1
ATOM 3118 C C . ASP A 1 382 ? -2.737 -21.181 13.253 1.00 89.69 382 ASP A C 1
ATOM 3120 O O . ASP A 1 382 ? -3.319 -21.541 12.230 1.00 89.69 382 ASP A O 1
ATOM 3124 N N . GLY A 1 383 ? -1.691 -21.871 13.733 1.00 91.75 383 GLY A N 1
ATOM 3125 C CA . GLY A 1 383 ? -1.184 -23.120 13.149 1.00 91.75 383 GLY A CA 1
ATOM 3126 C C . GLY A 1 383 ? -0.396 -22.969 11.840 1.00 91.75 383 GLY A C 1
ATOM 3127 O O . GLY A 1 383 ? -0.065 -23.977 11.218 1.00 91.75 383 GLY A O 1
ATOM 3128 N N . LYS A 1 384 ? -0.081 -21.740 11.411 1.00 94.56 384 LYS A N 1
ATOM 3129 C CA . LYS A 1 384 ? 0.741 -21.455 10.227 1.00 94.56 384 LYS A CA 1
ATOM 3130 C C . LYS A 1 384 ? 2.017 -20.723 10.612 1.00 94.56 384 LYS A C 1
ATOM 3132 O O . LYS A 1 384 ? 1.984 -19.824 11.445 1.00 94.56 384 LYS A O 1
ATOM 3137 N N . THR A 1 385 ? 3.120 -21.085 9.968 1.00 95.69 385 THR A N 1
ATOM 3138 C CA . THR A 1 385 ? 4.425 -20.451 10.176 1.00 95.69 385 THR A CA 1
ATOM 3139 C C . THR A 1 385 ? 4.743 -19.501 9.028 1.00 95.69 385 THR A C 1
ATOM 3141 O O . THR A 1 385 ? 4.645 -19.882 7.862 1.00 95.69 385 THR A O 1
ATOM 3144 N N . TYR A 1 386 ? 5.161 -18.286 9.368 1.00 95.38 386 TYR A N 1
ATOM 3145 C CA . TYR A 1 386 ? 5.630 -17.265 8.437 1.00 95.38 386 TYR A CA 1
ATOM 3146 C C . TYR A 1 386 ? 7.066 -16.881 8.794 1.00 95.38 386 TYR A C 1
ATOM 3148 O O . TYR A 1 386 ? 7.388 -16.744 9.973 1.00 95.38 386 TYR A O 1
ATOM 3156 N N . THR A 1 387 ? 7.921 -16.679 7.791 1.00 95.75 387 THR A N 1
ATOM 3157 C CA . THR A 1 387 ? 9.266 -16.130 8.007 1.00 95.75 387 THR A CA 1
ATOM 3158 C C . THR A 1 387 ? 9.204 -14.611 7.873 1.00 95.75 387 THR A C 1
ATOM 3160 O O . THR A 1 387 ? 9.157 -14.068 6.767 1.00 95.75 387 THR A O 1
ATOM 3163 N N . LEU A 1 388 ? 9.181 -13.939 9.018 1.00 96.56 388 LEU A N 1
ATOM 3164 C CA . LEU A 1 388 ? 9.166 -12.486 9.149 1.00 96.56 388 LEU A CA 1
ATOM 3165 C C . LEU A 1 388 ? 10.581 -11.933 9.048 1.00 96.56 388 LEU A C 1
ATOM 3167 O O . LEU A 1 388 ? 11.536 -12.627 9.380 1.00 96.56 388 LEU A O 1
ATOM 3171 N N . HIS A 1 389 ? 10.738 -10.686 8.628 1.00 96.31 389 HIS A N 1
ATOM 3172 C CA . HIS A 1 389 ? 12.045 -10.064 8.490 1.00 96.31 389 HIS A CA 1
ATOM 3173 C C . HIS A 1 389 ? 12.037 -8.583 8.834 1.00 96.31 389 HIS A C 1
ATOM 3175 O O . HIS A 1 389 ? 11.145 -7.837 8.429 1.00 96.31 389 HIS A O 1
ATOM 3181 N N . ARG A 1 390 ? 13.081 -8.178 9.560 1.00 95.81 390 ARG A N 1
ATOM 3182 C CA . ARG A 1 390 ? 13.468 -6.787 9.792 1.00 95.81 390 ARG A CA 1
ATOM 3183 C C . ARG A 1 390 ? 14.984 -6.673 9.647 1.00 95.81 390 ARG A C 1
ATOM 3185 O O . ARG A 1 390 ? 15.710 -7.459 10.253 1.00 95.81 390 ARG A O 1
ATOM 3192 N N . TRP A 1 391 ? 15.484 -5.694 8.891 1.00 93.69 391 TRP A N 1
ATOM 3193 C CA . TRP A 1 391 ? 16.926 -5.584 8.609 1.00 93.69 391 TRP A CA 1
ATOM 3194 C C . TRP A 1 391 ? 17.787 -5.406 9.861 1.00 93.69 391 TRP A C 1
ATOM 3196 O O . TRP A 1 391 ? 18.833 -6.040 9.987 1.00 93.69 391 TRP A O 1
ATOM 3206 N N . ASN A 1 392 ? 17.367 -4.538 10.778 1.00 93.50 392 ASN A N 1
ATOM 3207 C CA . ASN A 1 392 ? 18.082 -4.233 12.014 1.00 93.50 392 ASN A CA 1
ATOM 3208 C C . ASN A 1 392 ? 17.125 -3.608 13.047 1.00 93.50 392 ASN A C 1
ATOM 3210 O O . ASN A 1 392 ? 15.928 -3.484 12.801 1.00 93.50 392 ASN A O 1
ATOM 3214 N N . HIS A 1 393 ? 17.650 -3.200 14.205 1.00 93.75 393 HIS A N 1
ATOM 3215 C CA . HIS A 1 393 ? 16.853 -2.631 15.299 1.00 93.75 393 HIS A CA 1
ATOM 3216 C C . HIS A 1 393 ? 16.216 -1.266 14.984 1.00 93.75 393 HIS A C 1
ATOM 3218 O O . HIS A 1 393 ? 15.318 -0.840 15.707 1.00 93.75 393 HIS A O 1
ATOM 3224 N N . TYR A 1 394 ? 16.677 -0.592 13.929 1.00 95.00 394 TYR A N 1
ATOM 3225 C CA . TYR A 1 394 ? 16.258 0.753 13.522 1.00 95.00 394 TYR A CA 1
ATOM 3226 C C . TYR A 1 394 ? 15.335 0.741 12.303 1.00 95.00 394 TYR A C 1
ATOM 3228 O O . TYR A 1 394 ? 14.663 1.732 12.017 1.00 95.00 394 TYR A O 1
ATOM 3236 N N . TYR A 1 395 ? 15.292 -0.389 11.595 1.00 95.06 395 TYR A N 1
ATOM 3237 C CA . TYR A 1 395 ? 14.520 -0.527 10.378 1.00 95.06 395 TYR A CA 1
ATOM 3238 C C . TYR A 1 395 ? 13.025 -0.505 10.690 1.00 95.06 395 TYR A C 1
ATOM 3240 O O . TYR A 1 395 ? 12.523 -1.291 11.497 1.00 95.06 395 TYR A O 1
ATOM 3248 N N . LYS A 1 396 ? 12.314 0.410 10.033 1.00 96.81 396 LYS A N 1
ATOM 3249 C CA . LYS A 1 396 ? 10.962 0.860 10.399 1.00 96.81 396 LYS A CA 1
ATOM 3250 C C . LYS A 1 396 ? 9.832 -0.098 10.025 1.00 96.81 396 LYS A C 1
ATOM 3252 O O . LYS A 1 396 ? 8.681 0.180 10.352 1.00 96.81 396 LYS A O 1
ATOM 3257 N N . ALA A 1 397 ? 10.141 -1.196 9.348 1.00 96.69 397 ALA A N 1
ATOM 3258 C CA . ALA A 1 397 ? 9.149 -2.125 8.836 1.00 96.69 397 ALA A CA 1
ATOM 3259 C C . ALA A 1 397 ? 9.455 -3.573 9.229 1.00 96.69 397 ALA A C 1
ATOM 3261 O O . ALA A 1 397 ? 10.612 -3.990 9.296 1.00 96.69 397 ALA A O 1
ATOM 3262 N N . LEU A 1 398 ? 8.394 -4.342 9.455 1.00 97.88 398 LEU A N 1
ATOM 3263 C CA . LEU A 1 398 ? 8.429 -5.796 9.548 1.00 97.88 398 LEU A CA 1
ATOM 3264 C C . LEU A 1 398 ? 7.758 -6.357 8.298 1.00 97.88 398 LEU A C 1
ATOM 3266 O O . LEU A 1 398 ? 6.643 -5.954 7.980 1.00 97.88 398 LEU A O 1
ATOM 3270 N N . SER A 1 399 ? 8.434 -7.258 7.590 1.00 97.12 399 SER A N 1
ATOM 3271 C CA . SER A 1 399 ? 7.977 -7.789 6.300 1.00 97.12 399 SER A CA 1
ATOM 3272 C C . SER A 1 399 ? 7.885 -9.311 6.307 1.00 97.12 399 SER A C 1
ATOM 3274 O O . SER A 1 399 ? 8.641 -9.986 6.998 1.00 97.12 399 SER A O 1
ATOM 3276 N N . ALA A 1 400 ? 7.007 -9.867 5.483 1.00 96.69 400 ALA A N 1
ATOM 3277 C CA . ALA A 1 400 ? 6.954 -11.287 5.156 1.00 96.69 400 ALA A CA 1
ATOM 3278 C C . ALA A 1 400 ? 6.828 -11.467 3.642 1.00 96.69 400 ALA A C 1
ATOM 3280 O O . ALA A 1 400 ? 6.282 -10.603 2.956 1.00 96.69 400 ALA A O 1
ATOM 3281 N N . LYS A 1 401 ? 7.291 -12.610 3.131 1.00 95.25 401 LYS A N 1
ATOM 3282 C CA . LYS A 1 401 ? 7.129 -13.005 1.728 1.00 95.25 401 LYS A CA 1
ATOM 3283 C C . LYS A 1 401 ? 6.422 -14.351 1.655 1.00 95.25 401 LYS A C 1
ATOM 3285 O O . LYS A 1 401 ? 6.848 -15.307 2.305 1.00 95.25 401 LYS A O 1
ATOM 3290 N N . THR A 1 402 ? 5.412 -14.446 0.803 1.00 95.31 402 THR A N 1
ATOM 3291 C CA . THR A 1 402 ? 4.756 -15.712 0.474 1.00 95.31 402 THR A CA 1
ATOM 3292 C C . THR A 1 402 ? 4.814 -15.919 -1.030 1.00 95.31 402 THR A C 1
ATOM 3294 O O . THR A 1 402 ? 4.294 -15.109 -1.796 1.00 95.31 402 THR A O 1
ATOM 3297 N N . ALA A 1 403 ? 5.451 -17.010 -1.453 1.00 94.94 403 ALA A N 1
ATOM 3298 C CA . ALA A 1 403 ? 5.515 -17.376 -2.858 1.00 94.94 403 ALA A CA 1
ATOM 3299 C C . ALA A 1 403 ? 4.124 -17.739 -3.393 1.00 94.94 403 ALA A C 1
ATOM 3301 O O . ALA A 1 403 ? 3.312 -18.385 -2.720 1.00 94.94 403 ALA A O 1
ATOM 3302 N N . ALA A 1 404 ? 3.859 -17.322 -4.622 1.00 94.56 404 ALA A N 1
ATOM 3303 C CA . ALA A 1 404 ? 2.697 -17.724 -5.386 1.00 94.56 404 ALA A CA 1
ATOM 3304 C C . ALA A 1 404 ? 3.094 -17.940 -6.843 1.00 94.56 404 ALA A C 1
ATOM 3306 O O . ALA A 1 404 ? 3.918 -17.205 -7.388 1.00 94.56 404 ALA A O 1
ATOM 3307 N N . VAL A 1 405 ? 2.486 -18.929 -7.489 1.00 94.25 405 VAL A N 1
ATOM 3308 C CA . VAL A 1 405 ? 2.666 -19.124 -8.927 1.00 94.25 405 VAL A CA 1
ATOM 3309 C C . VAL A 1 405 ? 2.019 -17.944 -9.656 1.00 94.25 405 VAL A C 1
ATOM 3311 O O . VAL A 1 405 ? 0.897 -17.559 -9.337 1.00 94.25 405 VAL A O 1
ATOM 3314 N N . HIS A 1 406 ? 2.710 -17.359 -10.636 1.00 93.44 406 HIS A N 1
ATOM 3315 C CA . HIS A 1 406 ? 2.231 -16.179 -11.369 1.00 93.44 406 HIS A CA 1
ATOM 3316 C C . HIS A 1 406 ? 0.826 -16.384 -11.966 1.00 93.44 406 HIS A C 1
ATOM 3318 O O . HIS A 1 406 ? -0.086 -15.607 -11.676 1.00 93.44 406 HIS A O 1
ATOM 3324 N N . ASP A 1 407 ? 0.591 -17.497 -12.662 1.00 90.44 407 ASP A N 1
ATOM 3325 C CA . ASP A 1 407 ? -0.731 -17.853 -13.200 1.00 90.44 407 ASP A CA 1
ATOM 3326 C C . ASP A 1 407 ? -1.833 -17.936 -12.122 1.00 90.44 407 ASP A C 1
ATOM 3328 O O . ASP A 1 407 ? -2.997 -17.666 -12.416 1.00 90.44 407 ASP A O 1
ATOM 3332 N N . GLU A 1 408 ? -1.512 -18.279 -10.871 1.00 87.88 408 GLU A N 1
ATOM 3333 C CA . GLU A 1 408 ? -2.517 -18.382 -9.803 1.00 87.88 408 GLU A CA 1
ATOM 3334 C C . GLU A 1 408 ? -3.079 -17.027 -9.369 1.00 87.88 408 GLU A C 1
ATOM 3336 O O . GLU A 1 408 ? -4.151 -17.015 -8.769 1.00 87.88 408 GLU A O 1
ATOM 3341 N N . ILE A 1 409 ? -2.391 -15.914 -9.663 1.00 87.12 409 ILE A N 1
ATOM 3342 C CA . ILE A 1 409 ? -2.759 -14.548 -9.237 1.00 87.12 409 ILE A CA 1
ATOM 3343 C C . ILE A 1 409 ? -3.013 -13.602 -10.427 1.00 87.12 409 ILE A C 1
ATOM 3345 O O . ILE A 1 409 ? -3.549 -12.512 -10.239 1.00 87.12 409 ILE A O 1
ATOM 3349 N N . PHE A 1 410 ? -2.696 -14.001 -11.663 1.00 89.50 410 PHE A N 1
ATOM 3350 C CA . PHE A 1 410 ? -2.890 -13.134 -12.836 1.00 89.50 410 PHE A CA 1
ATOM 3351 C C . PHE A 1 410 ? -3.759 -13.724 -13.953 1.00 89.50 410 PHE A C 1
ATOM 3353 O O . PHE A 1 410 ? -4.204 -12.978 -14.821 1.00 89.50 410 PHE A O 1
ATOM 3360 N N . LYS A 1 411 ? -4.047 -15.032 -13.943 1.00 85.62 411 LYS A N 1
ATOM 3361 C CA . LYS A 1 411 ? -4.764 -15.686 -15.052 1.00 85.62 411 LYS A CA 1
ATOM 3362 C C . LYS A 1 411 ? -6.274 -15.479 -15.021 1.00 85.62 411 LYS A C 1
ATOM 3364 O O . LYS A 1 411 ? -6.920 -15.479 -16.070 1.00 85.62 411 LYS A O 1
ATOM 3369 N N . ALA A 1 412 ? -6.859 -15.359 -13.830 1.00 88.62 412 ALA A N 1
ATOM 3370 C CA . ALA A 1 412 ? -8.276 -15.045 -13.714 1.00 88.62 412 ALA A CA 1
ATOM 3371 C C . ALA A 1 412 ? -8.538 -13.577 -14.106 1.00 88.62 412 ALA A C 1
ATOM 3373 O O . ALA A 1 412 ? -7.635 -12.744 -14.034 1.00 88.62 412 ALA A O 1
ATOM 3374 N N . PRO A 1 413 ? -9.780 -13.213 -14.480 1.00 92.06 413 PRO A N 1
ATOM 3375 C CA . PRO A 1 413 ? -10.111 -11.833 -14.835 1.00 92.06 413 PRO A CA 1
ATOM 3376 C C . PRO A 1 413 ? -9.836 -10.809 -13.725 1.00 92.06 413 PRO A C 1
ATOM 3378 O O . PRO A 1 413 ? -9.751 -9.620 -14.022 1.00 92.06 413 PRO A O 1
ATOM 3381 N N . TYR A 1 414 ? -9.763 -11.254 -12.469 1.00 96.19 414 TYR A N 1
ATOM 3382 C CA . TYR A 1 414 ? -9.486 -10.464 -11.272 1.00 96.19 414 TYR A CA 1
ATOM 3383 C C . TYR A 1 414 ? -9.194 -11.389 -10.085 1.00 96.19 414 TYR A C 1
ATOM 3385 O O . TYR A 1 414 ? -9.475 -12.587 -10.139 1.00 96.19 414 TYR A O 1
ATOM 3393 N N . TYR A 1 415 ? -8.741 -10.794 -8.981 1.00 96.94 415 TYR A N 1
ATOM 3394 C CA . TYR A 1 415 ? -8.655 -11.419 -7.664 1.00 96.94 415 TYR A CA 1
ATOM 3395 C C . TYR A 1 415 ? -9.150 -10.460 -6.583 1.00 96.94 415 TYR A C 1
ATOM 3397 O O . TYR A 1 415 ? -9.142 -9.239 -6.753 1.00 96.94 415 TYR A O 1
ATOM 3405 N N . TYR A 1 416 ? -9.586 -11.019 -5.462 1.00 97.81 416 TYR A N 1
ATOM 3406 C CA . TYR A 1 416 ? -9.847 -10.280 -4.241 1.00 97.81 416 TYR A CA 1
ATOM 3407 C C . TYR A 1 416 ? -8.589 -10.211 -3.386 1.00 97.81 416 TYR A C 1
ATOM 3409 O O . TYR A 1 416 ? -7.974 -11.235 -3.089 1.00 97.81 416 TYR A O 1
ATOM 3417 N N . PHE A 1 417 ? -8.265 -8.997 -2.962 1.00 98.12 417 PHE A N 1
ATOM 3418 C CA . PHE A 1 417 ? -7.232 -8.683 -1.987 1.00 98.12 417 PHE A CA 1
ATOM 3419 C C . PHE A 1 417 ? -7.916 -8.169 -0.727 1.00 98.12 417 PHE A C 1
ATOM 3421 O O . PHE A 1 417 ? -8.825 -7.340 -0.808 1.00 98.12 417 PHE A O 1
ATOM 3428 N N . GLU A 1 418 ? -7.501 -8.670 0.430 1.00 98.62 418 GLU A N 1
ATOM 3429 C CA . GLU A 1 418 ? -8.045 -8.262 1.717 1.00 98.62 418 GLU A CA 1
ATOM 3430 C C . GLU A 1 418 ? -6.935 -7.921 2.708 1.00 98.62 418 GLU A C 1
ATOM 3432 O O . GLU A 1 418 ? -6.037 -8.732 2.940 1.00 98.62 418 GLU A O 1
ATOM 3437 N N . ILE A 1 419 ? -7.051 -6.744 3.321 1.00 98.75 419 ILE A N 1
ATOM 3438 C CA . ILE A 1 419 ? -6.325 -6.362 4.533 1.00 98.75 419 ILE A CA 1
ATOM 3439 C C . ILE A 1 419 ? -7.358 -6.310 5.661 1.00 98.75 419 ILE A C 1
ATOM 3441 O O . ILE A 1 419 ? -8.192 -5.409 5.719 1.00 98.75 419 ILE A O 1
ATOM 3445 N N . ASP A 1 420 ? -7.331 -7.298 6.546 1.00 98.25 420 ASP A N 1
ATOM 3446 C CA . ASP A 1 420 ? -8.138 -7.355 7.767 1.00 98.25 420 ASP A CA 1
ATOM 3447 C C . ASP A 1 420 ? -7.305 -6.778 8.905 1.00 98.25 420 ASP A C 1
ATOM 3449 O O . ASP A 1 420 ? -6.467 -7.454 9.509 1.00 98.25 420 ASP A O 1
ATOM 3453 N N . TRP A 1 421 ? -7.484 -5.478 9.121 1.00 98.19 421 TRP A N 1
ATOM 3454 C CA . TRP A 1 421 ? -6.737 -4.705 10.097 1.00 98.19 421 TRP A CA 1
ATOM 3455 C C . TRP A 1 421 ? -7.568 -4.535 11.367 1.00 98.19 421 TRP A C 1
ATOM 3457 O O . TRP A 1 421 ?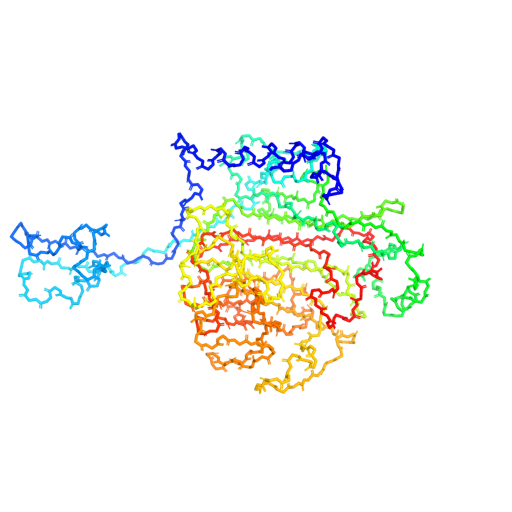 -8.567 -3.813 11.414 1.00 98.19 421 TRP A O 1
ATOM 3467 N N . GLN A 1 422 ? -7.119 -5.214 12.417 1.00 96.69 422 GLN A N 1
ATOM 3468 C CA . GLN A 1 422 ? -7.742 -5.270 13.734 1.00 96.69 422 GLN A CA 1
ATOM 3469 C C . GLN A 1 422 ? -6.877 -4.508 14.752 1.00 96.69 422 GLN A C 1
ATOM 3471 O O . GLN A 1 422 ? -5.704 -4.243 14.488 1.00 96.69 422 GLN A O 1
ATOM 3476 N N . PRO A 1 423 ? -7.395 -4.195 15.953 1.00 96.12 423 PRO A N 1
ATOM 3477 C CA . PRO A 1 423 ? -6.610 -3.514 16.989 1.00 96.12 423 PRO A CA 1
ATOM 3478 C C . PRO A 1 423 ? -5.325 -4.240 17.417 1.00 96.12 423 PRO A C 1
ATOM 3480 O O . PRO A 1 423 ? -4.360 -3.595 17.838 1.00 96.12 423 PRO A O 1
ATOM 3483 N N . GLU A 1 424 ? -5.319 -5.572 17.319 1.00 97.44 424 GLU A N 1
ATOM 3484 C CA . GLU A 1 424 ? -4.241 -6.425 17.830 1.00 97.44 424 GLU A CA 1
ATOM 3485 C C . GLU A 1 424 ? -3.519 -7.242 16.759 1.00 97.44 424 GLU A C 1
ATOM 3487 O O . GLU A 1 424 ? -2.514 -7.873 17.075 1.00 97.44 424 GLU A O 1
ATOM 3492 N N . LYS A 1 425 ? -4.001 -7.245 15.512 1.00 97.88 425 LYS A N 1
ATOM 3493 C CA . LYS A 1 425 ? -3.361 -7.963 14.407 1.00 97.88 425 LYS A CA 1
ATOM 3494 C C . LYS A 1 425 ? -3.775 -7.436 13.041 1.00 97.88 425 LYS A C 1
ATOM 3496 O O . LYS A 1 425 ? -4.824 -6.815 12.897 1.00 97.88 425 LYS A O 1
ATOM 3501 N N . ILE A 1 426 ? -2.960 -7.732 12.042 1.00 98.75 426 ILE A N 1
ATOM 3502 C CA . ILE A 1 426 ? -3.234 -7.509 10.627 1.00 98.75 426 ILE A CA 1
ATOM 3503 C C . ILE A 1 426 ? -3.170 -8.865 9.931 1.00 98.75 426 ILE A C 1
ATOM 3505 O O . ILE A 1 426 ? -2.249 -9.650 10.169 1.00 98.75 426 ILE A O 1
ATOM 3509 N N . ILE A 1 427 ? -4.161 -9.151 9.092 1.00 98.62 427 ILE A N 1
ATOM 3510 C CA . ILE A 1 427 ? -4.229 -10.379 8.305 1.00 98.62 427 ILE A CA 1
ATOM 3511 C C . ILE A 1 427 ? -4.381 -10.006 6.837 1.00 98.62 427 ILE A C 1
ATOM 3513 O O . ILE A 1 427 ? -5.313 -9.298 6.464 1.00 98.62 427 ILE A O 1
ATOM 3517 N N . TRP A 1 428 ? -3.496 -10.539 6.003 1.00 98.62 428 TRP A N 1
ATOM 3518 C CA . TRP A 1 428 ? -3.565 -10.373 4.557 1.00 98.62 428 TRP A CA 1
ATOM 3519 C C . TRP A 1 428 ? -4.144 -11.627 3.928 1.00 98.62 428 TRP A C 1
ATOM 3521 O O . TRP A 1 428 ? -3.716 -12.745 4.245 1.00 98.62 428 TRP A O 1
ATOM 3531 N N . ARG A 1 429 ? -5.107 -11.460 3.022 1.00 98.00 429 ARG A N 1
ATOM 3532 C CA . ARG A 1 429 ? -5.704 -12.573 2.282 1.00 98.00 429 ARG A CA 1
ATOM 3533 C C . ARG A 1 429 ? -5.832 -12.262 0.801 1.00 98.00 429 ARG A C 1
ATOM 3535 O O . ARG A 1 429 ? -6.076 -11.126 0.415 1.00 98.00 429 ARG A O 1
ATOM 3542 N N . ILE A 1 430 ? -5.711 -13.296 -0.020 1.00 96.81 430 ILE A N 1
ATOM 3543 C CA . ILE A 1 430 ? -5.939 -13.211 -1.464 1.00 96.81 430 ILE A CA 1
ATOM 3544 C C . ILE A 1 430 ? -6.760 -14.409 -1.930 1.00 96.81 430 ILE A C 1
ATOM 3546 O O . ILE A 1 430 ? -6.643 -15.500 -1.371 1.00 96.81 430 ILE A O 1
ATOM 3550 N N . GLY A 1 431 ? -7.585 -14.239 -2.952 1.00 95.44 431 GLY A N 1
ATOM 3551 C CA . GLY A 1 431 ? -8.323 -15.346 -3.550 1.00 95.44 431 GLY A CA 1
ATOM 3552 C C . GLY A 1 431 ? -9.136 -14.912 -4.762 1.00 95.44 431 GLY A C 1
ATOM 3553 O O . GLY A 1 431 ? -9.288 -13.719 -5.001 1.00 95.44 431 GLY A O 1
ATOM 3554 N N . PRO A 1 432 ? -9.661 -15.859 -5.549 1.00 94.44 432 PRO A N 1
ATOM 3555 C CA . PRO A 1 432 ? -10.464 -15.531 -6.725 1.00 94.44 432 PRO A CA 1
ATOM 3556 C C . PRO A 1 432 ? -11.839 -14.956 -6.352 1.00 94.44 432 PRO A C 1
ATOM 3558 O O . PRO A 1 432 ? -12.400 -14.182 -7.113 1.00 94.44 432 PRO A O 1
ATOM 3561 N N . GLU A 1 433 ? -12.372 -15.306 -5.176 1.00 94.56 433 GLU A N 1
ATOM 3562 C CA . GLU A 1 433 ? -13.693 -14.898 -4.681 1.00 94.56 433 GLU A CA 1
ATOM 3563 C C . GLU A 1 433 ? -13.642 -14.628 -3.167 1.00 94.56 433 GLU A C 1
ATOM 3565 O O . GLU A 1 433 ? -12.745 -15.120 -2.474 1.00 94.56 433 GLU A O 1
ATOM 3570 N N . LYS A 1 434 ? -14.603 -13.852 -2.643 1.00 94.81 434 LYS A N 1
ATOM 3571 C CA . LYS A 1 434 ? -14.619 -13.393 -1.236 1.00 94.81 434 LYS A CA 1
ATOM 3572 C C . LYS A 1 434 ? -14.662 -14.537 -0.213 1.00 94.81 434 LYS A C 1
ATOM 3574 O O . LYS A 1 434 ? -14.090 -14.421 0.864 1.00 94.81 434 LYS A O 1
ATOM 3579 N N . ASP A 1 435 ? -15.330 -15.635 -0.547 1.00 95.62 435 ASP A N 1
ATOM 3580 C CA . ASP A 1 435 ? -15.459 -16.846 0.274 1.00 95.62 435 ASP A CA 1
ATOM 3581 C C . ASP A 1 435 ? -14.294 -17.837 0.081 1.00 95.62 435 ASP A C 1
ATOM 3583 O O . ASP A 1 435 ? -14.204 -18.841 0.786 1.00 95.62 435 ASP A O 1
ATOM 3587 N N . LYS A 1 436 ? -13.373 -17.549 -0.848 1.00 95.94 436 LYS A N 1
ATOM 3588 C CA . LYS A 1 436 ? -12.216 -18.390 -1.206 1.00 95.94 436 LYS A CA 1
ATOM 3589 C C . LYS A 1 436 ? -10.882 -17.693 -0.943 1.00 95.94 436 LYS A C 1
ATOM 3591 O O . LYS A 1 436 ? -9.875 -17.987 -1.590 1.00 95.94 436 LYS A O 1
ATOM 3596 N N . LEU A 1 437 ? -10.870 -16.754 -0.002 1.00 96.06 437 LEU A N 1
ATOM 3597 C CA . LEU A 1 437 ? -9.668 -16.048 0.418 1.00 96.06 437 LEU A CA 1
ATOM 3598 C C . LEU A 1 437 ? -8.761 -16.967 1.245 1.00 96.06 437 LEU A C 1
ATOM 3600 O O . LEU A 1 437 ? -9.170 -17.509 2.273 1.00 96.06 437 LEU A O 1
ATOM 3604 N N . ARG A 1 438 ? -7.495 -17.098 0.840 1.00 95.31 438 ARG A N 1
ATOM 3605 C CA . ARG A 1 438 ? -6.454 -17.755 1.640 1.00 95.31 438 ARG A CA 1
ATOM 3606 C C . ARG A 1 438 ? -5.628 -16.720 2.391 1.00 95.31 438 ARG A C 1
ATOM 3608 O O . ARG A 1 438 ? -5.259 -15.691 1.833 1.00 95.31 438 ARG A O 1
ATOM 3615 N N . VAL A 1 439 ? -5.305 -17.018 3.648 1.00 97.19 439 VAL A N 1
ATOM 3616 C CA . VAL A 1 439 ? -4.381 -16.205 4.455 1.00 97.19 439 VAL A CA 1
ATOM 3617 C C . VAL A 1 439 ? -2.968 -16.310 3.887 1.00 97.19 439 VAL A C 1
ATOM 3619 O O . VAL A 1 439 ? -2.468 -17.424 3.709 1.00 97.19 439 VAL A O 1
ATOM 3622 N N . ILE A 1 440 ? -2.357 -15.154 3.636 1.00 95.88 440 ILE A N 1
ATOM 3623 C CA . ILE A 1 440 ? -1.002 -14.990 3.103 1.00 95.88 440 ILE A CA 1
ATOM 3624 C C . ILE A 1 440 ? 0.005 -14.674 4.207 1.00 95.88 440 ILE A C 1
ATOM 3626 O O . ILE A 1 440 ? 1.106 -15.220 4.188 1.00 95.88 440 ILE A O 1
ATOM 3630 N N . CYS A 1 441 ? -0.379 -13.833 5.165 1.00 96.88 441 CYS A N 1
ATOM 3631 C CA . CYS A 1 441 ? 0.438 -13.447 6.310 1.00 96.88 441 CYS A CA 1
ATOM 3632 C C . CYS A 1 441 ? -0.461 -13.014 7.472 1.00 96.88 441 CYS A C 1
ATOM 3634 O O . CYS A 1 441 ? -1.596 -12.572 7.263 1.00 96.88 441 CYS A O 1
ATOM 3636 N N . VAL A 1 442 ? 0.068 -13.124 8.689 1.00 98.12 442 VAL A N 1
ATOM 3637 C CA . VAL A 1 442 ? -0.509 -12.557 9.907 1.00 98.12 442 VAL A CA 1
ATOM 3638 C C . VAL A 1 442 ? 0.613 -11.880 10.688 1.00 98.12 442 VAL A C 1
ATOM 3640 O O . VAL A 1 442 ? 1.648 -12.497 10.932 1.00 98.12 442 VAL A O 1
ATOM 3643 N N . MET A 1 443 ? 0.391 -10.635 11.105 1.00 98.12 443 MET A N 1
ATOM 3644 C CA . MET A 1 443 ? 1.252 -9.933 12.058 1.00 98.12 443 MET A CA 1
ATOM 3645 C C . MET A 1 443 ? 0.415 -9.477 13.244 1.00 98.12 443 MET A C 1
ATOM 3647 O O . MET A 1 443 ? -0.595 -8.805 13.046 1.00 98.12 443 MET A O 1
ATOM 3651 N N . ASP A 1 444 ? 0.806 -9.834 14.465 1.00 97.75 444 ASP A N 1
ATOM 3652 C CA . ASP A 1 444 ? 0.076 -9.466 15.678 1.00 97.75 444 ASP A CA 1
ATOM 3653 C C . ASP A 1 444 ? 0.877 -8.521 16.589 1.00 97.75 444 ASP A C 1
ATOM 3655 O O . ASP A 1 444 ? 2.050 -8.214 16.354 1.00 97.75 444 ASP A O 1
ATOM 3659 N N . LYS A 1 445 ? 0.220 -8.047 17.649 1.00 97.38 445 LYS A N 1
ATOM 3660 C CA . LYS A 1 445 ? 0.793 -7.130 18.641 1.00 97.38 445 LYS A CA 1
ATOM 3661 C C . LYS A 1 445 ? 2.015 -7.681 19.384 1.00 97.38 445 LYS A C 1
ATOM 3663 O O . LYS A 1 445 ? 2.701 -6.902 20.040 1.00 97.38 445 LYS A O 1
ATOM 3668 N N . ASN A 1 446 ? 2.270 -8.992 19.346 1.00 97.38 446 ASN A N 1
ATOM 3669 C CA . ASN A 1 446 ? 3.417 -9.584 20.030 1.00 97.38 446 ASN A CA 1
ATOM 3670 C C . ASN A 1 446 ? 4.713 -9.325 19.261 1.00 97.38 446 ASN A C 1
ATOM 3672 O O . ASN A 1 446 ? 5.748 -9.146 19.892 1.00 97.38 446 ASN A O 1
ATOM 3676 N N . ILE A 1 447 ? 4.651 -9.242 17.931 1.00 97.31 447 ILE A N 1
ATOM 3677 C CA . ILE A 1 447 ? 5.820 -9.092 17.047 1.00 97.31 447 ILE A CA 1
ATOM 3678 C C . ILE A 1 447 ? 5.935 -7.709 16.397 1.00 97.31 447 ILE A C 1
ATOM 3680 O O . ILE A 1 447 ? 7.011 -7.338 15.933 1.00 97.31 447 ILE A O 1
ATOM 3684 N N . SER A 1 448 ? 4.844 -6.940 16.340 1.00 97.50 448 SER A N 1
ATOM 3685 C CA . SER A 1 448 ? 4.820 -5.649 15.652 1.00 97.50 448 SER A CA 1
ATOM 3686 C C . SER A 1 448 ? 3.834 -4.668 16.285 1.00 97.50 448 SER A C 1
ATOM 3688 O O . SER A 1 448 ? 2.761 -5.048 16.757 1.00 97.50 448 SER A O 1
ATOM 3690 N N . ALA A 1 449 ? 4.168 -3.374 16.286 1.00 97.75 449 ALA A N 1
ATOM 3691 C CA . ALA A 1 449 ? 3.254 -2.353 16.789 1.00 97.75 449 ALA A CA 1
ATOM 3692 C C . ALA A 1 449 ? 2.145 -2.073 15.758 1.00 97.75 449 ALA A C 1
ATOM 3694 O O . ALA A 1 449 ? 2.335 -1.372 14.760 1.00 97.75 449 ALA A O 1
ATOM 3695 N N . ILE A 1 450 ? 0.956 -2.621 16.010 1.00 98.38 450 ILE A N 1
ATOM 3696 C CA . ILE A 1 450 ? -0.201 -2.467 15.120 1.00 98.38 450 ILE A CA 1
ATOM 3697 C C . ILE A 1 450 ? -0.695 -1.005 15.122 1.00 98.38 450 ILE A C 1
ATOM 3699 O O . ILE A 1 450 ? -0.964 -0.464 16.200 1.00 98.38 450 ILE A O 1
ATOM 3703 N N . PRO A 1 451 ? -0.805 -0.335 13.955 1.00 97.56 451 PRO A N 1
ATOM 3704 C CA . PRO A 1 451 ? -1.315 1.033 13.873 1.00 97.56 451 PRO A CA 1
ATOM 3705 C C . PRO A 1 451 ? -2.756 1.134 14.371 1.00 97.56 451 PRO A C 1
ATOM 3707 O O . PRO A 1 451 ? -3.527 0.178 14.305 1.00 97.56 451 PRO A O 1
ATOM 3710 N N . ASN A 1 452 ? -3.124 2.321 14.851 1.00 96.62 452 ASN A N 1
ATOM 3711 C CA . ASN A 1 452 ? -4.459 2.642 15.365 1.00 96.62 452 ASN A CA 1
ATOM 3712 C C . ASN A 1 452 ? -4.940 4.047 14.960 1.00 96.62 452 ASN A C 1
ATOM 3714 O O . ASN A 1 452 ? -5.870 4.575 15.568 1.00 96.62 452 ASN A O 1
ATOM 3718 N N . ASN A 1 453 ? -4.286 4.667 13.982 1.00 96.56 453 ASN A N 1
ATOM 3719 C CA . ASN A 1 453 ? -4.629 5.978 13.440 1.00 96.56 453 ASN A CA 1
ATOM 3720 C C . ASN A 1 453 ? -5.282 5.847 12.059 1.00 96.56 453 ASN A C 1
ATOM 3722 O O . ASN A 1 453 ? -5.219 4.792 11.448 1.00 96.56 453 ASN A O 1
ATOM 3726 N N . GLN A 1 454 ? -5.933 6.891 11.558 1.00 96.69 454 GLN A N 1
ATOM 3727 C CA . GLN A 1 454 ? -6.698 6.832 10.314 1.00 96.69 454 GLN A CA 1
ATOM 3728 C C . GLN A 1 454 ? -5.786 6.693 9.080 1.00 96.69 454 GLN A C 1
ATOM 3730 O O . GLN A 1 454 ? -4.851 7.478 8.882 1.00 96.69 454 GLN A O 1
ATOM 3735 N N . MET A 1 455 ? -6.091 5.703 8.236 1.00 97.88 455 MET A N 1
ATOM 3736 C CA . MET A 1 455 ? -5.371 5.407 6.995 1.00 97.88 455 MET A CA 1
ATOM 3737 C C . MET A 1 455 ? -6.298 5.443 5.779 1.00 97.88 455 MET A C 1
ATOM 3739 O O . MET A 1 455 ? -7.503 5.204 5.871 1.00 97.88 455 MET A O 1
ATOM 3743 N N . MET A 1 456 ? -5.706 5.757 4.636 1.00 97.19 456 MET A N 1
ATOM 3744 C CA . MET A 1 456 ? -6.303 5.844 3.313 1.00 97.19 456 MET A CA 1
ATOM 3745 C C . MET A 1 456 ? -5.912 4.622 2.504 1.00 97.19 456 MET A C 1
ATOM 3747 O O . MET A 1 456 ? -4.838 4.065 2.696 1.00 97.19 456 MET A O 1
ATOM 3751 N N . ILE A 1 457 ? -6.765 4.247 1.563 1.00 98.06 457 ILE A N 1
ATOM 3752 C CA . ILE A 1 457 ? -6.508 3.124 0.669 1.00 98.06 457 ILE A CA 1
ATOM 3753 C C . ILE A 1 457 ? -5.702 3.627 -0.514 1.00 98.06 457 ILE A C 1
ATOM 3755 O O . ILE A 1 457 ? -6.029 4.674 -1.076 1.00 98.06 457 ILE A O 1
ATOM 3759 N N . MET A 1 458 ? -4.697 2.861 -0.903 1.00 98.19 458 MET A N 1
ATOM 3760 C CA . MET A 1 458 ? -3.771 3.164 -1.977 1.00 98.19 458 MET A CA 1
ATOM 3761 C C . MET A 1 458 ? -3.740 2.001 -2.971 1.00 98.19 458 MET A C 1
ATOM 3763 O O . MET A 1 458 ? -3.720 0.833 -2.583 1.00 98.19 458 MET A O 1
ATOM 3767 N N . PHE A 1 459 ? -3.721 2.330 -4.258 1.00 98.56 459 PHE A N 1
ATOM 3768 C CA . PHE A 1 459 ? -3.437 1.397 -5.345 1.00 98.56 459 PHE A CA 1
ATOM 3769 C C . PHE A 1 459 ? -2.290 1.972 -6.153 1.00 98.56 459 PHE A C 1
ATOM 3771 O O . PHE A 1 459 ? -2.381 3.134 -6.560 1.00 98.56 459 PHE A O 1
ATOM 3778 N N . THR A 1 460 ? -1.232 1.199 -6.383 1.00 97.88 460 THR A N 1
ATOM 3779 C CA . THR A 1 460 ? -0.051 1.700 -7.093 1.00 97.88 460 THR A CA 1
ATOM 3780 C C . THR A 1 460 ? 0.544 0.673 -8.056 1.00 97.88 460 THR A C 1
ATOM 3782 O O . THR A 1 460 ? 0.418 -0.541 -7.881 1.00 97.88 460 THR A O 1
ATOM 3785 N N . GLN A 1 461 ? 1.149 1.199 -9.122 1.00 97.56 461 GLN A N 1
ATOM 3786 C CA . GLN A 1 461 ? 1.990 0.494 -10.084 1.00 97.56 461 GLN A CA 1
ATOM 3787 C C . GLN A 1 461 ? 3.339 1.206 -10.124 1.00 97.56 461 GLN A C 1
ATOM 3789 O O . GLN A 1 461 ? 3.423 2.360 -10.563 1.00 97.56 461 GLN A O 1
ATOM 3794 N N . GLU A 1 462 ? 4.381 0.532 -9.645 1.00 94.12 462 GLU A N 1
ATOM 3795 C CA . GLU A 1 462 ? 5.639 1.175 -9.289 1.00 94.12 462 GLU A CA 1
ATOM 3796 C C . GLU A 1 462 ? 6.860 0.525 -9.927 1.00 94.12 462 GLU A C 1
ATOM 3798 O O . GLU A 1 462 ? 6.991 -0.694 -9.981 1.00 94.12 462 GLU A O 1
ATOM 3803 N N . TRP A 1 463 ? 7.799 1.354 -10.380 1.00 91.19 463 TRP A N 1
ATOM 3804 C CA . TRP A 1 463 ? 9.112 0.900 -10.823 1.00 91.19 463 TRP A CA 1
ATOM 3805 C C . TRP A 1 463 ? 10.041 0.849 -9.608 1.00 91.19 463 TRP A C 1
ATOM 3807 O O . TRP A 1 463 ? 10.564 1.879 -9.191 1.00 91.19 463 TRP A O 1
ATOM 3817 N N . HIS A 1 464 ? 10.231 -0.333 -9.025 1.00 77.75 464 HIS A N 1
ATOM 3818 C CA . HIS A 1 464 ? 11.025 -0.476 -7.800 1.00 77.75 464 HIS A CA 1
ATOM 3819 C C . HIS A 1 464 ? 12.518 -0.209 -8.000 1.00 77.75 464 HIS A C 1
ATOM 3821 O O . HIS A 1 464 ? 13.092 -0.490 -9.057 1.00 77.75 464 HIS A O 1
ATOM 3827 N N . ASN A 1 465 ? 13.152 0.285 -6.935 1.00 71.19 465 ASN A N 1
ATOM 3828 C CA . ASN A 1 465 ? 14.602 0.292 -6.807 1.00 71.19 465 ASN A CA 1
ATOM 3829 C C . ASN A 1 465 ? 15.095 -1.118 -6.426 1.00 71.19 465 ASN A C 1
ATOM 3831 O O . ASN A 1 465 ? 14.549 -1.749 -5.521 1.00 71.19 465 ASN A O 1
ATOM 3835 N N . GLU A 1 466 ? 16.143 -1.600 -7.101 1.00 66.06 466 GLU A N 1
ATOM 3836 C CA . GLU A 1 466 ? 16.747 -2.918 -6.851 1.00 66.06 466 GLU A CA 1
ATOM 3837 C C . GLU A 1 466 ? 17.323 -3.062 -5.431 1.00 66.06 466 GLU A C 1
ATOM 3839 O O . GLU A 1 466 ? 17.483 -4.173 -4.938 1.00 66.06 466 GLU A O 1
ATOM 3844 N N . GLU A 1 467 ? 17.596 -1.952 -4.743 1.00 69.31 467 GLU A N 1
ATOM 3845 C CA . GLU A 1 467 ? 18.121 -1.959 -3.372 1.00 69.31 467 GLU A CA 1
ATOM 3846 C C . GLU A 1 467 ? 17.067 -2.292 -2.306 1.00 69.31 467 GLU A C 1
ATOM 3848 O O . GLU A 1 467 ? 17.424 -2.733 -1.214 1.00 69.31 467 GLU A O 1
ATOM 3853 N N . TRP A 1 468 ? 15.774 -2.119 -2.601 1.00 70.75 468 TRP A N 1
ATOM 3854 C CA . TRP A 1 468 ? 14.701 -2.398 -1.636 1.00 70.75 468 TRP A CA 1
ATOM 3855 C C . TRP A 1 468 ? 14.481 -3.897 -1.427 1.00 70.75 468 TRP A C 1
ATOM 3857 O O . TRP A 1 468 ? 14.129 -4.331 -0.331 1.00 70.75 468 TRP A O 1
ATOM 3867 N N . TRP A 1 469 ? 14.756 -4.694 -2.460 1.00 79.75 469 TRP A N 1
ATOM 3868 C CA . TRP A 1 469 ? 14.675 -6.148 -2.423 1.00 79.75 469 TRP A CA 1
ATOM 3869 C C . TRP A 1 469 ? 15.985 -6.749 -2.958 1.00 79.75 469 TRP A C 1
ATOM 3871 O O . TRP A 1 469 ? 16.124 -7.022 -4.148 1.00 79.75 469 TRP A O 1
ATOM 3881 N N . PRO A 1 470 ? 16.995 -6.953 -2.094 1.00 79.88 470 PRO A N 1
ATOM 3882 C CA . PRO A 1 470 ? 18.368 -7.208 -2.544 1.00 79.88 470 PRO A CA 1
ATOM 3883 C C . PRO A 1 470 ? 18.587 -8.587 -3.181 1.00 79.88 470 PRO A C 1
ATOM 3885 O O . PRO A 1 470 ? 19.669 -8.860 -3.697 1.00 79.88 470 PRO A O 1
ATOM 3888 N N . THR A 1 471 ? 17.599 -9.478 -3.122 1.00 88.62 471 THR A N 1
ATOM 3889 C CA . THR A 1 471 ? 17.663 -10.822 -3.708 1.00 88.62 471 THR A CA 1
ATOM 3890 C C . THR A 1 471 ? 17.056 -10.884 -5.122 1.00 88.62 471 THR A C 1
ATOM 3892 O O . THR A 1 471 ? 16.944 -11.980 -5.680 1.00 88.62 471 THR A O 1
ATOM 3895 N N . ALA A 1 472 ? 16.669 -9.732 -5.700 1.00 90.00 472 ALA A N 1
ATOM 3896 C CA . ALA A 1 472 ? 15.913 -9.662 -6.947 1.00 90.00 472 ALA A CA 1
ATOM 3897 C C . ALA A 1 472 ? 16.658 -10.354 -8.092 1.00 90.00 472 ALA A C 1
ATOM 3899 O O . ALA A 1 472 ? 17.831 -10.049 -8.341 1.00 90.00 472 ALA A O 1
ATOM 3900 N N . PRO A 1 473 ? 16.000 -11.247 -8.857 1.00 92.06 473 PRO A N 1
ATOM 3901 C CA . PRO A 1 473 ? 16.657 -11.953 -9.954 1.00 92.06 473 PRO A CA 1
ATOM 3902 C C . PRO A 1 473 ? 16.943 -11.043 -11.155 1.00 92.06 473 PRO A C 1
ATOM 3904 O O . PRO A 1 473 ? 17.825 -11.347 -11.959 1.00 92.06 473 PRO A O 1
ATOM 3907 N N . TYR A 1 474 ? 16.214 -9.930 -11.280 1.00 92.56 474 TYR A N 1
ATOM 3908 C CA . TYR A 1 474 ? 16.354 -8.979 -12.374 1.00 92.56 474 TYR A CA 1
ATOM 3909 C C . TYR A 1 474 ? 16.613 -7.577 -11.843 1.00 92.56 474 TYR A C 1
ATOM 3911 O O . TYR A 1 474 ? 15.854 -7.027 -11.053 1.00 92.56 474 TYR A O 1
ATOM 3919 N N . LYS A 1 475 ? 17.676 -6.968 -12.353 1.00 91.31 475 LYS A N 1
ATOM 3920 C CA . LYS A 1 475 ? 18.006 -5.567 -12.109 1.00 91.31 475 LYS A CA 1
ATOM 3921 C C . LYS A 1 475 ? 17.150 -4.637 -12.956 1.00 91.31 475 LYS A C 1
ATOM 3923 O O . LYS A 1 475 ? 17.161 -4.747 -14.188 1.00 91.31 475 LYS A O 1
ATOM 3928 N N . GLN A 1 476 ? 16.510 -3.674 -12.301 1.00 90.12 476 GLN A N 1
ATOM 3929 C CA . GLN A 1 476 ? 15.574 -2.726 -12.907 1.00 90.12 476 GLN A CA 1
ATOM 3930 C C . GLN A 1 476 ? 16.175 -1.966 -14.094 1.00 90.12 476 GLN A C 1
ATOM 3932 O O . GLN A 1 476 ? 15.516 -1.752 -15.111 1.00 90.12 476 GLN A O 1
ATOM 3937 N N . ASN A 1 477 ? 17.461 -1.623 -13.989 1.00 92.19 477 ASN A N 1
ATOM 3938 C CA . ASN A 1 477 ? 18.224 -0.912 -15.015 1.00 92.19 477 ASN A CA 1
ATOM 3939 C C . ASN A 1 477 ? 18.305 -1.658 -16.361 1.00 92.19 477 ASN A C 1
ATOM 3941 O O . ASN A 1 477 ? 18.573 -1.036 -17.386 1.00 92.19 477 ASN A O 1
ATOM 3945 N N . PHE A 1 478 ? 18.089 -2.976 -16.378 1.00 94.75 478 PHE A N 1
ATOM 3946 C CA . PHE A 1 478 ? 18.140 -3.804 -17.589 1.00 94.75 478 PHE A CA 1
ATOM 3947 C C . PHE A 1 478 ? 16.763 -4.248 -18.082 1.00 94.75 478 PHE A C 1
ATOM 3949 O O . PHE A 1 478 ? 16.671 -4.969 -19.075 1.00 94.75 478 PHE A O 1
ATOM 3956 N N . ILE A 1 479 ? 15.698 -3.793 -17.424 1.00 95.00 479 ILE A N 1
ATOM 3957 C CA . ILE A 1 479 ? 14.334 -3.988 -17.897 1.00 95.00 479 ILE A CA 1
ATOM 3958 C C . ILE A 1 479 ? 14.004 -2.889 -18.919 1.00 95.00 479 ILE A C 1
ATOM 3960 O O . ILE A 1 479 ? 14.116 -1.701 -18.587 1.00 95.00 479 ILE A O 1
ATOM 3964 N N . PRO A 1 480 ? 13.603 -3.242 -20.155 1.00 96.31 480 PRO A N 1
ATOM 3965 C CA . PRO A 1 480 ? 13.310 -2.265 -21.200 1.00 96.31 480 PRO A CA 1
ATOM 3966 C C . PRO A 1 480 ? 12.146 -1.337 -20.834 1.00 96.31 480 PRO A C 1
ATOM 3968 O O . PRO A 1 480 ? 11.375 -1.579 -19.905 1.00 96.31 480 PRO A O 1
ATOM 3971 N N . PHE A 1 481 ? 12.027 -0.243 -21.578 1.00 97.06 481 PHE A N 1
ATOM 3972 C CA . PHE A 1 481 ? 10.862 0.628 -21.527 1.00 97.06 481 PHE A CA 1
ATOM 3973 C C . PHE A 1 481 ? 9.629 -0.079 -22.112 1.00 97.06 481 PHE A C 1
ATOM 3975 O O . PHE A 1 481 ? 9.768 -0.864 -23.059 1.00 97.06 481 PHE A O 1
ATOM 3982 N N . PRO A 1 482 ? 8.423 0.200 -21.587 1.00 96.88 482 PRO A N 1
ATOM 3983 C CA . PRO A 1 482 ? 7.210 -0.466 -22.038 1.00 96.88 482 PRO A CA 1
ATOM 3984 C C . PRO A 1 482 ? 6.849 -0.039 -23.465 1.00 96.88 482 PRO A C 1
ATOM 3986 O O . PRO A 1 482 ? 6.701 1.147 -23.758 1.00 96.88 482 PRO A O 1
ATOM 3989 N N . LYS A 1 483 ? 6.687 -1.015 -24.365 1.00 97.25 483 LYS A N 1
ATOM 3990 C CA . LYS A 1 483 ? 6.201 -0.782 -25.740 1.00 97.25 483 LYS A CA 1
ATOM 3991 C C . LYS A 1 483 ? 4.693 -0.543 -25.810 1.00 97.25 483 LYS A C 1
ATOM 3993 O O . LYS A 1 483 ? 4.218 0.108 -26.736 1.00 97.25 483 LYS A O 1
ATOM 3998 N N . LYS A 1 484 ? 3.949 -1.099 -24.857 1.00 97.25 484 LYS A N 1
ATOM 3999 C CA . LYS A 1 484 ? 2.500 -0.953 -24.715 1.00 97.25 484 LYS A CA 1
ATOM 4000 C C . LYS A 1 484 ? 2.170 -0.475 -23.311 1.00 97.25 484 LYS A C 1
ATOM 4002 O O . LYS A 1 484 ? 2.951 -0.688 -22.388 1.00 97.25 484 LYS A O 1
ATOM 4007 N N . ASP A 1 485 ? 1.004 0.137 -23.180 1.00 97.62 485 ASP A N 1
ATOM 4008 C CA . ASP A 1 485 ? 0.451 0.531 -21.892 1.00 97.62 485 ASP A CA 1
ATOM 4009 C C . ASP A 1 485 ? 0.300 -0.688 -20.970 1.00 97.62 485 ASP A C 1
ATOM 4011 O O . ASP A 1 485 ? -0.204 -1.736 -21.382 1.00 97.62 485 ASP A O 1
ATOM 4015 N N . ILE A 1 486 ? 0.712 -0.542 -19.710 1.00 97.75 486 ILE A N 1
ATOM 4016 C CA . ILE A 1 486 ? 0.538 -1.562 -18.670 1.00 97.75 486 ILE A CA 1
ATOM 4017 C C . ILE A 1 486 ? -0.609 -1.113 -17.764 1.00 97.75 486 ILE A C 1
ATOM 4019 O O . ILE A 1 486 ? -0.485 -0.126 -17.032 1.00 97.75 486 ILE A O 1
ATOM 4023 N N . ILE A 1 487 ? -1.728 -1.838 -17.819 1.00 97.81 487 ILE A N 1
ATOM 4024 C CA . ILE A 1 487 ? -3.008 -1.396 -17.252 1.00 97.81 487 ILE A CA 1
ATOM 4025 C C . ILE A 1 487 ? -3.414 -2.266 -16.060 1.00 97.81 487 ILE A C 1
ATOM 4027 O O . ILE A 1 487 ? -3.570 -3.479 -16.200 1.00 97.81 487 ILE A O 1
ATOM 4031 N N . GLY A 1 488 ? -3.642 -1.628 -14.913 1.00 97.88 488 GLY A N 1
ATOM 4032 C CA . GLY A 1 488 ? -4.318 -2.203 -13.752 1.00 97.88 488 GLY A CA 1
ATOM 4033 C C . GLY A 1 488 ? -5.740 -1.661 -13.598 1.00 97.88 488 GLY A C 1
ATOM 4034 O O . GLY A 1 488 ? -6.034 -0.524 -13.974 1.00 97.88 488 GLY A O 1
ATOM 4035 N N . GLU A 1 489 ? -6.641 -2.467 -13.039 1.00 98.50 489 GLU A N 1
ATOM 4036 C CA . GLU A 1 489 ? -8.051 -2.111 -12.872 1.00 98.50 489 GLU A CA 1
ATOM 4037 C C . GLU A 1 489 ? -8.564 -2.439 -11.468 1.00 98.50 489 GLU A C 1
ATOM 4039 O O . GLU A 1 489 ? -8.352 -3.536 -10.956 1.00 98.50 489 GLU A O 1
ATOM 4044 N N . ILE A 1 490 ? -9.304 -1.504 -10.873 1.00 98.62 490 ILE A N 1
ATOM 4045 C CA . ILE A 1 490 ? -10.052 -1.705 -9.630 1.00 98.62 490 ILE A CA 1
ATOM 4046 C C . ILE A 1 490 ? -11.530 -1.827 -9.993 1.00 98.62 490 ILE A C 1
ATOM 4048 O O . ILE A 1 490 ? -12.085 -0.953 -10.664 1.00 98.62 490 ILE A O 1
ATOM 4052 N N . LEU A 1 491 ? -12.150 -2.922 -9.560 1.00 98.44 491 LEU A N 1
ATOM 4053 C CA . LEU A 1 491 ? -13.497 -3.342 -9.959 1.00 98.44 491 LEU A CA 1
ATOM 4054 C C . LEU A 1 491 ? -14.503 -3.292 -8.803 1.00 98.44 491 LEU A C 1
ATOM 4056 O O . LEU A 1 491 ? -15.701 -3.178 -9.032 1.00 98.44 491 LEU A O 1
ATOM 4060 N N . GLU A 1 492 ? -14.029 -3.391 -7.563 1.00 98.31 492 GLU A N 1
ATOM 4061 C CA . GLU A 1 492 ? -14.843 -3.278 -6.352 1.00 98.31 492 GLU A CA 1
ATOM 4062 C C . GLU A 1 492 ? -13.952 -2.833 -5.191 1.00 98.31 492 GLU A C 1
ATOM 4064 O O . GLU A 1 492 ? -12.788 -3.235 -5.122 1.00 98.31 492 GLU A O 1
ATOM 4069 N N . LEU A 1 493 ? -14.502 -2.045 -4.268 1.00 98.31 493 LEU A N 1
ATOM 4070 C CA . LEU A 1 493 ? -13.871 -1.744 -2.988 1.00 98.31 493 LEU A CA 1
ATOM 4071 C C . LEU A 1 493 ? -14.941 -1.621 -1.901 1.00 98.31 493 LEU A C 1
ATOM 4073 O O . LEU A 1 493 ? -15.850 -0.791 -1.999 1.00 98.31 493 LEU A O 1
ATOM 4077 N N . GLU A 1 494 ? -14.811 -2.434 -0.859 1.00 97.31 494 GLU A N 1
ATOM 4078 C CA . GLU A 1 494 ? -15.649 -2.369 0.334 1.00 97.31 494 GLU A CA 1
ATOM 4079 C C . GLU A 1 494 ? -14.815 -2.446 1.617 1.00 97.31 494 GLU A C 1
ATOM 4081 O O . GLU A 1 494 ? -13.697 -2.965 1.624 1.00 97.31 494 GLU A O 1
ATOM 4086 N N . ILE A 1 495 ? -15.375 -1.911 2.701 1.00 97.56 495 ILE A N 1
ATOM 4087 C CA . ILE A 1 495 ? -14.812 -1.991 4.049 1.00 97.56 495 ILE A CA 1
ATOM 4088 C C . ILE A 1 495 ? -15.917 -2.445 4.996 1.00 97.56 495 ILE A C 1
ATOM 4090 O O . ILE A 1 495 ? -16.999 -1.847 5.014 1.00 97.56 495 ILE A O 1
ATOM 4094 N N . GLU A 1 496 ? -15.636 -3.494 5.761 1.00 93.31 496 GLU A N 1
ATOM 4095 C CA . GLU A 1 496 ? -16.550 -4.109 6.732 1.00 93.31 496 GLU A CA 1
ATOM 4096 C C . GLU A 1 496 ? -15.995 -4.092 8.154 1.00 93.31 496 GLU A C 1
ATOM 4098 O O . GLU A 1 496 ? -14.774 -4.333 8.325 1.00 93.31 496 GLU A O 1
#

pLDDT: mean 92.02, std 7.59, range [53.94, 98.75]

Secondary structure (DSSP, 8-state):
---HHHHHHHTTS-HHHHHHHHHHHHHHHHHHH-TTS--GGGS----EEEP-EEEEE-TTGGGTS-HHHHSTT---TTSPPPPHHHIIIII-TTT-TTEEEEE-S--EEE-EE--TTS-EE--GGG---S----TT-BTTEESSHHHHHH-SEEE--PPP-TT--EEE-S-EE-TTTTT--HHHHHHHHHHT-SGGGSEEE--B--SSTTSSEEEETTTTEEEEEEPP--TT----B-EEEEESS-BSSEEEEEEEEPPP-B-TT--B-SEEEEEEEEES-SSGGGPPPPP-SSS-BPPTTS-SSGGGGGG-BS--S--EEEEEEE---SSPPGGGGTT-SSPP----TTT--EEEEEEEE--TT---STT---EEEEEEETTEEEEEEESSTT---EEEEEEEEHHHHHSSS-EEEEEEE-SSEEEEEEESSGGGPEEEEEEETTTS----S-EEEEEEEEE--TTTSTT-SS-GGGSPEESS-EEEEEEEEEE-

Sequence (496 aa):
MKSITEKAKEEKTSVEEQIYLNALWGIGDEKQRSKAVNNRFKRNPRVGVYDFMLVVTSPEDIGKIPMEVRDIQLKNKDSNFINPFGYFLYQSNNELNNTHVLLSEKKLQVKAVFDLGSGIYVDKLSINKSQFTKDAYNTSCNEGVELYNKAQFKQYFHNIDKDFTVYNVPEIRDVTGENFTKAEYETFRKKYQTKESRAKMYVSTSDCPCKTVNSNNTSKKLSMTVPAVEPGKWRKEHVGLSSRIGFTYGKFRAKIKFPEMLSKDNVWNGITNAFWLLFQEDAEWNKRRDCNAEIAYIPKSEPDNNEALKHSKKSISYSEIDFEIVKESQYWPQTSYANSNSKFKTDNAYNNNEIMVTCTNWDMACHEPKEFNIGAKDYTVDGKTYTLHRWNHYYKALSAKTAAVHDEIFKAPYYYFEIDWQPEKIIWRIGPEKDKLRVICVMDKNISAIPNNQMMIMFTQEWHNEEWWPTAPYKQNFIPFPKKDIIGEILELEIE